Protein AF-A0A7C0U1Z9-F1 (afdb_monomer)

Solvent-accessible surface area (backbone atoms only — not comparable to full-atom values): 29693 Å² total; per-residue (Å²): 134,51,75,46,49,46,72,38,36,59,70,60,60,88,88,37,59,52,40,64,66,61,39,69,40,53,45,90,53,56,31,68,66,54,50,50,53,48,51,52,51,58,49,33,62,79,44,93,74,52,62,66,54,55,46,52,53,47,55,55,51,46,64,79,38,36,83,73,46,30,52,96,91,39,67,30,57,48,76,46,66,44,79,36,82,89,73,75,33,39,27,44,33,81,45,71,40,60,70,57,43,53,53,47,41,50,54,50,22,55,55,50,47,59,46,22,74,75,38,13,70,44,51,55,53,59,52,47,53,53,48,50,39,50,59,70,40,46,89,73,41,53,74,58,79,93,59,81,65,63,53,71,48,44,51,52,40,31,52,67,63,18,54,44,59,54,43,53,52,47,50,52,54,42,45,52,48,45,51,49,50,36,66,69,40,33,84,88,25,58,39,53,42,64,56,41,51,52,47,46,54,53,49,54,50,41,52,52,30,58,74,65,68,38,60,69,60,38,32,50,51,52,40,51,50,50,48,51,52,51,48,51,54,52,41,44,60,57,9,73,83,74,43,35,43,60,40,38,47,47,50,60,54,42,66,71,74,51,86,55,67,63,36,54,41,60,70,62,37,52,55,53,41,52,60,50,49,55,53,52,55,73,68,54,69,95,60,97,74,53,71,66,62,51,41,52,51,38,56,78,66,50,52,72,37,88,31,82,47,49,70,23,37,49,51,50,19,65,78,68,73,38,65,90,33,43,55,28,30,56,46,39,27,26,49,44,45,66,76,72,50,78,85,69,85,46,65,50,69,49,58,53,46,27,47,45,55,51,49,43,51,50,40,40,21,50,41,50,52,46,32,50,58,39,42,76,71,75,41,86,57,84,73,83,71,70,71,88,66,82,50,55,60,43,62,62,58,53,50,47,31,54,48,49,36,47,50,51,47,71,78,38,44,71,63,50,49,50,50,51,52,53,42,37,55,47,47,49,66,78,43,73,84,48,85,39,42,43,66,57,54,36,50,47,33,32,73,65,58,55,46,70,69,39,45,75,69,64,73,49,59,77,67,56,48,51,52,52,33,58,71,44,24,90,81,35,90,70,49,41,67,67,43,52,51,50,42,50,49,55,49,39,63,62,44,49,72,75,44,46,82,38,66,85,54,50,77,44,54,74,70,50,43,46,51,23,47,50,52,45,44,35,58,38,29,53,75,44,47,68,57,49,54,55,54,49,57,62,75,76,105

Sequence (541 aa):
MLFPAYPLLLVTPRKSKFKIGARRVYVDLPWQAYSFIGMILYKAQKEALTAEDVKKEWNAYLKSHKKALSYGGKPMVKVVVRYDKNLKKCILLLRINWSLFLEYLEEKAKNLMIEVDKDGKSIMKVYGDIWNNYFSGIGMISAPQPTYPNFQRFIKLLKRTGDYYQLIKLIDELKESVETLDKILKENYPFIRLHTLNLIMDIEYLKNLVNVANIPASYLLLRNILENFVKIFVYFDLGKYIDPNFILAVMFVYEYESMSNRVFSLKSFKSKFIKKCSKIISSISSNEVNILDIINKFLEKEMPKLGVNKGLLENLSKDYGLEDANLANIYNACSQVIHNQPPLPFYSLLEVKFFKYFLKRYVNSIKILVEKMCRLLGVDVELKRARLTPITVDVKSIKKCIKIAREIARSYESSIMETIKMSILKLEVERPDILIRPLTLACLFYLVSTNFKRIKNLEFIEEDIYDVARILQPFSFRFVESEIGNTLSALQEIIIPRLEKYSNFASLSLEEKRRVISYLLSLYSPYIITDLFKTWSVIHR

Radius of gyration: 29.74 Å; Cα contacts (8 Å, |Δi|>4): 663; chains: 1; bounding box: 61×70×86 Å

Mean predicted aligned error: 10.69 Å

Organism: Desulfofervidus auxilii (NCBI:txid1621989)

Structure (mmCIF, N/CA/C/O backbone):
data_AF-A0A7C0U1Z9-F1
#
_entry.id   AF-A0A7C0U1Z9-F1
#
loop_
_atom_site.group_PDB
_atom_site.id
_atom_site.type_symbol
_atom_site.label_atom_id
_atom_site.label_alt_id
_atom_site.label_comp_id
_atom_site.label_asym_id
_atom_site.label_entity_id
_atom_site.label_seq_id
_atom_site.pdbx_PDB_ins_code
_atom_site.Cartn_x
_atom_site.Cartn_y
_atom_site.Cartn_z
_atom_site.occupancy
_atom_site.B_iso_or_equiv
_atom_site.auth_seq_id
_atom_site.auth_comp_id
_atom_site.auth_asym_id
_atom_site.auth_atom_id
_atom_site.pdbx_PDB_model_num
ATOM 1 N N . MET A 1 1 ? 17.857 2.540 -14.265 1.00 59.00 1 MET A N 1
ATOM 2 C CA . MET A 1 1 ? 16.608 1.754 -14.357 1.00 59.00 1 MET A CA 1
ATOM 3 C C . MET A 1 1 ? 16.075 1.525 -12.956 1.00 59.00 1 MET A C 1
ATOM 5 O O . MET A 1 1 ? 16.830 1.007 -12.141 1.00 59.00 1 MET A O 1
ATOM 9 N N . LEU A 1 2 ? 14.856 1.994 -12.676 1.00 74.69 2 LEU A N 1
ATOM 10 C CA . LEU A 1 2 ? 14.265 2.024 -11.328 1.00 74.69 2 LEU A CA 1
ATOM 11 C C . LEU A 1 2 ? 13.471 0.768 -10.965 1.00 74.69 2 LEU A C 1
ATOM 13 O O . LEU A 1 2 ? 13.271 0.508 -9.786 1.00 74.69 2 LEU A O 1
ATOM 17 N N . PHE A 1 3 ? 13.028 0.004 -11.967 1.00 85.19 3 PHE A N 1
ATOM 18 C CA . PHE A 1 3 ? 12.205 -1.177 -11.738 1.00 85.19 3 PHE A CA 1
ATOM 19 C C . PHE A 1 3 ? 12.973 -2.235 -10.923 1.00 85.19 3 PHE A C 1
ATOM 21 O O . PHE A 1 3 ? 14.137 -2.502 -11.263 1.00 85.19 3 PHE A O 1
ATOM 28 N N . PRO A 1 4 ? 12.368 -2.814 -9.866 1.00 88.31 4 PRO A N 1
ATOM 29 C CA . PRO A 1 4 ? 13.032 -3.798 -9.022 1.00 88.31 4 PRO A CA 1
ATOM 30 C C . PRO A 1 4 ? 13.443 -5.033 -9.823 1.00 88.31 4 PRO A C 1
ATOM 32 O O . PRO A 1 4 ? 12.778 -5.450 -10.773 1.00 88.31 4 PRO A O 1
ATOM 35 N N . ALA A 1 5 ? 14.570 -5.617 -9.437 1.00 87.94 5 ALA A N 1
ATOM 36 C CA . ALA A 1 5 ? 15.061 -6.865 -9.992 1.00 87.94 5 ALA A CA 1
ATOM 37 C C . ALA A 1 5 ? 15.203 -7.886 -8.870 1.00 87.94 5 ALA A C 1
ATOM 39 O O . ALA A 1 5 ? 15.580 -7.522 -7.756 1.00 87.94 5 ALA A O 1
ATOM 40 N N . TYR A 1 6 ? 14.913 -9.147 -9.176 1.00 86.44 6 TYR A N 1
ATOM 41 C CA . TYR A 1 6 ? 15.252 -10.249 -8.295 1.00 86.44 6 TYR A CA 1
ATOM 42 C C . TYR A 1 6 ? 16.767 -10.261 -8.049 1.00 86.44 6 TYR A C 1
ATOM 44 O O . TYR A 1 6 ? 17.533 -9.841 -8.931 1.00 86.44 6 TYR A O 1
ATOM 52 N N . PRO A 1 7 ? 17.222 -10.778 -6.896 1.00 81.69 7 PRO A N 1
ATOM 53 C CA . PRO A 1 7 ? 18.631 -11.047 -6.640 1.00 81.69 7 PRO A CA 1
ATOM 54 C C . PRO A 1 7 ? 19.058 -12.281 -7.447 1.00 81.69 7 PRO A C 1
ATOM 56 O O . PRO A 1 7 ? 19.427 -13.299 -6.889 1.00 81.69 7 PRO A O 1
ATOM 59 N N . LEU A 1 8 ? 18.918 -12.218 -8.772 1.00 80.25 8 LEU A N 1
ATOM 60 C CA . LEU A 1 8 ? 19.109 -13.291 -9.740 1.00 80.25 8 LEU A CA 1
ATOM 61 C C . LEU A 1 8 ? 19.668 -12.681 -11.030 1.00 80.25 8 LEU A C 1
ATOM 63 O O . LEU A 1 8 ? 19.223 -11.614 -11.470 1.00 80.25 8 LEU A O 1
ATOM 67 N N . LEU A 1 9 ? 20.637 -13.353 -11.658 1.00 79.44 9 LEU A N 1
ATOM 68 C CA . LEU A 1 9 ? 21.244 -12.885 -12.905 1.00 79.44 9 LEU A CA 1
ATOM 69 C C . LEU A 1 9 ? 21.211 -13.953 -13.987 1.00 79.44 9 LEU A C 1
ATOM 71 O O . LEU A 1 9 ? 21.773 -15.033 -13.831 1.00 79.44 9 LEU A O 1
ATOM 75 N N . LEU A 1 10 ? 20.651 -13.602 -15.141 1.00 78.69 10 LEU A N 1
ATOM 76 C CA . LEU A 1 10 ? 20.753 -14.421 -16.338 1.00 78.69 10 LEU A CA 1
ATOM 77 C C . LEU A 1 10 ? 22.216 -14.511 -16.781 1.00 78.69 10 LEU A C 1
ATOM 79 O O . LEU A 1 10 ? 22.846 -13.507 -17.145 1.00 78.69 10 LEU A O 1
ATOM 83 N N . VAL A 1 11 ? 22.743 -15.732 -16.787 1.00 80.50 11 VAL A N 1
ATOM 84 C CA . VAL A 1 11 ? 24.107 -16.030 -17.217 1.00 80.50 11 VAL A CA 1
ATOM 85 C C . VAL A 1 11 ? 24.076 -16.530 -18.652 1.00 80.50 11 VAL A C 1
ATOM 87 O O . VAL A 1 11 ? 23.315 -17.420 -19.010 1.00 80.50 11 VAL A O 1
ATOM 90 N N . THR A 1 12 ? 24.919 -15.942 -19.502 1.00 81.75 12 THR A N 1
ATOM 91 C CA . THR A 1 12 ? 25.133 -16.481 -20.847 1.00 81.75 12 THR A CA 1
ATOM 92 C C . THR A 1 12 ? 25.967 -17.756 -20.732 1.00 81.75 12 THR A C 1
ATOM 94 O O . THR A 1 12 ? 27.084 -17.670 -20.213 1.00 81.75 12 THR A O 1
ATOM 97 N N . PRO A 1 13 ? 25.486 -18.907 -21.228 1.00 79.62 13 PRO A N 1
ATOM 98 C CA . PRO A 1 13 ? 26.256 -20.138 -21.167 1.00 79.62 13 PRO A CA 1
ATOM 99 C C . PRO A 1 13 ? 27.600 -20.022 -21.897 1.00 79.62 13 PRO A C 1
ATOM 101 O O . PRO A 1 13 ? 27.728 -19.312 -22.905 1.00 79.62 13 PRO A O 1
ATOM 104 N N . ARG A 1 14 ? 28.617 -20.744 -21.408 1.00 75.81 14 ARG A N 1
ATOM 105 C CA . ARG A 1 14 ? 29.918 -20.828 -22.089 1.00 75.81 14 ARG A CA 1
ATOM 106 C C . ARG A 1 14 ? 29.714 -21.358 -23.515 1.00 75.81 14 ARG A C 1
ATOM 108 O O . ARG A 1 14 ? 28.853 -22.201 -23.752 1.00 75.81 14 ARG A O 1
ATOM 115 N N . LYS A 1 15 ? 30.504 -20.834 -24.459 1.00 76.62 15 LYS A N 1
ATOM 116 C CA . LYS A 1 15 ? 30.464 -21.163 -25.900 1.00 76.62 15 LYS A CA 1
ATOM 117 C C . LYS A 1 15 ? 29.164 -20.791 -26.643 1.00 76.62 15 LYS A C 1
ATOM 119 O O . LYS A 1 15 ? 29.081 -21.030 -27.841 1.00 76.62 15 LYS A O 1
ATOM 124 N N . SER A 1 16 ? 28.195 -20.134 -25.996 1.00 79.00 16 SER A N 1
ATOM 125 C CA . SER A 1 16 ? 26.992 -19.645 -26.685 1.00 79.00 16 SER A CA 1
ATOM 126 C C . SER A 1 16 ? 27.336 -18.616 -27.774 1.00 79.00 16 SER A C 1
ATOM 128 O O . SER A 1 16 ? 28.094 -17.657 -27.542 1.00 79.00 16 SER A O 1
ATOM 130 N N . LYS A 1 17 ? 26.725 -18.794 -28.955 1.00 79.06 17 LYS A N 1
ATOM 131 C CA . LYS A 1 17 ? 26.754 -17.834 -30.075 1.00 79.06 17 LYS A CA 1
ATOM 132 C C . LYS A 1 17 ? 25.949 -16.565 -29.770 1.00 79.06 17 LYS A C 1
ATOM 134 O O . LYS A 1 17 ? 26.227 -15.502 -30.326 1.00 79.06 17 LYS A O 1
ATOM 139 N N . PHE A 1 18 ? 24.998 -16.661 -28.840 1.00 83.81 18 PHE A N 1
ATOM 140 C CA . PHE A 1 18 ? 24.203 -15.540 -28.353 1.00 83.81 18 PHE A CA 1
ATOM 141 C C . PHE A 1 18 ? 24.712 -15.038 -27.005 1.00 83.81 18 PHE A C 1
ATOM 143 O O . PHE A 1 18 ? 25.052 -15.823 -26.121 1.00 83.81 18 PHE A O 1
ATOM 150 N N . LYS A 1 19 ? 24.710 -13.719 -26.822 1.00 85.12 19 LYS A N 1
ATOM 151 C CA . LYS A 1 19 ? 24.929 -13.045 -25.540 1.00 85.12 19 LYS A CA 1
ATOM 152 C C . LYS A 1 19 ? 23.610 -12.486 -25.024 1.00 85.12 19 LYS A C 1
ATOM 154 O O . LYS A 1 19 ? 22.826 -11.935 -25.788 1.00 85.12 19 LYS A O 1
ATOM 159 N N . ILE A 1 20 ? 23.370 -12.573 -23.723 1.00 85.19 20 ILE A N 1
ATOM 160 C CA . ILE A 1 20 ? 22.191 -11.952 -23.110 1.00 85.19 20 ILE A CA 1
ATOM 161 C C . ILE A 1 20 ? 22.444 -10.453 -22.961 1.00 85.19 20 ILE A C 1
ATOM 163 O O . ILE A 1 20 ? 23.436 -10.047 -22.353 1.00 85.19 20 ILE A O 1
ATOM 167 N N . GLY A 1 21 ? 21.552 -9.627 -23.509 1.00 79.69 21 GLY A N 1
ATOM 168 C CA . GLY A 1 21 ? 21.692 -8.172 -23.449 1.00 79.69 21 GLY A CA 1
ATOM 169 C C . GLY A 1 21 ? 21.225 -7.549 -22.133 1.00 79.69 21 GLY A C 1
ATOM 170 O O . GLY A 1 21 ? 21.789 -6.547 -21.706 1.00 79.69 21 GLY A O 1
ATOM 171 N N . ALA A 1 22 ? 20.247 -8.152 -21.453 1.00 75.06 22 ALA A N 1
ATOM 172 C CA . ALA A 1 22 ? 19.797 -7.733 -20.126 1.00 75.06 22 ALA A CA 1
ATOM 173 C C . ALA A 1 22 ? 19.957 -8.894 -19.141 1.00 75.06 22 ALA A C 1
ATOM 175 O O . ALA A 1 22 ? 19.204 -9.858 -19.193 1.00 75.06 22 ALA A O 1
ATOM 176 N N . ARG A 1 23 ? 20.955 -8.810 -18.254 1.00 78.88 23 ARG A N 1
ATOM 177 C CA . ARG A 1 23 ? 21.226 -9.865 -17.261 1.00 78.88 23 ARG A CA 1
ATOM 178 C C . ARG A 1 23 ? 20.263 -9.847 -16.073 1.00 78.88 23 ARG A C 1
ATOM 180 O O . ARG A 1 23 ? 20.185 -10.827 -15.349 1.00 78.88 23 ARG A O 1
ATOM 187 N N . ARG A 1 24 ? 19.568 -8.732 -15.849 1.00 84.12 24 ARG A N 1
ATOM 188 C CA . ARG A 1 24 ? 18.656 -8.568 -14.713 1.00 84.12 24 ARG A CA 1
ATOM 189 C C . ARG A 1 24 ? 17.321 -9.250 -14.981 1.00 84.12 24 ARG A C 1
ATOM 191 O O . ARG A 1 24 ? 16.773 -9.123 -16.076 1.00 84.12 24 ARG A O 1
ATOM 198 N N . VAL A 1 25 ? 16.797 -9.887 -13.945 1.00 86.94 25 VAL A N 1
ATOM 199 C CA . VAL A 1 25 ? 15.457 -10.470 -13.910 1.00 86.94 25 VAL A CA 1
ATOM 200 C C . VAL A 1 25 ? 14.577 -9.501 -13.128 1.00 86.94 25 VAL A C 1
ATOM 202 O O . VAL A 1 25 ? 14.835 -9.262 -11.956 1.00 86.94 25 VAL A O 1
ATOM 205 N N . TYR A 1 26 ? 13.609 -8.865 -13.774 1.00 91.19 26 TYR A N 1
ATOM 206 C CA . TYR A 1 26 ? 12.723 -7.888 -13.147 1.00 91.19 26 TYR A CA 1
ATOM 207 C C . TYR A 1 26 ? 11.660 -8.600 -12.317 1.00 91.19 26 TYR A C 1
ATOM 209 O O . TYR A 1 26 ? 11.103 -9.605 -12.759 1.00 91.19 26 TYR A O 1
ATOM 217 N N . VAL A 1 27 ? 11.390 -8.059 -11.129 1.00 92.00 27 VAL A N 1
ATOM 218 C CA . VAL A 1 27 ? 10.334 -8.559 -10.238 1.00 92.00 27 VAL A CA 1
ATOM 219 C C . VAL A 1 27 ? 8.972 -8.408 -10.923 1.00 92.00 27 VAL A C 1
ATOM 221 O O . VAL A 1 27 ? 8.815 -7.556 -11.792 1.00 92.00 27 VAL A O 1
ATOM 224 N N . ASP A 1 28 ? 8.000 -9.254 -10.589 1.00 94.88 28 ASP A N 1
ATOM 225 C CA . ASP A 1 28 ? 6.622 -9.257 -11.120 1.00 94.88 28 ASP A CA 1
ATOM 226 C C . ASP A 1 28 ? 6.472 -9.488 -12.638 1.00 94.88 28 ASP A C 1
ATOM 228 O O . ASP A 1 28 ? 5.365 -9.759 -13.111 1.00 94.88 28 ASP A O 1
ATOM 232 N N . LEU A 1 29 ? 7.549 -9.386 -13.429 1.00 94.12 29 LEU A N 1
ATOM 233 C CA . LEU A 1 29 ? 7.502 -9.709 -14.847 1.00 94.12 29 LEU A CA 1
ATOM 234 C C . LEU A 1 29 ? 7.329 -11.227 -14.981 1.00 94.12 29 LEU A C 1
ATOM 236 O O . LEU A 1 29 ? 8.120 -11.961 -14.380 1.00 94.12 29 LEU A O 1
ATOM 240 N N . PRO A 1 30 ? 6.353 -11.704 -15.776 1.00 94.38 30 PRO A N 1
ATOM 241 C CA . PRO A 1 30 ? 6.059 -13.126 -15.892 1.00 94.38 30 PRO A CA 1
ATOM 242 C C . PRO A 1 30 ? 7.303 -13.960 -16.211 1.00 94.38 30 PRO A C 1
ATOM 244 O O . PRO A 1 30 ? 7.981 -13.731 -17.221 1.00 94.38 30 PRO A O 1
ATOM 247 N N . TRP A 1 31 ? 7.587 -14.948 -15.363 1.00 92.25 31 TRP A N 1
ATOM 248 C CA . TRP A 1 31 ? 8.774 -15.800 -15.451 1.00 92.25 31 TRP A CA 1
ATOM 249 C C . TRP A 1 31 ? 8.904 -16.518 -16.801 1.00 92.25 31 TRP A C 1
ATOM 251 O O . TRP A 1 31 ? 10.017 -16.781 -17.261 1.00 92.25 31 TRP A O 1
ATOM 261 N N . GLN A 1 32 ? 7.786 -16.756 -17.494 1.00 93.75 32 GLN A N 1
ATOM 262 C CA . GLN A 1 32 ? 7.739 -17.358 -18.827 1.00 93.75 32 GLN A CA 1
ATOM 263 C C . GLN A 1 32 ? 8.568 -16.567 -19.849 1.00 93.75 32 GLN A C 1
ATOM 265 O O . GLN A 1 32 ? 9.102 -17.160 -20.786 1.00 93.75 32 GLN A O 1
ATOM 270 N N . ALA A 1 33 ? 8.710 -15.247 -19.673 1.00 92.62 33 ALA A N 1
ATOM 271 C CA . ALA A 1 33 ? 9.564 -14.418 -20.519 1.00 92.62 33 ALA A CA 1
ATOM 272 C C . ALA A 1 33 ? 11.047 -14.791 -20.363 1.00 92.62 33 ALA A C 1
ATOM 274 O O . ALA A 1 33 ? 11.786 -14.831 -21.346 1.00 92.62 33 ALA A O 1
ATOM 275 N N . TYR A 1 34 ? 11.477 -15.092 -19.137 1.00 90.25 34 TYR A N 1
ATOM 276 C CA . TYR A 1 34 ? 12.843 -15.512 -18.827 1.00 90.25 34 TYR A CA 1
ATOM 277 C C . TYR A 1 34 ? 13.094 -16.973 -19.192 1.00 90.25 34 TYR A C 1
ATOM 279 O O . TYR A 1 34 ? 14.158 -17.287 -19.724 1.00 90.25 34 TYR A O 1
ATOM 287 N N . SER A 1 35 ? 12.095 -17.838 -19.005 1.00 89.75 35 SER A N 1
ATOM 288 C CA . SER A 1 35 ? 12.152 -19.234 -19.447 1.00 89.75 35 SER A CA 1
ATOM 289 C C . SER A 1 35 ? 12.407 -19.343 -20.953 1.00 89.75 35 SER A C 1
ATOM 291 O O . SER A 1 35 ? 13.298 -20.079 -21.377 1.00 89.75 35 SER A O 1
ATOM 293 N N . PHE A 1 36 ? 11.737 -18.519 -21.769 1.00 92.06 36 PHE A N 1
ATOM 294 C CA . PHE A 1 36 ? 12.002 -18.470 -23.208 1.00 92.06 36 PHE A CA 1
ATOM 295 C C . PHE A 1 36 ? 13.454 -18.081 -23.531 1.00 92.06 36 PHE A C 1
ATOM 297 O O . PHE A 1 36 ? 14.082 -18.683 -24.401 1.00 92.06 36 PHE A O 1
ATOM 304 N N . ILE A 1 37 ? 14.011 -17.089 -22.824 1.00 89.88 37 ILE A N 1
ATOM 305 C CA . ILE A 1 37 ? 15.416 -16.688 -22.991 1.00 89.88 37 ILE A CA 1
ATOM 306 C C . ILE A 1 37 ? 16.349 -17.869 -22.689 1.00 89.88 37 ILE A C 1
ATOM 308 O O . ILE A 1 37 ? 17.251 -18.139 -23.482 1.00 89.88 37 ILE A O 1
ATOM 312 N N . GLY A 1 38 ? 16.114 -18.592 -21.590 1.00 86.69 38 GLY A N 1
ATOM 313 C CA . GLY A 1 38 ? 16.877 -19.792 -21.233 1.00 86.69 38 GLY A CA 1
ATOM 314 C C . GLY A 1 38 ? 16.781 -20.893 -22.293 1.00 86.69 38 GLY A C 1
ATOM 315 O O . GLY A 1 38 ? 17.807 -21.416 -22.727 1.00 86.69 38 GLY A O 1
ATOM 316 N N . MET A 1 39 ? 15.571 -21.171 -22.786 1.00 89.25 39 MET A N 1
ATOM 317 C CA . MET A 1 39 ? 15.321 -22.149 -23.851 1.00 89.25 39 MET A CA 1
ATOM 318 C C . MET A 1 39 ? 16.105 -21.821 -25.130 1.00 89.25 39 MET A C 1
ATOM 320 O O . MET A 1 39 ? 16.770 -22.696 -25.686 1.00 89.25 39 MET A O 1
ATOM 324 N N . ILE A 1 40 ? 16.070 -20.565 -25.590 1.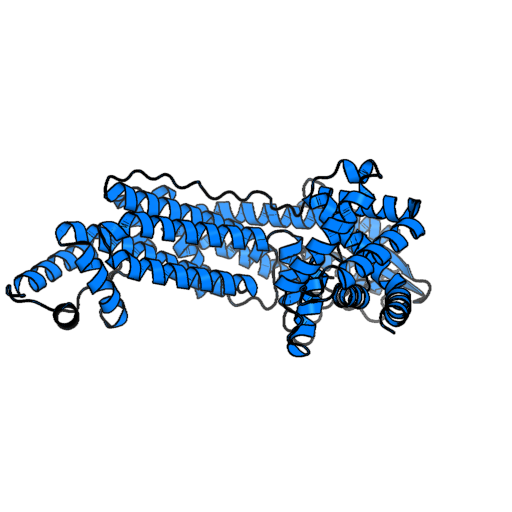00 90.69 40 ILE A N 1
ATOM 325 C CA . ILE A 1 40 ? 16.799 -20.144 -26.796 1.00 90.69 40 ILE A CA 1
ATOM 326 C C . ILE A 1 40 ? 18.310 -20.261 -26.609 1.00 90.69 40 ILE A C 1
ATOM 328 O O . ILE A 1 40 ? 19.005 -20.686 -27.528 1.00 90.69 40 ILE A O 1
ATOM 332 N N . LEU A 1 41 ? 18.838 -19.918 -25.432 1.00 86.62 41 LEU A N 1
ATOM 333 C CA . LEU A 1 41 ? 20.270 -20.051 -25.159 1.00 86.62 41 LEU A CA 1
ATOM 334 C C . LEU A 1 41 ? 20.717 -21.510 -25.149 1.00 86.62 41 LEU A C 1
ATOM 336 O O . LEU A 1 41 ? 21.770 -21.811 -25.703 1.00 86.62 41 LEU A O 1
ATOM 340 N N . TYR A 1 42 ? 19.919 -22.403 -24.562 1.00 85.94 42 TYR A N 1
ATOM 341 C CA . TYR A 1 42 ? 20.197 -23.836 -24.569 1.00 85.94 42 TYR A CA 1
ATOM 342 C C . TYR A 1 42 ? 20.181 -24.405 -25.995 1.00 85.94 42 TYR A C 1
ATOM 344 O O . TYR A 1 42 ? 21.124 -25.087 -26.394 1.00 85.94 42 TYR A O 1
ATOM 352 N N . LYS A 1 43 ? 19.170 -24.053 -26.806 1.00 88.44 43 LYS A N 1
ATOM 353 C CA . LYS A 1 43 ? 19.127 -24.416 -28.234 1.00 88.44 43 LYS A CA 1
ATOM 354 C C . LYS A 1 43 ? 20.348 -23.871 -28.990 1.00 88.44 43 LYS A C 1
ATOM 356 O O . LYS A 1 43 ? 21.010 -24.613 -29.707 1.00 88.44 43 LYS A O 1
ATOM 361 N N . ALA A 1 44 ? 20.731 -22.615 -28.751 1.00 85.81 44 ALA A N 1
ATOM 362 C CA . ALA A 1 44 ? 21.889 -21.977 -29.385 1.00 85.81 44 ALA A CA 1
ATOM 363 C C . ALA A 1 44 ? 23.257 -22.586 -29.017 1.00 85.81 44 ALA A C 1
ATOM 365 O O . ALA A 1 44 ? 24.259 -22.257 -29.658 1.00 85.81 44 ALA A O 1
ATOM 366 N N . GLN A 1 45 ? 23.337 -23.415 -27.968 1.00 83.81 45 GLN A N 1
ATOM 367 C CA . GLN A 1 45 ? 24.545 -24.188 -27.663 1.00 83.81 45 GLN A CA 1
ATOM 368 C C . GLN A 1 45 ? 24.672 -25.440 -28.533 1.00 83.81 45 GLN A C 1
ATOM 370 O O . GLN A 1 45 ? 25.792 -25.883 -28.773 1.00 83.81 45 GLN A O 1
ATOM 375 N N . LYS A 1 46 ? 23.545 -26.004 -28.979 1.00 84.88 46 LYS A N 1
ATOM 376 C CA . LYS A 1 46 ? 23.494 -27.238 -29.772 1.00 84.88 46 LYS A CA 1
ATOM 377 C C . LYS A 1 46 ? 23.423 -26.963 -31.271 1.00 84.88 46 LYS A C 1
ATOM 379 O O . LYS A 1 46 ? 23.995 -27.706 -32.056 1.00 84.88 46 LYS A O 1
ATOM 384 N N . GLU A 1 47 ? 22.757 -25.879 -31.659 1.00 84.75 47 GLU A N 1
ATOM 385 C CA . GLU A 1 47 ? 22.393 -25.596 -33.047 1.00 84.75 47 GLU A CA 1
ATOM 386 C C . GLU A 1 47 ? 22.729 -24.150 -33.447 1.00 84.75 47 GLU A C 1
ATOM 388 O O . GLU A 1 47 ? 22.857 -23.242 -32.617 1.00 84.75 47 GLU A O 1
ATOM 393 N N . ALA A 1 48 ? 22.884 -23.912 -34.752 1.00 82.00 48 ALA A N 1
ATOM 394 C CA . ALA A 1 48 ? 23.066 -22.571 -35.296 1.00 82.00 48 ALA A CA 1
ATOM 395 C C . ALA A 1 48 ? 21.704 -21.881 -35.482 1.00 82.00 48 ALA A C 1
ATOM 397 O O . ALA A 1 48 ? 21.043 -22.083 -36.490 1.00 82.00 48 ALA A O 1
ATOM 398 N N . LEU A 1 49 ? 21.305 -21.043 -34.521 1.00 86.00 49 LEU A N 1
ATOM 399 C CA . LEU A 1 49 ? 20.079 -20.244 -34.627 1.00 86.00 49 LEU A CA 1
ATOM 400 C C . LEU A 1 49 ? 20.334 -18.891 -35.304 1.00 86.00 49 LEU A C 1
ATOM 402 O O . LEU A 1 49 ? 21.245 -18.152 -34.913 1.00 86.00 49 LEU A O 1
ATOM 406 N N . THR A 1 50 ? 19.485 -18.527 -36.264 1.00 87.62 50 THR A N 1
ATOM 407 C CA . THR A 1 50 ? 19.427 -17.180 -36.847 1.00 87.62 50 THR A CA 1
ATOM 408 C C . THR A 1 50 ? 18.473 -16.266 -36.066 1.00 87.62 50 THR A C 1
ATOM 410 O O . THR A 1 50 ? 17.712 -16.697 -35.197 1.00 87.62 50 THR A O 1
ATOM 413 N N . ALA A 1 51 ? 18.493 -14.963 -36.365 1.00 87.56 51 ALA A N 1
ATOM 414 C CA . ALA A 1 51 ? 17.544 -14.014 -35.778 1.00 87.56 51 ALA A CA 1
ATOM 415 C C . ALA A 1 51 ? 16.082 -14.320 -36.164 1.00 87.56 51 ALA A C 1
ATOM 417 O O . ALA A 1 51 ? 15.178 -14.118 -35.348 1.00 87.56 51 ALA A O 1
ATOM 418 N N . GLU A 1 52 ? 15.858 -14.823 -37.380 1.00 90.19 52 GLU A N 1
ATOM 419 C CA . GLU A 1 52 ? 14.523 -15.148 -37.883 1.00 90.19 52 GLU A CA 1
ATOM 420 C C . GLU A 1 52 ? 13.975 -16.418 -37.215 1.00 90.19 52 GLU A C 1
ATOM 422 O O . GLU A 1 52 ? 12.786 -16.471 -36.897 1.00 90.19 52 GLU A O 1
ATOM 427 N N . ASP A 1 53 ? 14.844 -17.384 -36.892 1.00 92.19 53 ASP A N 1
ATOM 428 C CA . ASP A 1 53 ? 14.469 -18.586 -36.133 1.00 92.19 53 ASP A CA 1
ATOM 429 C C . ASP A 1 53 ? 13.984 -18.217 -34.731 1.00 92.19 53 ASP A C 1
ATOM 431 O O . ASP A 1 53 ? 12.888 -18.598 -34.323 1.00 92.19 53 ASP A O 1
ATOM 435 N N . VAL A 1 54 ? 14.740 -17.369 -34.021 1.00 92.38 54 VAL A N 1
ATOM 436 C CA . VAL A 1 54 ? 14.347 -16.878 -32.689 1.00 92.38 54 VAL A CA 1
ATOM 437 C C . VAL A 1 54 ? 13.010 -16.131 -32.740 1.00 92.38 54 VAL A C 1
ATOM 439 O O . VAL A 1 54 ? 12.189 -16.262 -31.832 1.00 92.38 54 VAL A O 1
ATOM 442 N N . LYS A 1 55 ? 12.759 -15.355 -33.800 1.00 93.50 55 LYS A N 1
ATOM 443 C CA . LYS A 1 55 ? 11.494 -14.630 -33.990 1.00 93.50 55 LYS A CA 1
ATOM 444 C C . LYS A 1 55 ? 10.318 -15.578 -34.243 1.00 93.50 55 LYS A C 1
ATOM 446 O O . LYS A 1 55 ? 9.242 -15.353 -33.685 1.00 93.50 55 LYS A O 1
ATOM 451 N N . LYS A 1 56 ? 10.502 -16.629 -35.051 1.00 94.50 56 LYS A N 1
ATOM 452 C CA . LYS A 1 56 ? 9.482 -17.668 -35.286 1.00 94.50 56 LYS A CA 1
ATOM 453 C C . LYS A 1 56 ? 9.148 -18.414 -33.993 1.00 94.50 56 LYS A C 1
ATOM 455 O O . LYS A 1 56 ? 7.976 -18.489 -33.627 1.00 94.50 56 LYS A O 1
ATOM 460 N N . GLU A 1 57 ? 10.171 -18.862 -33.268 1.00 94.88 57 GLU A N 1
ATOM 461 C CA . GLU A 1 57 ? 10.049 -19.526 -31.963 1.00 94.88 57 GLU A CA 1
ATOM 462 C C . GLU A 1 57 ? 9.329 -18.636 -30.942 1.00 94.88 57 GLU A C 1
ATOM 464 O O . GLU A 1 57 ? 8.404 -19.080 -30.265 1.00 94.88 57 GLU A O 1
ATOM 469 N N . TRP A 1 58 ? 9.681 -17.347 -30.875 1.00 95.12 58 TRP A N 1
ATOM 470 C CA . TRP A 1 58 ? 9.019 -16.394 -29.982 1.00 95.12 58 TRP A CA 1
ATOM 471 C C . TRP A 1 58 ? 7.534 -16.237 -30.305 1.00 95.12 58 TRP A C 1
ATOM 473 O O . TRP A 1 58 ? 6.703 -16.235 -29.401 1.00 95.12 58 TRP A O 1
ATOM 483 N N . ASN A 1 59 ? 7.178 -16.127 -31.585 1.00 94.38 59 ASN A N 1
ATOM 484 C CA . ASN A 1 59 ? 5.782 -15.991 -31.992 1.00 94.38 59 ASN A CA 1
ATOM 485 C C . ASN A 1 59 ? 4.964 -17.251 -31.673 1.00 94.38 59 ASN A C 1
ATOM 487 O O . ASN A 1 59 ? 3.811 -17.131 -31.257 1.00 94.38 59 ASN A O 1
ATOM 491 N N . ALA A 1 60 ? 5.545 -18.443 -31.836 1.00 95.00 60 ALA A N 1
ATOM 492 C CA . ALA A 1 60 ? 4.909 -19.698 -31.438 1.00 95.00 60 ALA A CA 1
ATOM 493 C C . ALA A 1 60 ? 4.730 -19.774 -29.911 1.00 95.00 60 ALA A C 1
ATOM 495 O O . ALA A 1 60 ? 3.628 -20.032 -29.428 1.00 95.00 60 ALA A O 1
ATOM 496 N N . TYR A 1 61 ? 5.778 -19.444 -29.152 1.00 95.25 61 TYR A N 1
ATOM 497 C CA . TYR A 1 61 ? 5.753 -19.430 -27.689 1.00 95.25 61 TYR A CA 1
ATOM 498 C C . TYR A 1 61 ? 4.754 -18.411 -27.120 1.00 95.25 61 TYR A C 1
ATOM 500 O O . TYR A 1 61 ? 4.041 -18.690 -26.157 1.00 95.25 61 TYR A O 1
ATOM 508 N N . LEU A 1 62 ? 4.651 -17.232 -27.740 1.00 93.50 62 LEU A N 1
ATOM 509 C CA . LEU A 1 62 ? 3.694 -16.196 -27.356 1.00 93.50 62 LEU A CA 1
ATOM 510 C C . LEU A 1 62 ? 2.243 -16.650 -27.575 1.00 93.50 62 LEU A C 1
ATOM 512 O O . LEU A 1 62 ? 1.372 -16.270 -26.795 1.00 93.50 62 LEU A O 1
ATOM 516 N N . LYS A 1 63 ? 1.968 -17.465 -28.606 1.00 93.00 63 LYS A N 1
ATOM 517 C CA . LYS A 1 63 ? 0.631 -18.038 -28.829 1.00 93.00 63 LYS A CA 1
ATOM 518 C C . LYS A 1 63 ? 0.254 -19.020 -27.718 1.00 93.00 63 LYS A C 1
ATOM 520 O O . LYS A 1 63 ? -0.851 -18.910 -27.193 1.00 93.00 63 LYS A O 1
ATOM 525 N N . SER A 1 64 ? 1.162 -19.914 -27.320 1.00 92.94 64 SER A N 1
ATOM 526 C CA . SER A 1 64 ? 0.899 -20.885 -26.246 1.00 92.94 64 SER A CA 1
ATOM 527 C C . SER A 1 64 ? 0.843 -20.244 -24.852 1.00 92.94 64 SER A C 1
ATOM 529 O O . SER A 1 64 ? 0.080 -20.694 -24.004 1.00 92.94 64 SER A O 1
ATOM 531 N N . HIS A 1 65 ? 1.552 -19.131 -24.633 1.00 93.81 65 HIS A N 1
ATOM 532 C CA . HIS A 1 65 ? 1.595 -18.414 -23.349 1.00 93.81 65 HIS A CA 1
ATOM 533 C C . HIS A 1 65 ? 0.876 -17.057 -23.378 1.00 93.81 65 HIS A C 1
ATOM 535 O O . HIS A 1 65 ? 1.193 -16.156 -22.592 1.00 93.81 65 HIS A O 1
ATOM 541 N N . LYS A 1 66 ? -0.113 -16.887 -24.268 1.00 91.75 66 LYS A N 1
ATOM 542 C CA . LYS A 1 66 ? -0.790 -15.598 -24.500 1.00 91.75 66 LYS A CA 1
ATOM 543 C C . LYS A 1 66 ? -1.347 -14.984 -23.214 1.00 91.75 66 LYS A C 1
ATOM 545 O O . LYS A 1 66 ? -1.176 -13.788 -23.008 1.00 91.75 66 LYS A O 1
ATOM 550 N N . LYS A 1 67 ? -1.956 -15.797 -22.340 1.00 90.81 67 LYS A N 1
ATOM 551 C CA . LYS A 1 67 ? -2.539 -15.350 -21.059 1.00 90.81 67 LYS A CA 1
ATOM 552 C C . LYS A 1 67 ? -1.503 -14.760 -20.094 1.00 90.81 67 LYS A C 1
ATOM 554 O O . LYS A 1 67 ? -1.828 -13.834 -19.367 1.00 90.81 67 LYS A O 1
ATOM 559 N N . ALA A 1 68 ? -0.278 -15.285 -20.092 1.00 91.06 68 ALA A N 1
ATOM 560 C CA . ALA A 1 68 ? 0.776 -14.837 -19.184 1.00 91.06 68 ALA A CA 1
ATOM 561 C C . ALA A 1 68 ? 1.556 -13.638 -19.742 1.00 91.06 68 ALA A C 1
ATOM 563 O O . ALA A 1 68 ? 1.980 -12.767 -18.993 1.00 91.06 68 ALA A O 1
ATOM 564 N N . LEU A 1 69 ? 1.766 -13.589 -21.062 1.00 94.62 69 LEU A N 1
ATOM 565 C CA . LEU A 1 69 ? 2.682 -12.635 -21.700 1.00 94.62 69 LEU A CA 1
ATOM 566 C C . LEU A 1 69 ? 1.991 -11.472 -22.417 1.00 94.62 69 LEU A C 1
ATOM 568 O O . LEU A 1 69 ? 2.670 -10.579 -22.935 1.00 94.62 69 LEU A O 1
ATOM 572 N N . SER A 1 70 ? 0.660 -11.476 -22.481 1.00 93.94 70 SER A N 1
ATOM 573 C CA . SER A 1 70 ? -0.126 -10.442 -23.153 1.00 93.94 70 SER A CA 1
ATOM 574 C C . SER A 1 70 ? -1.211 -9.878 -22.245 1.00 93.94 70 SER A C 1
ATOM 576 O O . SER A 1 70 ? -1.811 -10.601 -21.459 1.00 93.94 70 SER A O 1
ATOM 578 N N . TYR A 1 71 ? -1.506 -8.594 -22.421 1.00 93.62 71 TYR A N 1
ATOM 579 C CA . TYR A 1 71 ? -2.593 -7.890 -21.750 1.00 93.62 71 TYR A CA 1
ATOM 580 C C . TYR A 1 71 ? -3.375 -7.071 -22.784 1.00 93.62 71 TYR A C 1
ATOM 582 O O . TYR A 1 71 ? -2.780 -6.475 -23.685 1.00 93.62 71 TYR A O 1
ATOM 590 N N . GLY A 1 72 ? -4.711 -7.128 -22.741 1.00 90.12 72 GLY A N 1
ATOM 591 C CA . GLY A 1 72 ? -5.567 -6.495 -23.758 1.00 90.12 72 GLY A CA 1
ATOM 592 C C . GLY A 1 72 ? -5.270 -6.960 -25.193 1.00 90.12 72 GLY A C 1
ATOM 593 O O . GLY A 1 72 ? -5.283 -6.162 -26.128 1.00 90.12 72 GLY A O 1
ATOM 594 N N . GLY A 1 73 ? -4.882 -8.230 -25.368 1.00 90.56 73 GLY A N 1
ATOM 595 C CA . GLY A 1 73 ? -4.487 -8.798 -26.664 1.00 90.56 73 GLY A CA 1
ATOM 596 C C . GLY A 1 73 ? -3.122 -8.339 -27.197 1.00 90.56 73 GLY A C 1
ATOM 597 O O . GLY A 1 73 ? -2.704 -8.808 -28.254 1.00 90.56 73 GLY A O 1
ATOM 598 N N . LYS A 1 74 ? -2.403 -7.468 -26.476 1.00 92.94 74 LYS A N 1
ATOM 599 C CA . LYS A 1 74 ? -1.085 -6.949 -26.864 1.00 92.94 74 LYS A CA 1
ATOM 600 C C . LYS A 1 74 ? 0.023 -7.608 -26.033 1.00 92.94 74 LYS A C 1
ATOM 602 O O . LYS A 1 74 ? -0.141 -7.764 -24.825 1.00 92.94 74 LYS A O 1
ATOM 607 N N . PRO A 1 75 ? 1.173 -7.965 -26.630 1.00 93.75 75 PRO A N 1
ATOM 608 C CA . PRO A 1 75 ? 2.281 -8.547 -25.882 1.00 93.75 75 PRO A CA 1
ATOM 609 C C . PRO A 1 75 ? 2.953 -7.507 -24.979 1.00 93.75 75 PRO A C 1
ATOM 611 O O . PRO A 1 75 ? 3.344 -6.428 -25.437 1.00 93.75 75 PRO A O 1
ATOM 614 N N . MET A 1 76 ? 3.137 -7.856 -23.705 1.00 94.12 76 MET A N 1
ATOM 615 C CA . MET A 1 76 ? 3.871 -7.041 -22.728 1.00 94.12 76 MET A CA 1
ATOM 616 C C . MET A 1 76 ? 5.381 -7.112 -22.946 1.00 94.12 76 MET A C 1
ATOM 618 O O . MET A 1 76 ? 6.112 -6.192 -22.590 1.00 94.12 76 MET A O 1
ATOM 622 N N . VAL A 1 77 ? 5.853 -8.195 -23.555 1.00 93.75 77 VAL A N 1
ATOM 623 C CA . VAL A 1 77 ? 7.268 -8.462 -23.798 1.00 93.75 77 VAL A CA 1
ATOM 624 C C . VAL A 1 77 ? 7.509 -8.833 -25.253 1.00 93.75 77 VAL A C 1
ATOM 626 O O . VAL A 1 77 ? 6.643 -9.383 -25.929 1.00 93.75 77 VAL A O 1
ATOM 629 N N . LYS A 1 78 ? 8.699 -8.518 -25.756 1.00 92.75 78 LYS A N 1
ATOM 630 C CA . LYS A 1 78 ? 9.186 -8.944 -27.069 1.00 92.75 78 LYS A CA 1
ATOM 631 C C . LYS A 1 78 ? 10.635 -9.371 -26.946 1.00 92.75 78 LYS A C 1
ATOM 633 O O . LYS A 1 78 ? 11.433 -8.654 -26.344 1.00 92.75 78 LYS A O 1
ATOM 638 N N . VAL A 1 79 ? 10.986 -10.485 -27.569 1.00 91.94 79 VAL A N 1
ATOM 639 C CA . VAL A 1 79 ? 12.377 -10.926 -27.667 1.00 91.94 79 VAL A CA 1
ATOM 640 C C . VAL A 1 79 ? 12.919 -10.541 -29.037 1.00 91.94 79 VAL A C 1
ATOM 642 O O . VAL A 1 79 ? 12.281 -10.779 -30.059 1.00 91.94 79 VAL A O 1
ATOM 645 N N . VAL A 1 80 ? 14.070 -9.872 -29.052 1.00 90.75 80 VAL A N 1
ATOM 646 C CA . VAL A 1 80 ? 14.708 -9.360 -30.270 1.00 90.75 80 VAL A CA 1
ATOM 647 C C . VAL A 1 80 ? 16.169 -9.775 -30.282 1.00 90.75 80 VAL A C 1
ATOM 649 O O . VAL A 1 80 ? 16.856 -9.657 -29.271 1.00 90.75 80 VAL A O 1
ATOM 652 N N . VAL A 1 81 ? 16.661 -10.201 -31.439 1.00 91.31 81 VAL A N 1
ATOM 653 C CA . VAL A 1 81 ? 18.084 -10.454 -31.664 1.00 91.31 81 VAL A CA 1
ATOM 654 C C . VAL A 1 81 ? 18.708 -9.233 -32.330 1.00 91.31 81 VAL A C 1
ATOM 656 O O . VAL A 1 81 ? 18.173 -8.708 -33.303 1.00 91.31 81 VAL A O 1
ATOM 659 N N . ARG A 1 82 ? 19.845 -8.769 -31.813 1.00 89.31 82 ARG A N 1
ATOM 660 C CA . ARG A 1 82 ? 20.635 -7.686 -32.410 1.00 89.31 82 ARG A CA 1
ATOM 661 C C . ARG A 1 82 ? 22.082 -8.123 -32.562 1.00 89.31 82 ARG A C 1
ATOM 663 O O . ARG A 1 82 ? 22.697 -8.498 -31.575 1.00 89.31 82 ARG A O 1
ATOM 670 N N . TYR A 1 83 ? 22.651 -8.005 -33.756 1.00 86.88 83 TYR A N 1
ATOM 671 C CA . TYR A 1 83 ? 24.088 -8.199 -33.930 1.00 86.88 83 TYR A CA 1
ATOM 672 C C . TYR A 1 83 ? 24.871 -7.017 -33.347 1.00 86.88 83 TYR A C 1
ATOM 674 O O . TYR A 1 83 ? 24.574 -5.855 -33.640 1.00 86.88 83 TYR A O 1
ATOM 682 N N . ASP A 1 84 ? 25.861 -7.318 -32.513 1.00 83.38 84 ASP A N 1
ATOM 683 C CA . ASP A 1 84 ? 26.802 -6.341 -31.982 1.00 83.38 84 ASP A CA 1
ATOM 684 C C . ASP A 1 84 ? 28.139 -6.488 -32.708 1.00 83.38 84 ASP A C 1
ATOM 686 O O . ASP A 1 84 ? 28.818 -7.512 -32.591 1.00 83.38 84 ASP A O 1
ATOM 690 N N . LYS A 1 85 ? 28.497 -5.450 -33.473 1.00 82.19 85 LYS A N 1
ATOM 691 C CA . LYS A 1 85 ? 29.720 -5.417 -34.281 1.00 82.19 85 LYS A CA 1
ATOM 692 C C . LYS A 1 85 ? 30.983 -5.483 -33.418 1.00 82.19 85 LYS A C 1
ATOM 694 O O . LYS A 1 85 ? 31.939 -6.135 -33.821 1.00 82.19 85 LYS A O 1
ATOM 699 N N . ASN A 1 86 ? 30.966 -4.872 -32.232 1.00 80.50 86 ASN A N 1
ATOM 700 C CA . ASN A 1 86 ? 32.129 -4.802 -31.345 1.00 80.50 86 ASN A CA 1
ATOM 701 C C . ASN A 1 86 ? 32.381 -6.153 -30.674 1.00 80.50 86 ASN A C 1
ATOM 703 O O . ASN A 1 86 ? 33.518 -6.588 -30.534 1.00 80.50 86 ASN A O 1
ATOM 707 N N . LEU A 1 87 ? 31.308 -6.842 -30.284 1.00 78.94 87 LEU A N 1
ATOM 708 C CA . LEU A 1 87 ? 31.397 -8.155 -29.644 1.00 78.94 87 LEU A CA 1
ATOM 709 C C . LEU A 1 87 ? 31.446 -9.319 -30.641 1.00 78.94 87 LEU A C 1
ATOM 711 O O . LEU A 1 87 ? 31.609 -10.457 -30.203 1.00 78.94 87 LEU A O 1
ATOM 715 N N . LYS A 1 88 ? 31.254 -9.050 -31.941 1.00 83.62 88 LYS A N 1
ATOM 716 C CA . LYS A 1 88 ? 31.089 -10.048 -33.013 1.00 83.62 88 LYS A CA 1
ATOM 717 C C . LYS A 1 88 ? 30.109 -11.168 -32.625 1.00 83.62 88 LYS A C 1
ATOM 719 O O . LYS A 1 88 ? 30.345 -12.345 -32.889 1.00 83.62 88 LYS A O 1
ATOM 724 N N . LYS A 1 89 ? 29.022 -10.809 -31.931 1.00 83.12 89 LYS A N 1
ATOM 725 C CA . LYS A 1 89 ? 28.030 -11.750 -31.381 1.00 83.12 89 LYS A CA 1
ATOM 726 C C . LYS A 1 89 ? 26.607 -11.232 -31.533 1.00 83.12 89 LYS A C 1
ATOM 728 O O . LYS A 1 89 ? 26.349 -10.030 -31.465 1.00 83.12 89 LYS A O 1
ATOM 733 N N . CYS A 1 90 ? 25.667 -12.164 -31.654 1.00 87.62 90 CYS A N 1
ATOM 734 C CA . CYS A 1 90 ? 24.243 -11.870 -31.563 1.00 87.62 90 CYS A CA 1
ATOM 735 C C . CYS A 1 90 ? 23.855 -11.623 -30.101 1.00 87.62 90 CYS A C 1
ATOM 737 O O . CYS A 1 90 ? 24.177 -12.414 -29.220 1.00 87.62 90 CYS A O 1
ATOM 739 N N . ILE A 1 91 ? 23.151 -10.531 -29.829 1.00 89.00 91 ILE A N 1
ATOM 740 C CA . ILE A 1 91 ? 22.630 -10.181 -28.512 1.00 89.00 91 ILE A CA 1
ATOM 741 C C . ILE A 1 91 ? 21.133 -10.461 -28.476 1.00 89.00 91 ILE A C 1
ATOM 743 O O . ILE A 1 91 ? 20.371 -9.885 -29.252 1.00 89.00 91 ILE A O 1
ATOM 747 N N . LEU A 1 92 ? 20.712 -11.303 -27.539 1.00 90.06 92 LEU A N 1
ATOM 748 C CA . LEU A 1 92 ? 19.313 -11.572 -27.243 1.00 90.06 92 LEU A CA 1
ATOM 749 C C . LEU A 1 92 ? 18.794 -10.530 -26.242 1.00 90.06 92 LEU A C 1
ATOM 751 O O . LEU A 1 92 ? 19.301 -10.408 -25.123 1.00 90.06 92 LEU A O 1
ATOM 755 N N . LEU A 1 93 ? 17.806 -9.743 -26.660 1.00 89.00 93 LEU A N 1
ATOM 756 C CA . LEU A 1 93 ? 17.246 -8.620 -25.913 1.00 89.00 93 LEU A CA 1
ATOM 757 C C . LEU A 1 93 ? 15.787 -8.889 -25.559 1.00 89.00 93 LEU A C 1
ATOM 759 O O . LEU A 1 93 ? 14.946 -9.023 -26.447 1.00 89.00 93 LEU A O 1
ATOM 763 N N . LEU A 1 94 ? 15.477 -8.861 -24.265 1.00 90.00 94 LEU A N 1
ATOM 764 C CA . LEU A 1 94 ? 14.105 -8.787 -23.775 1.00 90.00 94 LEU A CA 1
ATOM 765 C C . LEU A 1 94 ? 13.672 -7.316 -23.727 1.00 90.00 94 LEU A C 1
ATOM 767 O O . LEU A 1 94 ? 14.193 -6.527 -22.938 1.00 90.00 94 LEU A O 1
ATOM 771 N N . ARG A 1 95 ? 12.734 -6.931 -24.591 1.00 90.56 95 ARG A N 1
ATOM 772 C CA . ARG A 1 95 ? 12.107 -5.605 -24.597 1.00 90.56 95 ARG A CA 1
ATOM 773 C C . ARG A 1 95 ? 10.766 -5.676 -23.885 1.00 90.56 95 ARG A C 1
ATOM 775 O O . ARG A 1 95 ? 9.910 -6.464 -24.272 1.00 90.56 95 ARG A O 1
ATOM 782 N N . ILE A 1 96 ? 10.578 -4.822 -22.888 1.00 90.12 96 ILE A N 1
ATOM 783 C CA . ILE A 1 96 ? 9.364 -4.769 -22.071 1.00 90.12 96 ILE A CA 1
ATOM 784 C C . ILE A 1 96 ? 8.579 -3.516 -22.454 1.00 90.12 96 ILE A C 1
ATOM 786 O O . ILE A 1 96 ? 9.137 -2.418 -22.526 1.00 90.12 96 ILE A O 1
ATOM 790 N N . ASN A 1 97 ? 7.286 -3.676 -22.712 1.00 88.19 97 ASN A N 1
ATOM 791 C CA . ASN A 1 97 ? 6.347 -2.574 -22.835 1.00 88.19 97 ASN A CA 1
ATOM 792 C C . ASN A 1 97 ? 5.897 -2.151 -21.432 1.00 88.19 97 ASN A C 1
ATOM 794 O O . ASN A 1 97 ? 4.886 -2.632 -20.927 1.00 88.19 97 ASN A O 1
ATOM 798 N N . TRP A 1 98 ? 6.670 -1.260 -20.807 1.00 85.56 98 TRP A N 1
ATOM 799 C CA . TRP A 1 98 ? 6.451 -0.834 -19.422 1.00 85.56 98 TRP A CA 1
ATOM 800 C C . TRP A 1 98 ? 5.053 -0.274 -19.163 1.00 85.56 98 TRP A C 1
ATOM 802 O O . TRP A 1 98 ? 4.474 -0.606 -18.142 1.00 85.56 98 TRP A O 1
ATOM 812 N N . SER A 1 99 ? 4.484 0.511 -20.085 1.00 82.62 99 SER A N 1
ATOM 813 C CA . SER A 1 99 ? 3.124 1.056 -19.922 1.00 82.62 99 SER A CA 1
ATOM 814 C C . SER A 1 99 ? 2.098 -0.065 -19.782 1.00 82.62 99 SER A C 1
ATOM 816 O O . SER A 1 99 ? 1.360 -0.115 -18.807 1.00 82.62 99 SER A O 1
ATOM 818 N N . LEU A 1 100 ? 2.118 -1.009 -20.728 1.00 86.25 100 LEU A N 1
ATOM 819 C CA . LEU A 1 100 ? 1.169 -2.118 -20.753 1.00 86.25 100 LEU A CA 1
ATOM 820 C C . LEU A 1 100 ? 1.373 -3.073 -19.570 1.00 86.25 100 LEU A C 1
ATOM 822 O O . LEU A 1 100 ? 0.412 -3.607 -19.030 1.00 86.25 100 LEU A O 1
ATOM 826 N N . PHE A 1 101 ? 2.625 -3.285 -19.162 1.00 91.38 101 PHE A N 1
ATOM 827 C CA . PHE A 1 101 ? 2.942 -4.111 -18.003 1.00 91.38 101 PHE A CA 1
ATOM 828 C C . PHE A 1 101 ? 2.466 -3.474 -16.688 1.00 91.38 101 PHE A C 1
ATOM 830 O O . PHE A 1 101 ? 1.912 -4.167 -15.842 1.00 91.38 101 PHE A O 1
ATOM 837 N N . LEU A 1 102 ? 2.619 -2.156 -16.526 1.00 90.44 102 LEU A N 1
ATOM 838 C CA . LEU A 1 102 ? 2.099 -1.436 -15.361 1.00 90.44 102 LEU A CA 1
ATOM 839 C C . LEU A 1 102 ? 0.566 -1.486 -15.296 1.00 90.44 102 LEU A C 1
ATOM 841 O O . LEU A 1 102 ? 0.025 -1.701 -14.215 1.00 90.44 102 LEU A O 1
ATOM 845 N N . GLU A 1 103 ? -0.120 -1.345 -16.436 1.00 87.69 103 GLU A N 1
ATOM 846 C CA . GLU A 1 103 ? -1.580 -1.513 -16.533 1.00 87.69 103 GLU A CA 1
ATOM 847 C C . GLU A 1 103 ? -2.016 -2.933 -16.143 1.00 87.69 103 GLU A C 1
ATOM 849 O O . GLU A 1 103 ? -2.973 -3.100 -15.390 1.00 87.69 103 GLU A O 1
ATOM 854 N N . TYR A 1 104 ? -1.283 -3.953 -16.599 1.00 93.88 104 TYR A N 1
ATOM 855 C CA . TYR A 1 104 ? -1.520 -5.341 -16.205 1.00 93.88 104 TYR A CA 1
ATOM 856 C C . TYR A 1 104 ? -1.390 -5.544 -14.689 1.00 93.88 104 TYR A C 1
ATOM 858 O O . TYR A 1 104 ? -2.258 -6.172 -14.087 1.00 93.88 104 TYR A O 1
ATOM 866 N N . LEU A 1 105 ? -0.337 -5.007 -14.057 1.00 95.62 105 LEU A N 1
ATOM 867 C CA . LEU A 1 105 ? -0.155 -5.124 -12.605 1.00 95.62 105 LEU A CA 1
ATOM 868 C C . LEU A 1 105 ? -1.257 -4.400 -11.821 1.00 95.62 105 LEU A C 1
ATOM 870 O O . LEU A 1 105 ? -1.684 -4.894 -10.781 1.00 95.62 105 LEU A O 1
ATOM 874 N N . GLU A 1 106 ? -1.720 -3.252 -12.317 1.00 94.00 106 GLU A N 1
ATOM 875 C CA . GLU A 1 106 ? -2.821 -2.496 -11.714 1.00 94.00 106 GLU A CA 1
ATOM 876 C C . GLU A 1 106 ? -4.132 -3.295 -11.733 1.00 94.00 106 GLU A C 1
ATOM 878 O O . GLU A 1 106 ? -4.776 -3.453 -10.696 1.00 94.00 106 GLU A O 1
ATOM 883 N N . GLU A 1 107 ? -4.495 -3.860 -12.887 1.00 94.44 107 GLU A N 1
ATOM 884 C CA . GLU A 1 107 ? -5.710 -4.670 -13.022 1.00 94.44 107 GLU A CA 1
ATOM 885 C C . GLU A 1 107 ? -5.603 -5.983 -12.236 1.00 94.44 107 GLU A C 1
ATOM 887 O O . GLU A 1 107 ? -6.560 -6.418 -11.594 1.00 94.44 107 GLU A O 1
ATOM 892 N N . LYS A 1 108 ? -4.413 -6.594 -12.209 1.00 96.06 108 LYS A N 1
ATOM 893 C CA . LYS A 1 108 ? -4.149 -7.784 -11.397 1.00 96.06 108 LYS A CA 1
ATOM 894 C C . LYS A 1 108 ? -4.357 -7.506 -9.905 1.00 96.06 108 LYS A C 1
ATOM 896 O O . LYS A 1 108 ? -5.044 -8.276 -9.239 1.00 96.06 108 LYS A O 1
ATOM 901 N N . ALA A 1 109 ? -3.813 -6.402 -9.393 1.00 97.25 109 ALA A N 1
ATOM 902 C CA . ALA A 1 109 ? -3.994 -5.988 -8.002 1.00 97.25 109 ALA A CA 1
ATOM 903 C C . ALA A 1 109 ? -5.475 -5.764 -7.653 1.00 97.25 109 ALA A C 1
ATOM 905 O O . ALA A 1 109 ? -5.946 -6.224 -6.612 1.00 97.25 109 ALA A O 1
ATOM 906 N N . LYS A 1 110 ? -6.224 -5.109 -8.546 1.00 95.94 110 LYS A N 1
ATOM 907 C CA . LYS A 1 110 ? -7.662 -4.875 -8.385 1.00 95.94 110 LYS A CA 1
ATOM 908 C C . LYS A 1 110 ? -8.460 -6.181 -8.329 1.00 95.94 110 LYS A C 1
ATOM 910 O O . LYS A 1 110 ? -9.308 -6.330 -7.453 1.00 95.94 110 LYS A O 1
ATOM 915 N N . ASN A 1 111 ? -8.171 -7.132 -9.216 1.00 96.25 111 ASN A N 1
ATOM 916 C CA . ASN A 1 111 ? -8.856 -8.427 -9.239 1.00 96.25 111 ASN A CA 1
ATOM 917 C C . ASN A 1 111 ? -8.581 -9.250 -7.976 1.00 96.25 111 ASN A C 1
ATOM 919 O O . ASN A 1 111 ? -9.513 -9.800 -7.396 1.00 96.25 111 ASN A O 1
ATOM 923 N N . LEU A 1 112 ? -7.336 -9.254 -7.492 1.00 97.19 112 LEU A N 1
ATOM 924 C CA . LEU A 1 112 ? -6.977 -9.920 -6.235 1.00 97.19 112 LEU A CA 1
ATOM 925 C C . LEU A 1 112 ? -7.719 -9.317 -5.029 1.00 97.19 112 LEU A C 1
ATOM 927 O O . LEU A 1 112 ? -8.105 -10.045 -4.117 1.00 97.19 112 LEU A O 1
ATOM 931 N N . MET A 1 113 ? -7.979 -8.005 -5.031 1.00 96.94 113 MET A N 1
ATOM 932 C CA . MET A 1 113 ? -8.748 -7.355 -3.963 1.00 96.94 113 MET A CA 1
ATOM 933 C C . MET A 1 113 ? -10.206 -7.842 -3.904 1.00 96.94 113 MET A C 1
ATOM 935 O O . MET A 1 113 ? -10.734 -8.030 -2.811 1.00 96.94 113 MET A O 1
ATOM 939 N N . ILE A 1 114 ? -10.838 -8.119 -5.052 1.00 96.19 114 ILE A N 1
ATOM 940 C CA . ILE A 1 114 ? -12.210 -8.664 -5.104 1.00 96.19 114 ILE A CA 1
ATOM 941 C C . ILE A 1 114 ? -12.289 -10.013 -4.374 1.00 96.19 114 ILE A C 1
ATOM 943 O O . ILE A 1 114 ? -13.294 -10.329 -3.739 1.00 96.19 114 ILE A O 1
ATOM 947 N N . GLU A 1 115 ? -11.232 -10.820 -4.453 1.00 96.50 115 GLU A N 1
ATOM 948 C CA . GLU A 1 115 ? -11.166 -12.105 -3.756 1.00 96.50 115 GLU A CA 1
ATOM 949 C C . GLU A 1 115 ? -10.991 -11.928 -2.243 1.00 96.50 115 GLU A C 1
ATOM 951 O O . GLU A 1 115 ? -11.619 -12.644 -1.466 1.00 96.50 115 GLU A O 1
ATOM 956 N N . VAL A 1 116 ? -10.192 -10.944 -1.822 1.00 96.06 116 VAL A N 1
ATOM 957 C CA . VAL A 1 116 ? -9.968 -10.604 -0.404 1.00 96.06 116 VAL A CA 1
ATOM 958 C C . VAL A 1 116 ? -11.227 -10.045 0.250 1.00 96.06 116 VAL A C 1
ATOM 960 O O . VAL A 1 116 ? -11.498 -10.343 1.412 1.00 96.06 116 VAL A O 1
ATOM 963 N N . ASP A 1 117 ? -12.026 -9.280 -0.495 1.00 92.88 117 ASP A N 1
ATOM 964 C CA . ASP A 1 117 ? -13.321 -8.797 -0.016 1.00 92.88 117 ASP A CA 1
ATOM 965 C C . ASP A 1 117 ? -14.286 -9.949 0.304 1.00 92.88 117 ASP A C 1
ATOM 967 O O . ASP A 1 117 ? -15.081 -9.831 1.236 1.00 92.88 117 ASP A O 1
ATOM 971 N N . LYS A 1 118 ? -14.198 -11.070 -0.423 1.00 94.94 118 LYS A N 1
ATOM 972 C CA . LYS A 1 118 ? -15.002 -12.275 -0.162 1.00 94.94 118 LYS A CA 1
ATOM 973 C C . LYS A 1 118 ? -14.432 -13.105 0.985 1.00 94.94 118 LYS A C 1
ATOM 975 O O . LYS A 1 118 ? -15.173 -13.525 1.870 1.00 94.94 118 LYS A O 1
ATOM 980 N N . ASP A 1 119 ? -13.124 -13.340 0.967 1.00 96.25 119 ASP A N 1
ATOM 981 C CA . ASP A 1 119 ? -12.410 -14.063 2.014 1.00 96.25 119 ASP A CA 1
ATOM 982 C C . ASP A 1 119 ? -11.050 -13.419 2.260 1.00 96.25 119 ASP A C 1
ATOM 984 O O . ASP A 1 119 ? -10.146 -13.514 1.425 1.00 96.25 119 ASP A O 1
ATOM 988 N N . GLY A 1 120 ? -10.874 -12.849 3.456 1.00 94.75 120 GLY A N 1
ATOM 989 C CA . GLY A 1 120 ? -9.624 -12.215 3.865 1.00 94.75 120 GLY A CA 1
ATOM 990 C C . GLY A 1 120 ? -8.387 -13.114 3.728 1.00 94.75 120 GLY A C 1
ATOM 991 O O . GLY A 1 120 ? -7.290 -12.598 3.530 1.00 94.75 120 GLY A O 1
ATOM 992 N N . LYS A 1 121 ? -8.531 -14.453 3.760 1.00 96.50 121 LYS A N 1
ATOM 993 C CA . LYS A 1 121 ? -7.400 -15.378 3.537 1.00 96.50 121 LYS A CA 1
ATOM 994 C C . LYS A 1 121 ? -6.849 -15.340 2.115 1.00 96.50 121 LYS A C 1
ATOM 996 O O . LYS A 1 121 ? -5.678 -15.659 1.906 1.00 96.50 121 LYS A O 1
ATOM 1001 N N . SER A 1 122 ? -7.648 -14.890 1.151 1.00 97.31 122 SER A N 1
ATOM 1002 C CA . SER A 1 122 ? -7.254 -14.793 -0.256 1.00 97.31 122 SER A CA 1
ATOM 1003 C C . SER A 1 122 ? -6.119 -13.800 -0.502 1.00 97.31 122 SER A C 1
ATOM 1005 O O . SER A 1 122 ? -5.504 -13.856 -1.563 1.00 97.31 122 SER A O 1
ATOM 1007 N N . ILE A 1 123 ? -5.758 -12.957 0.476 1.00 97.44 123 ILE A N 1
ATOM 1008 C CA . ILE A 1 123 ? -4.548 -12.124 0.400 1.00 97.44 123 ILE A CA 1
ATOM 1009 C C . ILE A 1 123 ? -3.289 -12.959 0.139 1.00 97.44 123 ILE A C 1
ATOM 1011 O O . ILE A 1 123 ? -2.392 -12.520 -0.577 1.00 97.44 123 ILE A O 1
ATOM 1015 N N . MET A 1 124 ? -3.251 -14.205 0.625 1.00 96.94 124 MET A N 1
ATOM 1016 C CA . MET A 1 124 ? -2.118 -15.100 0.396 1.00 96.94 124 MET A CA 1
ATOM 1017 C C . MET A 1 124 ? -1.950 -15.486 -1.075 1.00 96.94 124 MET A C 1
ATOM 1019 O O . MET A 1 124 ? -0.857 -15.886 -1.463 1.00 96.94 124 MET A O 1
ATOM 1023 N N . LYS A 1 125 ? -2.968 -15.307 -1.928 1.00 97.06 125 LYS A N 1
ATOM 1024 C CA . LYS A 1 125 ? -2.824 -15.484 -3.381 1.00 97.06 125 LYS A CA 1
ATOM 1025 C C . LYS A 1 125 ? -1.924 -14.419 -4.004 1.00 97.06 125 LYS A C 1
ATOM 1027 O O . LYS A 1 125 ? -1.186 -14.735 -4.928 1.00 97.06 125 LYS A O 1
ATOM 1032 N N . VAL A 1 126 ? -1.919 -13.192 -3.469 1.00 96.56 126 VAL A N 1
ATOM 1033 C CA . VAL A 1 126 ? -1.003 -12.120 -3.905 1.00 96.56 126 VAL A CA 1
ATOM 1034 C C . VAL A 1 126 ? 0.441 -12.576 -3.718 1.00 96.56 126 VAL A C 1
ATOM 1036 O O . VAL A 1 126 ? 1.244 -12.548 -4.649 1.00 96.56 126 VAL A O 1
ATOM 1039 N N . TYR A 1 127 ? 0.753 -13.053 -2.516 1.00 95.69 127 TYR A N 1
ATOM 1040 C CA . TYR A 1 127 ? 2.087 -13.522 -2.174 1.00 95.69 127 TYR A CA 1
ATOM 1041 C C . TYR A 1 127 ? 2.433 -14.842 -2.856 1.00 95.69 127 TYR A C 1
ATOM 1043 O O . TYR A 1 127 ? 3.558 -15.000 -3.321 1.00 95.69 127 TYR A O 1
ATOM 1051 N N . GLY A 1 128 ? 1.464 -15.746 -3.004 1.00 94.88 128 GLY A N 1
ATOM 1052 C CA . GLY A 1 128 ? 1.598 -16.952 -3.812 1.00 94.88 128 GLY A CA 1
ATOM 1053 C C . GLY A 1 128 ? 2.000 -16.623 -5.246 1.00 94.88 128 GLY A C 1
ATOM 1054 O O . GLY A 1 128 ? 2.950 -17.201 -5.757 1.00 94.88 128 GLY A O 1
ATOM 1055 N N . ASP A 1 129 ? 1.369 -15.633 -5.876 1.00 94.62 129 ASP A N 1
ATOM 1056 C CA . ASP A 1 129 ? 1.722 -15.183 -7.222 1.00 94.62 129 ASP A CA 1
ATOM 1057 C C . ASP A 1 129 ? 3.132 -14.584 -7.305 1.00 94.62 129 ASP A C 1
ATOM 1059 O O . ASP A 1 129 ? 3.869 -14.874 -8.252 1.00 94.62 129 ASP A O 1
ATOM 1063 N N . ILE A 1 130 ? 3.524 -13.767 -6.322 1.00 94.88 130 ILE A N 1
ATOM 1064 C CA . ILE A 1 130 ? 4.866 -13.167 -6.250 1.00 94.88 130 ILE A CA 1
ATOM 1065 C C . ILE A 1 130 ? 5.933 -14.260 -6.094 1.00 94.88 130 ILE A C 1
ATOM 1067 O O . ILE A 1 130 ? 6.918 -14.280 -6.841 1.00 94.88 130 ILE A O 1
ATOM 1071 N N . TRP A 1 131 ? 5.724 -15.189 -5.158 1.00 93.00 131 TRP A N 1
ATOM 1072 C CA . TRP A 1 131 ? 6.635 -16.297 -4.891 1.00 93.00 131 TRP A CA 1
ATOM 1073 C C . TRP A 1 131 ? 6.697 -17.282 -6.050 1.00 93.00 131 TRP A C 1
ATOM 1075 O O . TRP A 1 131 ? 7.792 -17.647 -6.471 1.00 93.00 131 TRP A O 1
ATOM 1085 N N . ASN A 1 132 ? 5.557 -17.657 -6.630 1.00 92.00 132 ASN A N 1
ATOM 1086 C CA . ASN A 1 132 ? 5.507 -18.530 -7.799 1.00 92.00 132 ASN A CA 1
ATOM 1087 C C . ASN A 1 132 ? 6.281 -17.922 -8.968 1.00 92.00 132 ASN A C 1
ATOM 1089 O O . ASN A 1 132 ? 7.025 -18.636 -9.641 1.00 92.00 132 ASN A O 1
ATOM 1093 N N . ASN A 1 133 ? 6.162 -16.609 -9.193 1.00 91.88 133 ASN A N 1
ATOM 1094 C CA . ASN A 1 133 ? 6.934 -15.931 -10.230 1.00 91.88 133 ASN A CA 1
ATOM 1095 C C . ASN A 1 133 ? 8.444 -15.954 -9.945 1.00 91.88 133 ASN A C 1
ATOM 1097 O O . ASN A 1 133 ? 9.235 -16.156 -10.864 1.00 91.88 133 ASN A O 1
ATOM 1101 N N . TYR A 1 134 ? 8.841 -15.790 -8.682 1.00 89.38 134 TYR A N 1
ATOM 1102 C CA . TYR A 1 134 ? 10.239 -15.882 -8.267 1.00 89.38 134 TYR A CA 1
ATOM 1103 C C . TYR A 1 134 ? 10.796 -17.303 -8.434 1.00 89.38 134 TYR A C 1
ATOM 1105 O O . TYR A 1 134 ? 11.737 -17.501 -9.202 1.00 89.38 134 TYR A O 1
ATOM 1113 N N . PHE A 1 135 ? 10.192 -18.303 -7.782 1.00 87.19 135 PHE A N 1
ATOM 1114 C CA . PHE A 1 135 ? 10.687 -19.683 -7.754 1.00 87.19 135 PHE A CA 1
ATOM 1115 C C . PHE A 1 135 ? 10.657 -20.357 -9.127 1.00 87.19 135 PHE A C 1
ATOM 1117 O O . PHE A 1 135 ? 11.611 -21.048 -9.481 1.00 87.19 135 PHE A O 1
ATOM 1124 N N . SER A 1 136 ? 9.636 -20.091 -9.949 1.00 85.50 136 SER A N 1
ATOM 1125 C CA . SER A 1 136 ? 9.579 -20.628 -11.319 1.00 85.50 136 SER A CA 1
ATOM 1126 C C . SER A 1 136 ? 10.696 -20.074 -12.213 1.00 85.50 136 SER A C 1
ATOM 1128 O O . SER A 1 136 ? 11.057 -20.689 -13.214 1.00 85.50 136 SER A O 1
ATOM 1130 N N . GLY A 1 137 ? 11.272 -18.921 -11.855 1.00 72.69 137 GLY A N 1
ATOM 1131 C CA . GLY A 1 137 ? 12.430 -18.349 -12.535 1.00 72.69 137 GLY A CA 1
ATOM 1132 C C . GLY A 1 137 ? 13.774 -18.959 -12.117 1.00 72.69 137 GLY A C 1
ATOM 1133 O O . GLY A 1 137 ? 14.720 -18.890 -12.897 1.00 72.69 137 GLY A O 1
ATOM 1134 N N . ILE A 1 138 ? 13.891 -19.564 -10.928 1.00 69.19 138 ILE A N 1
ATOM 1135 C CA . ILE A 1 138 ? 15.186 -19.969 -10.338 1.00 69.19 138 ILE A CA 1
ATOM 1136 C C . ILE A 1 138 ? 15.847 -21.130 -11.090 1.00 69.19 138 ILE A C 1
ATOM 1138 O O . ILE A 1 138 ? 17.068 -21.142 -11.228 1.00 69.19 138 ILE A O 1
ATOM 1142 N N . GLY A 1 139 ? 15.070 -22.061 -11.655 1.00 59.31 139 GLY A N 1
ATOM 1143 C CA . GLY A 1 139 ? 15.594 -23.263 -12.326 1.00 59.31 139 GLY A CA 1
ATOM 1144 C C . GLY A 1 139 ? 16.517 -23.014 -13.532 1.00 59.31 139 GLY A C 1
ATOM 1145 O O . GLY A 1 139 ? 17.111 -23.954 -14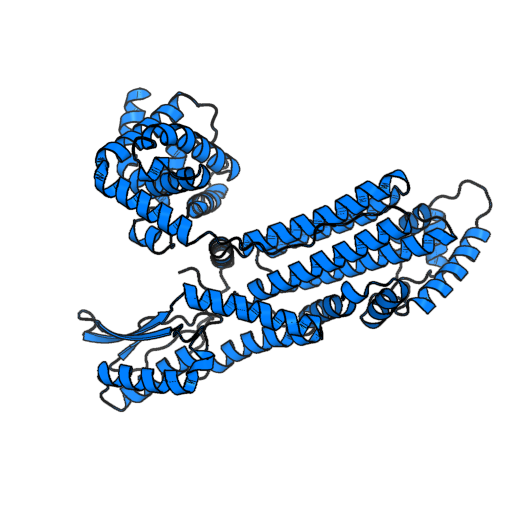.050 1.00 59.31 139 GLY A O 1
ATOM 1146 N N . MET A 1 140 ? 16.663 -21.765 -13.989 1.00 55.62 140 MET A N 1
ATOM 1147 C CA . MET A 1 140 ? 17.511 -21.378 -15.126 1.00 55.62 140 MET A CA 1
ATOM 1148 C C . MET A 1 140 ? 18.572 -20.318 -14.781 1.00 55.62 140 MET A C 1
ATOM 1150 O O . MET A 1 140 ? 19.195 -19.760 -15.690 1.00 55.62 140 MET A O 1
ATOM 1154 N N . ILE A 1 141 ? 18.748 -19.967 -13.499 1.00 62.44 141 ILE A N 1
ATOM 1155 C CA . ILE A 1 141 ? 19.400 -18.711 -13.107 1.00 62.44 141 ILE A CA 1
ATOM 1156 C C . ILE A 1 141 ? 20.345 -18.908 -11.917 1.00 62.44 141 ILE A C 1
ATOM 1158 O O . ILE A 1 141 ? 19.988 -19.510 -10.914 1.00 62.44 141 ILE A O 1
ATOM 1162 N N . SER A 1 142 ? 21.568 -18.378 -12.014 1.00 56.94 142 SER A N 1
ATOM 1163 C CA . SER A 1 142 ? 22.529 -18.415 -10.907 1.00 56.94 142 SER A CA 1
ATOM 1164 C C . SER A 1 142 ? 22.183 -17.354 -9.861 1.00 56.94 142 SER A C 1
ATOM 1166 O O . SER A 1 142 ? 21.962 -16.190 -10.213 1.00 56.94 142 SER A O 1
ATOM 1168 N N . ALA A 1 143 ? 22.183 -17.742 -8.585 1.00 57.66 143 ALA A N 1
ATOM 1169 C CA . ALA A 1 143 ? 22.070 -16.812 -7.469 1.00 57.66 143 ALA A CA 1
ATOM 1170 C C . ALA A 1 143 ? 23.382 -16.002 -7.326 1.00 57.66 143 ALA A C 1
ATOM 1172 O O . ALA A 1 143 ? 24.439 -16.597 -7.105 1.00 57.66 143 ALA A O 1
ATOM 1173 N N . PRO A 1 144 ? 23.379 -14.669 -7.502 1.00 58.25 144 PRO A N 1
ATOM 1174 C CA . PRO A 1 144 ? 24.473 -13.811 -7.069 1.00 58.25 144 PRO A CA 1
ATOM 1175 C C . PRO A 1 144 ? 24.527 -13.705 -5.536 1.00 58.25 144 PRO A C 1
ATOM 1177 O O . PRO A 1 144 ? 23.610 -14.115 -4.828 1.00 58.25 144 PRO A O 1
ATOM 1180 N N . GLN A 1 145 ? 25.595 -13.076 -5.041 1.00 55.62 145 GLN A N 1
ATOM 1181 C CA . GLN A 1 145 ? 25.700 -12.618 -3.654 1.00 55.62 145 GLN A CA 1
ATOM 1182 C C . GLN A 1 145 ? 24.469 -11.769 -3.268 1.00 55.62 145 GLN A C 1
ATOM 1184 O O . GLN A 1 145 ? 24.017 -10.955 -4.091 1.00 55.62 145 GLN A O 1
ATOM 1189 N N . PRO A 1 146 ? 23.926 -11.930 -2.045 1.00 54.59 146 PRO A N 1
ATOM 1190 C CA . PRO A 1 146 ? 22.769 -11.174 -1.588 1.00 54.59 146 PRO A CA 1
ATOM 1191 C C . PRO A 1 146 ? 23.071 -9.680 -1.689 1.00 54.59 146 PRO A C 1
ATOM 1193 O O . PRO A 1 146 ? 23.998 -9.158 -1.078 1.00 54.59 146 PRO A O 1
ATOM 1196 N N . THR A 1 147 ? 22.296 -8.988 -2.517 1.00 58.44 147 THR A N 1
ATOM 1197 C CA . THR A 1 147 ? 22.344 -7.531 -2.622 1.00 58.44 147 THR A CA 1
ATOM 1198 C C . THR A 1 147 ? 21.069 -6.998 -2.008 1.00 58.44 147 THR A C 1
ATOM 1200 O O . THR A 1 147 ? 19.977 -7.323 -2.471 1.00 58.44 147 THR A O 1
ATOM 1203 N N . TYR A 1 148 ? 21.208 -6.196 -0.953 1.00 58.03 148 TYR A N 1
ATOM 1204 C CA . TYR A 1 148 ? 20.055 -5.616 -0.279 1.00 58.03 148 TYR A CA 1
ATOM 1205 C C . TYR A 1 148 ? 19.237 -4.749 -1.250 1.00 58.03 148 TYR A C 1
ATOM 1207 O O . TYR A 1 148 ? 19.814 -3.960 -2.015 1.00 58.03 148 TYR A O 1
ATOM 1215 N N . PRO A 1 149 ? 17.899 -4.875 -1.242 1.00 67.56 149 PRO A N 1
ATOM 1216 C CA . PRO A 1 149 ? 17.028 -4.041 -2.056 1.00 67.56 149 PRO A CA 1
ATOM 1217 C C . PRO A 1 149 ? 17.260 -2.554 -1.758 1.00 67.56 149 PRO A C 1
ATOM 1219 O O . PRO A 1 149 ? 17.210 -2.113 -0.615 1.00 67.56 149 PRO A O 1
ATOM 1222 N N . ASN A 1 150 ? 17.511 -1.750 -2.794 1.00 78.06 150 ASN A N 1
ATOM 1223 C CA . ASN A 1 150 ? 17.680 -0.306 -2.627 1.00 78.06 150 ASN A CA 1
ATOM 1224 C C . ASN A 1 150 ? 16.302 0.371 -2.547 1.00 78.06 150 ASN A C 1
ATOM 1226 O O . ASN A 1 150 ? 15.671 0.620 -3.580 1.00 78.06 150 ASN A O 1
ATOM 1230 N N . PHE A 1 151 ? 15.851 0.667 -1.326 1.00 82.19 151 PHE A N 1
ATOM 1231 C CA . PHE A 1 151 ? 14.529 1.247 -1.073 1.00 82.19 151 PHE A CA 1
ATOM 1232 C C . PHE A 1 151 ? 14.333 2.607 -1.755 1.00 82.19 151 PHE A C 1
ATOM 1234 O O . PHE A 1 151 ? 13.272 2.855 -2.318 1.00 82.19 151 PHE A O 1
ATOM 1241 N N . GLN A 1 152 ? 15.362 3.461 -1.808 1.00 81.12 152 GLN A N 1
ATOM 1242 C CA . GLN A 1 152 ? 15.265 4.796 -2.417 1.00 81.12 152 GLN A CA 1
ATOM 1243 C C . GLN A 1 152 ? 14.879 4.717 -3.900 1.00 81.12 152 GLN A C 1
ATOM 1245 O O . GLN A 1 152 ? 14.011 5.451 -4.375 1.00 81.12 152 GLN A O 1
ATOM 1250 N N . ARG A 1 153 ? 15.479 3.778 -4.644 1.00 83.50 153 ARG A N 1
ATOM 1251 C CA . ARG A 1 153 ? 15.122 3.539 -6.053 1.00 83.50 153 ARG A CA 1
ATOM 1252 C C . ARG A 1 153 ? 13.692 3.037 -6.209 1.00 83.50 153 ARG A C 1
ATOM 1254 O O . ARG A 1 153 ? 13.049 3.383 -7.199 1.00 83.50 153 ARG A O 1
ATOM 1261 N N . PHE A 1 154 ? 13.216 2.232 -5.264 1.00 88.56 154 PHE A N 1
ATOM 1262 C CA . PHE A 1 154 ? 11.857 1.712 -5.294 1.00 88.56 154 PHE A CA 1
ATOM 1263 C C . PHE A 1 154 ? 10.828 2.795 -4.955 1.00 88.56 154 PHE A C 1
ATOM 1265 O O . PHE A 1 154 ? 9.902 2.992 -5.731 1.00 88.56 154 PHE A O 1
ATOM 1272 N N . ILE A 1 155 ? 11.046 3.595 -3.907 1.00 86.88 155 ILE A N 1
ATOM 1273 C CA . ILE A 1 155 ? 10.212 4.769 -3.592 1.00 86.88 155 ILE A CA 1
ATOM 1274 C C . ILE A 1 155 ? 10.109 5.707 -4.797 1.00 86.88 155 ILE A C 1
ATOM 1276 O O . ILE A 1 155 ? 9.023 6.147 -5.164 1.00 86.88 155 ILE A O 1
ATOM 1280 N N . LYS A 1 156 ? 11.224 5.947 -5.488 1.00 82.12 156 LYS A N 1
ATOM 1281 C CA . LYS A 1 156 ? 11.247 6.752 -6.712 1.00 82.12 156 LYS A CA 1
ATOM 1282 C C . LYS A 1 156 ? 10.407 6.162 -7.847 1.00 82.12 156 LYS A C 1
ATOM 1284 O O . LYS A 1 156 ? 9.788 6.904 -8.607 1.00 82.12 156 LYS A O 1
ATOM 1289 N N . LEU A 1 157 ? 10.368 4.834 -7.976 1.00 85.56 157 LEU A N 1
ATOM 1290 C CA . LEU A 1 157 ? 9.443 4.169 -8.893 1.00 85.56 157 LEU A CA 1
ATOM 1291 C C . LEU A 1 157 ? 7.990 4.420 -8.474 1.00 85.56 157 LEU A C 1
ATOM 1293 O O . LEU A 1 157 ? 7.202 4.801 -9.333 1.00 85.56 157 LEU A O 1
ATOM 1297 N N . LEU A 1 158 ? 7.663 4.261 -7.187 1.00 88.81 158 LEU A N 1
ATOM 1298 C CA . LEU A 1 158 ? 6.305 4.463 -6.664 1.00 88.81 158 LEU A CA 1
ATOM 1299 C C . LEU A 1 158 ? 5.802 5.895 -6.867 1.00 88.81 158 LEU A C 1
ATOM 1301 O O . LEU A 1 158 ? 4.630 6.095 -7.186 1.00 88.81 158 LEU A O 1
ATOM 1305 N N . LYS A 1 159 ? 6.677 6.896 -6.720 1.00 82.94 159 LYS A N 1
ATOM 1306 C CA . LYS A 1 159 ? 6.357 8.292 -7.052 1.00 82.94 159 LYS A CA 1
ATOM 1307 C C . LYS A 1 159 ? 6.077 8.453 -8.545 1.00 82.94 159 LYS A C 1
ATOM 1309 O O . LYS A 1 159 ? 5.037 8.986 -8.920 1.00 82.94 159 LYS A O 1
ATOM 1314 N N . ARG A 1 160 ? 6.928 7.884 -9.411 1.00 76.94 160 ARG A N 1
ATOM 1315 C CA . ARG A 1 160 ? 6.755 7.928 -10.880 1.00 76.94 160 ARG A CA 1
ATOM 1316 C C . ARG A 1 160 ? 5.499 7.226 -11.384 1.00 76.94 160 ARG A C 1
ATOM 1318 O O . ARG A 1 160 ? 4.966 7.627 -12.414 1.00 76.94 160 ARG A O 1
ATOM 1325 N N . THR A 1 161 ? 5.046 6.176 -10.708 1.00 80.06 161 THR A N 1
ATOM 1326 C CA . THR A 1 161 ? 3.807 5.468 -11.056 1.00 80.06 161 THR A CA 1
ATOM 1327 C C . THR A 1 161 ? 2.572 6.066 -10.381 1.00 80.06 161 THR A C 1
ATOM 1329 O O . THR A 1 161 ? 1.465 5.626 -10.678 1.00 80.06 161 THR A O 1
ATOM 1332 N N . GLY A 1 162 ? 2.740 7.063 -9.503 1.00 80.00 162 GLY A N 1
ATOM 1333 C CA . GLY A 1 162 ? 1.661 7.693 -8.739 1.00 80.00 162 GLY A CA 1
ATOM 1334 C C . GLY A 1 162 ? 1.172 6.878 -7.536 1.00 80.00 162 GLY A C 1
ATOM 1335 O O . GLY A 1 162 ? 0.381 7.385 -6.742 1.00 80.00 162 GLY A O 1
ATOM 1336 N N . ASP A 1 163 ? 1.662 5.646 -7.361 1.00 88.12 163 ASP A N 1
ATOM 1337 C CA . ASP A 1 163 ? 1.247 4.743 -6.283 1.00 88.12 163 ASP A CA 1
ATOM 1338 C C . ASP A 1 163 ? 1.575 5.328 -4.900 1.00 88.12 163 ASP A C 1
ATOM 1340 O O . ASP A 1 163 ? 0.756 5.236 -3.988 1.00 88.12 163 ASP A O 1
ATOM 1344 N N . TYR A 1 164 ? 2.730 5.993 -4.759 1.00 89.69 164 TYR A N 1
ATOM 1345 C CA . TYR A 1 164 ? 3.135 6.641 -3.506 1.00 89.69 164 TYR A CA 1
ATOM 1346 C C . TYR A 1 164 ? 2.121 7.704 -3.064 1.00 89.69 164 TYR A C 1
ATOM 1348 O O . TYR A 1 164 ? 1.605 7.652 -1.952 1.00 89.69 164 TYR A O 1
ATOM 1356 N N . TYR A 1 165 ? 1.775 8.635 -3.954 1.00 85.56 165 TYR A N 1
ATOM 1357 C CA . TYR A 1 165 ? 0.845 9.720 -3.640 1.00 85.56 165 TYR A CA 1
ATOM 1358 C C . TYR A 1 165 ? -0.566 9.212 -3.344 1.00 85.56 165 TYR A C 1
ATOM 1360 O O . TYR A 1 165 ? -1.259 9.770 -2.497 1.00 85.56 165 TYR A O 1
ATOM 1368 N N . GLN A 1 166 ? -0.989 8.132 -4.007 1.00 91.00 166 GLN A N 1
ATOM 1369 C CA . GLN A 1 166 ? -2.274 7.498 -3.719 1.00 91.00 166 GLN A CA 1
ATOM 1370 C C . GLN A 1 166 ? -2.294 6.884 -2.318 1.00 91.00 166 GLN A C 1
ATOM 1372 O O . GLN A 1 166 ? -3.293 7.028 -1.620 1.00 91.00 166 GLN A O 1
ATOM 1377 N N . LEU A 1 167 ? -1.202 6.241 -1.893 1.00 95.94 167 LEU A N 1
ATOM 1378 C CA . LEU A 1 167 ? -1.077 5.719 -0.533 1.00 95.94 167 LEU A CA 1
ATOM 1379 C C . LEU A 1 167 ? -1.103 6.840 0.505 1.00 95.94 167 LEU A C 1
ATOM 1381 O O . LEU A 1 167 ? -1.899 6.764 1.433 1.00 95.94 167 LEU A O 1
ATOM 1385 N N . ILE A 1 168 ? -0.300 7.894 0.324 1.00 94.69 168 ILE A N 1
ATOM 1386 C CA . ILE A 1 168 ? -0.268 9.034 1.254 1.00 94.69 168 ILE A CA 1
ATOM 1387 C C . ILE A 1 168 ? -1.649 9.677 1.382 1.00 94.69 168 ILE A C 1
ATOM 1389 O O . ILE A 1 168 ? -2.134 9.842 2.494 1.00 94.69 168 ILE A O 1
ATOM 1393 N N . LYS A 1 169 ? -2.336 9.924 0.261 1.00 93.06 169 LYS A N 1
ATOM 1394 C CA . LYS A 1 169 ? -3.701 10.459 0.273 1.00 93.06 169 LYS A CA 1
ATOM 1395 C C . LYS A 1 169 ? -4.665 9.577 1.072 1.00 93.06 169 LYS A C 1
ATOM 1397 O O . LYS A 1 169 ? -5.470 10.094 1.833 1.00 93.06 169 LYS A O 1
ATOM 1402 N N . LEU A 1 170 ? -4.605 8.254 0.904 1.00 97.62 170 LEU A N 1
ATOM 1403 C CA . LEU A 1 170 ? -5.460 7.335 1.660 1.00 97.62 170 LEU A CA 1
ATOM 1404 C C . LEU A 1 170 ? -5.151 7.353 3.164 1.00 97.62 170 LEU A C 1
ATOM 1406 O O . LEU A 1 170 ? -6.072 7.250 3.967 1.00 97.62 170 LEU A O 1
ATOM 1410 N N . ILE A 1 171 ? -3.878 7.485 3.543 1.00 98.25 171 ILE A N 1
ATOM 1411 C CA . ILE A 1 171 ? -3.464 7.620 4.948 1.00 98.25 171 ILE A CA 1
ATOM 1412 C C . ILE A 1 171 ? -3.972 8.944 5.527 1.00 98.25 171 ILE A C 1
ATOM 1414 O O . ILE A 1 171 ? -4.522 8.953 6.625 1.00 98.25 171 ILE A O 1
ATOM 1418 N N . ASP A 1 172 ? -3.858 10.040 4.781 1.00 95.81 172 ASP A N 1
ATOM 1419 C CA . ASP A 1 172 ? -4.371 11.342 5.211 1.00 95.81 172 ASP A CA 1
ATOM 1420 C C . ASP A 1 172 ? -5.912 11.308 5.344 1.00 95.81 172 ASP A C 1
ATOM 1422 O O . ASP A 1 172 ? -6.453 11.789 6.334 1.00 95.81 172 ASP A O 1
ATOM 1426 N N . GLU A 1 173 ? -6.630 10.635 4.432 1.00 97.00 173 GLU A N 1
ATOM 1427 C CA . GLU A 1 173 ? -8.083 10.403 4.558 1.00 97.00 173 GLU A CA 1
ATOM 1428 C C . GLU A 1 173 ? -8.452 9.525 5.775 1.00 97.00 173 GLU A C 1
ATOM 1430 O O . GLU A 1 173 ? -9.532 9.684 6.356 1.00 97.00 173 GLU A O 1
ATOM 1435 N N . LEU A 1 174 ? -7.591 8.574 6.167 1.00 98.12 174 LEU A N 1
ATOM 1436 C CA . LEU A 1 174 ? -7.774 7.792 7.395 1.00 98.12 174 LEU A CA 1
ATOM 1437 C C . LEU A 1 174 ? -7.665 8.697 8.623 1.00 98.12 174 LEU A C 1
ATOM 1439 O O . LEU A 1 174 ? -8.528 8.641 9.497 1.00 98.12 174 LEU A O 1
ATOM 1443 N N . LYS A 1 175 ? -6.628 9.540 8.657 1.00 98.19 175 LYS A N 1
ATOM 1444 C CA . LYS A 1 175 ? -6.392 10.516 9.723 1.00 98.19 175 LYS A CA 1
ATOM 1445 C C . LYS A 1 175 ? -7.565 11.483 9.861 1.00 98.19 175 LYS A C 1
ATOM 1447 O O . LYS A 1 175 ? -8.102 11.611 10.955 1.00 98.19 175 LYS A O 1
ATOM 1452 N N . GLU A 1 176 ? -8.028 12.059 8.753 1.00 97.06 176 GLU A N 1
ATOM 1453 C CA . GLU A 1 176 ? -9.188 12.962 8.713 1.00 97.06 176 GLU A CA 1
ATOM 1454 C C . GLU A 1 176 ? -10.448 12.303 9.302 1.00 97.06 176 GLU A C 1
ATOM 1456 O O . GLU A 1 176 ? -11.230 12.941 10.009 1.00 97.06 176 GLU A O 1
ATOM 1461 N N . SER A 1 177 ? -10.635 10.999 9.068 1.00 96.62 177 SER A N 1
ATOM 1462 C CA . SER A 1 177 ? -11.765 10.251 9.635 1.00 96.62 177 SER A CA 1
ATOM 1463 C C . SER A 1 177 ? -11.680 10.165 11.167 1.00 96.62 177 SER A C 1
ATOM 1465 O O . SER A 1 177 ? -12.698 10.283 11.848 1.00 96.62 177 SER A O 1
ATOM 1467 N N . VAL A 1 178 ? -10.472 10.002 11.720 1.00 96.88 178 VAL A N 1
ATOM 1468 C CA . VAL A 1 178 ? -10.229 9.975 13.175 1.00 96.88 178 VAL A CA 1
ATOM 1469 C C . VAL A 1 178 ? -10.380 11.368 13.783 1.00 96.88 178 VAL A C 1
ATOM 1471 O O . VAL A 1 178 ? -11.001 11.520 14.830 1.00 96.88 178 VAL A O 1
ATOM 1474 N N . GLU A 1 179 ? -9.855 12.394 13.117 1.00 96.31 179 GLU A N 1
ATOM 1475 C CA . GLU A 1 179 ? -9.986 13.792 13.544 1.00 96.31 179 GLU A CA 1
ATOM 1476 C C . GLU A 1 179 ? -11.445 14.257 13.524 1.00 96.31 179 GLU A C 1
ATOM 1478 O O . GLU A 1 179 ? -11.873 15.005 14.401 1.00 96.31 179 GLU A O 1
ATOM 1483 N N . THR A 1 180 ? -12.237 13.776 12.563 1.00 93.88 180 THR A N 1
ATOM 1484 C CA . THR A 1 180 ? -13.678 14.042 12.517 1.00 93.88 180 THR A CA 1
ATOM 1485 C C . THR A 1 180 ? -14.385 13.421 13.719 1.00 93.88 180 THR A C 1
ATOM 1487 O O . THR A 1 180 ? -15.166 14.104 14.382 1.00 93.88 180 THR A O 1
ATOM 1490 N N . LEU A 1 181 ? -14.069 12.161 14.046 1.00 94.19 181 LEU A N 1
ATOM 1491 C CA . LEU A 1 181 ? -14.575 11.504 15.253 1.00 94.19 181 LEU A CA 1
ATOM 1492 C C . LEU A 1 181 ? -14.205 12.297 16.518 1.00 94.19 181 LEU A C 1
ATOM 1494 O O . LEU A 1 181 ? -15.079 12.570 17.337 1.00 94.19 181 LEU A O 1
ATOM 1498 N N . ASP A 1 182 ? -12.942 12.710 16.657 1.00 94.69 182 ASP A N 1
ATOM 1499 C CA . ASP A 1 182 ? -12.476 13.527 17.785 1.00 94.69 182 ASP A CA 1
ATOM 1500 C C . ASP A 1 182 ? -13.257 14.837 17.895 1.00 94.69 182 ASP A C 1
ATOM 1502 O O . ASP A 1 182 ? -13.786 15.165 18.955 1.00 94.69 182 ASP A O 1
ATOM 1506 N N . LYS A 1 183 ? -13.381 15.568 16.783 1.00 93.94 183 LYS A N 1
ATOM 1507 C CA . LYS A 1 183 ? -14.049 16.869 16.744 1.00 93.94 183 LYS A CA 1
ATOM 1508 C C . LYS A 1 183 ? -15.506 16.776 17.187 1.00 93.94 183 LYS A C 1
ATOM 1510 O O . LYS A 1 183 ? -15.945 17.645 17.929 1.00 93.94 183 LYS A O 1
ATOM 1515 N N . ILE A 1 184 ? -16.225 15.751 16.735 1.00 92.00 184 ILE A N 1
ATOM 1516 C CA . ILE A 1 184 ? -17.643 15.558 17.062 1.00 92.00 184 ILE A CA 1
ATOM 1517 C C . ILE A 1 184 ? -17.811 15.108 18.513 1.00 92.00 184 ILE A C 1
ATOM 1519 O O . ILE A 1 184 ? -18.731 15.550 19.195 1.00 92.00 184 ILE A O 1
ATOM 1523 N N . LEU A 1 185 ? -16.947 14.208 18.989 1.00 89.81 185 LEU A N 1
ATOM 1524 C CA . LEU A 1 185 ? -17.149 13.565 20.283 1.00 89.81 185 LEU A CA 1
ATOM 1525 C C . LEU A 1 185 ? -16.570 14.345 21.455 1.00 89.81 185 LEU A C 1
ATOM 1527 O O . LEU A 1 185 ? -17.137 14.264 22.536 1.00 89.81 185 LEU A O 1
ATOM 1531 N N . LYS A 1 186 ? -15.483 15.101 21.282 1.00 90.56 186 LYS A N 1
ATOM 1532 C CA . LYS A 1 186 ? -14.734 15.680 22.410 1.00 90.56 186 LYS A CA 1
ATOM 1533 C C . LYS A 1 186 ? -15.506 16.697 23.250 1.00 90.56 186 LYS A C 1
ATOM 1535 O O . LYS A 1 186 ? -15.153 16.878 24.408 1.00 90.56 186 LYS A O 1
ATOM 1540 N N . GLU A 1 187 ? -16.507 17.374 22.684 1.00 87.75 187 GLU A N 1
ATOM 1541 C CA . GLU A 1 187 ? -17.288 18.384 23.416 1.00 87.75 187 GLU A CA 1
ATOM 1542 C C . GLU A 1 187 ? -18.127 17.737 24.519 1.00 87.75 187 GLU A C 1
ATOM 1544 O O . GLU A 1 187 ? -18.131 18.204 25.653 1.00 87.75 187 GLU A O 1
ATOM 1549 N N . ASN A 1 188 ? -18.765 16.610 24.200 1.00 88.38 188 ASN A N 1
ATOM 1550 C CA . ASN A 1 188 ? -19.560 15.839 25.155 1.00 88.38 188 ASN A CA 1
ATOM 1551 C C . ASN A 1 188 ? -18.721 14.776 25.871 1.00 88.38 188 ASN A C 1
ATOM 1553 O O . ASN A 1 188 ? -19.014 14.396 27.005 1.00 88.38 188 ASN A O 1
ATOM 1557 N N . TYR A 1 189 ? -17.666 14.295 25.209 1.00 91.75 189 TYR A N 1
ATOM 1558 C CA . TYR A 1 189 ? -16.849 13.184 25.663 1.00 91.75 189 TYR A CA 1
ATOM 1559 C C . TYR A 1 189 ? -15.337 13.459 25.605 1.00 91.75 189 TYR A C 1
ATOM 1561 O O . TYR A 1 189 ? -14.648 12.849 24.786 1.00 91.75 189 TYR A O 1
ATOM 1569 N N . PRO A 1 190 ? -14.772 14.343 26.453 1.00 92.25 190 PRO A N 1
ATOM 1570 C CA . PRO A 1 190 ? -13.378 14.785 26.340 1.00 92.25 190 PRO A CA 1
ATOM 1571 C C . PRO A 1 190 ? -12.336 13.657 26.327 1.00 92.25 190 PRO A C 1
ATOM 1573 O O . PRO A 1 190 ? -11.312 13.771 25.651 1.00 92.25 190 PRO A O 1
ATOM 1576 N N . PHE A 1 191 ? -12.591 12.544 27.024 1.00 93.62 191 PHE A N 1
ATOM 1577 C CA . PHE A 1 191 ? -11.645 11.425 27.108 1.00 93.62 191 PHE A CA 1
ATOM 1578 C C . PHE A 1 191 ? -11.540 10.594 25.829 1.00 93.62 191 PHE A C 1
ATOM 1580 O O . PHE A 1 191 ? -10.590 9.821 25.686 1.00 93.62 191 PHE A O 1
ATOM 1587 N N . ILE A 1 192 ? -12.433 10.798 24.853 1.00 93.56 192 ILE A N 1
ATOM 1588 C CA . ILE A 1 192 ? -12.246 10.247 23.506 1.00 93.56 192 ILE A CA 1
ATOM 1589 C C . ILE A 1 192 ? -10.913 10.697 22.901 1.00 93.56 192 ILE A C 1
ATOM 1591 O O . ILE A 1 192 ? -10.285 9.936 22.165 1.00 93.56 192 ILE A O 1
ATOM 1595 N N . ARG A 1 193 ? -10.444 11.892 23.291 1.00 94.75 193 ARG A N 1
ATOM 1596 C CA . ARG A 1 193 ? -9.221 12.505 22.786 1.00 94.75 193 ARG A CA 1
ATOM 1597 C C . ARG A 1 193 ? -7.971 11.686 23.087 1.00 94.75 193 ARG A C 1
ATOM 1599 O O . ARG A 1 193 ? -7.052 11.664 22.278 1.00 94.75 193 ARG A O 1
ATOM 1606 N N . LEU A 1 194 ? -7.927 10.985 24.222 1.00 93.94 194 LEU A N 1
ATOM 1607 C CA . LEU A 1 194 ? -6.797 10.107 24.553 1.00 93.94 194 LEU A CA 1
ATOM 1608 C C . LEU A 1 194 ? -6.651 8.990 23.513 1.00 93.94 194 LEU A C 1
ATOM 1610 O O . LEU A 1 194 ? -5.556 8.692 23.037 1.00 93.94 194 LEU A O 1
ATOM 1614 N N . HIS A 1 195 ? -7.783 8.415 23.113 1.00 95.25 195 HIS A N 1
ATOM 1615 C CA . HIS A 1 195 ? -7.834 7.321 22.155 1.00 95.25 195 HIS A CA 1
ATOM 1616 C C . HIS A 1 195 ? -7.594 7.792 20.720 1.00 95.25 195 HIS A C 1
ATOM 1618 O O . HIS A 1 195 ? -6.817 7.173 19.992 1.00 95.25 195 HIS A O 1
ATOM 1624 N N . THR A 1 196 ? -8.227 8.891 20.302 1.00 96.56 196 THR A N 1
ATOM 1625 C CA . THR A 1 196 ? -8.060 9.445 18.949 1.00 96.56 196 THR A CA 1
ATOM 1626 C C . THR A 1 196 ? -6.645 9.966 18.724 1.00 96.56 196 THR A C 1
ATOM 1628 O O . THR A 1 196 ? -6.092 9.725 17.654 1.00 96.56 196 THR A O 1
ATOM 1631 N N . LEU A 1 197 ? -6.007 10.589 19.724 1.00 96.44 197 LEU A N 1
ATOM 1632 C CA . LEU A 1 197 ? -4.597 10.982 19.633 1.00 96.44 197 LEU A CA 1
ATOM 1633 C C . LEU A 1 197 ? -3.686 9.767 19.446 1.00 96.44 197 LEU A C 1
ATOM 1635 O O . LEU A 1 197 ? -2.805 9.803 18.589 1.00 96.44 197 LEU A O 1
ATOM 1639 N N . ASN A 1 198 ? -3.921 8.679 20.186 1.00 95.81 198 ASN A N 1
ATOM 1640 C CA . ASN A 1 198 ? -3.146 7.451 20.019 1.00 95.81 198 ASN A CA 1
ATOM 1641 C C . ASN A 1 198 ? -3.304 6.858 18.609 1.00 95.81 198 ASN A C 1
ATOM 1643 O O . ASN A 1 198 ? -2.317 6.518 17.961 1.00 95.81 198 ASN A O 1
ATOM 1647 N N . LEU A 1 199 ? -4.533 6.830 18.085 1.00 97.50 199 LEU A N 1
ATOM 1648 C CA . LEU A 1 199 ? -4.794 6.418 16.704 1.00 97.50 199 LEU A CA 1
ATOM 1649 C C . LEU A 1 199 ? -4.101 7.325 15.677 1.00 97.50 199 LEU A C 1
ATOM 1651 O O . LEU A 1 199 ? -3.560 6.826 14.695 1.00 97.50 199 LEU A O 1
ATOM 1655 N N . ILE A 1 200 ? -4.096 8.645 15.885 1.00 97.94 200 ILE A N 1
ATOM 1656 C CA . ILE A 1 200 ? -3.410 9.590 14.993 1.00 97.94 200 ILE A CA 1
ATOM 1657 C C . ILE A 1 200 ? -1.900 9.321 14.985 1.00 97.94 200 ILE A C 1
ATOM 1659 O O . ILE A 1 200 ? -1.302 9.305 13.910 1.00 97.94 200 ILE A O 1
ATOM 1663 N N . MET A 1 201 ? -1.289 9.052 16.144 1.00 97.06 201 MET A N 1
ATOM 1664 C CA . MET A 1 201 ? 0.128 8.672 16.217 1.00 97.06 201 MET A CA 1
ATOM 1665 C C . MET A 1 201 ? 0.414 7.381 15.440 1.00 97.06 201 MET A C 1
ATOM 1667 O O . MET A 1 201 ? 1.362 7.341 14.653 1.00 97.06 201 MET A O 1
ATOM 1671 N N . ASP A 1 202 ? -0.429 6.355 15.592 1.00 97.62 202 ASP A N 1
ATOM 1672 C CA . ASP A 1 202 ? -0.316 5.110 14.823 1.00 97.62 202 ASP A CA 1
ATOM 1673 C C . ASP A 1 202 ? -0.442 5.369 13.307 1.00 97.62 202 ASP A C 1
ATOM 1675 O O . ASP A 1 202 ? 0.282 4.785 12.501 1.00 97.62 202 ASP A O 1
ATOM 1679 N N . ILE A 1 203 ? -1.324 6.279 12.884 1.00 98.31 203 ILE A N 1
ATOM 1680 C CA . ILE A 1 203 ? -1.505 6.633 11.467 1.00 98.31 203 ILE A CA 1
ATOM 1681 C C . ILE A 1 203 ? -0.295 7.407 10.913 1.00 98.31 203 ILE A C 1
ATOM 1683 O O . ILE A 1 203 ? 0.131 7.158 9.782 1.00 98.31 203 ILE A O 1
ATOM 1687 N N . GLU A 1 204 ? 0.321 8.295 11.693 1.00 96.75 204 GLU A N 1
ATOM 1688 C CA . GLU A 1 204 ? 1.578 8.948 11.297 1.00 96.75 204 GLU A CA 1
ATOM 1689 C C . GLU A 1 204 ? 2.729 7.937 11.199 1.00 96.75 204 GLU A C 1
ATOM 1691 O O . GLU A 1 204 ? 3.546 7.982 10.273 1.00 96.75 204 GLU A O 1
ATOM 1696 N N . TYR A 1 205 ? 2.767 6.949 12.094 1.00 97.31 205 TYR 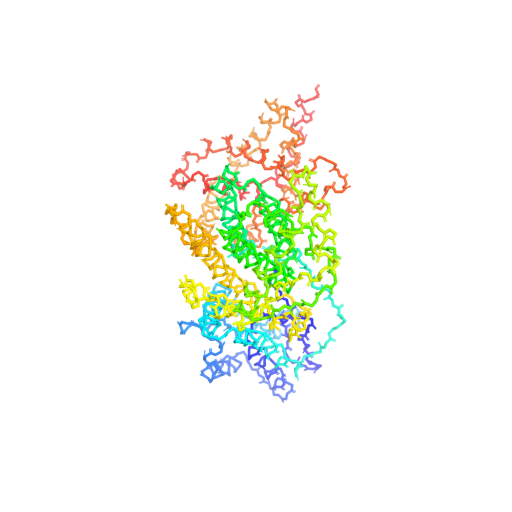A N 1
ATOM 1697 C CA . TYR A 1 205 ? 3.738 5.868 11.986 1.00 97.31 205 TYR A CA 1
ATOM 1698 C C . TYR A 1 205 ? 3.499 5.005 10.733 1.00 97.31 205 TYR A C 1
ATOM 1700 O O . TYR A 1 205 ? 4.455 4.641 10.042 1.00 97.31 205 TYR A O 1
ATOM 1708 N N . LEU A 1 206 ? 2.240 4.774 10.342 1.00 98.06 206 LEU A N 1
ATOM 1709 C CA . LEU A 1 206 ? 1.891 4.113 9.078 1.00 98.06 206 LEU A CA 1
ATOM 1710 C C . LEU A 1 206 ? 2.432 4.881 7.868 1.00 98.06 206 LEU A C 1
ATOM 1712 O O . LEU A 1 206 ? 2.983 4.269 6.947 1.00 98.06 206 LEU A O 1
ATOM 1716 N N . LYS A 1 207 ? 2.335 6.214 7.889 1.00 96.38 207 LYS A N 1
ATOM 1717 C CA . LYS A 1 207 ? 2.911 7.093 6.861 1.00 96.38 207 LYS A CA 1
ATOM 1718 C C . LYS A 1 207 ? 4.420 6.891 6.735 1.00 96.38 207 LYS A C 1
ATOM 1720 O O . LYS A 1 207 ? 4.934 6.732 5.626 1.00 96.38 207 LYS A O 1
ATOM 1725 N N . ASN A 1 208 ? 5.123 6.802 7.863 1.00 94.19 208 ASN A N 1
ATOM 1726 C CA . ASN A 1 208 ? 6.562 6.538 7.893 1.00 94.19 208 ASN A CA 1
ATOM 1727 C C . ASN A 1 208 ? 6.925 5.158 7.333 1.00 94.19 208 ASN A C 1
ATOM 1729 O O . ASN A 1 208 ? 7.878 5.048 6.562 1.00 94.19 208 ASN A O 1
ATOM 1733 N N . LEU A 1 209 ? 6.146 4.117 7.641 1.00 95.38 209 LEU A N 1
ATOM 1734 C CA . LEU A 1 209 ? 6.357 2.779 7.078 1.00 95.38 209 LEU A CA 1
ATOM 1735 C C . LEU A 1 209 ? 6.184 2.761 5.552 1.00 95.38 209 LEU A C 1
ATOM 1737 O O . LEU A 1 209 ? 6.985 2.138 4.851 1.00 95.38 209 LEU A O 1
ATOM 1741 N N . VAL A 1 210 ? 5.205 3.497 5.017 1.00 94.25 210 VAL A N 1
ATOM 1742 C CA . VAL A 1 210 ? 5.037 3.665 3.563 1.00 94.25 210 VAL A CA 1
ATOM 1743 C C . VAL A 1 210 ? 6.204 4.440 2.941 1.00 94.25 210 VAL A C 1
ATOM 1745 O O . VAL A 1 210 ? 6.666 4.067 1.861 1.00 94.25 210 VAL A O 1
ATOM 1748 N N . ASN A 1 211 ? 6.750 5.451 3.627 1.00 88.88 211 ASN A N 1
ATOM 1749 C CA . ASN A 1 211 ? 7.918 6.216 3.161 1.00 88.88 211 ASN A CA 1
ATOM 1750 C C . ASN A 1 211 ? 9.183 5.362 2.987 1.00 88.88 211 ASN A C 1
ATOM 1752 O O . ASN A 1 211 ? 10.046 5.706 2.178 1.00 88.88 211 ASN A O 1
ATOM 1756 N N . VAL A 1 212 ? 9.282 4.239 3.701 1.00 90.06 212 VAL A N 1
ATOM 1757 C CA . VAL A 1 212 ? 10.375 3.261 3.566 1.00 90.06 212 VAL A CA 1
ATOM 1758 C C . VAL A 1 212 ? 9.946 1.969 2.856 1.00 90.06 212 VAL A C 1
ATOM 1760 O O . VAL A 1 212 ? 10.709 1.006 2.814 1.00 90.06 212 VAL A O 1
ATOM 1763 N N . ALA A 1 213 ? 8.743 1.950 2.268 1.00 92.00 213 ALA A N 1
ATOM 1764 C CA . ALA A 1 213 ? 8.143 0.807 1.577 1.00 92.00 213 ALA A CA 1
ATOM 1765 C C . ALA A 1 213 ? 8.097 -0.488 2.417 1.00 92.00 213 ALA A C 1
ATOM 1767 O O . ALA A 1 213 ? 8.278 -1.585 1.885 1.00 92.00 213 ALA A O 1
ATOM 1768 N N . ASN A 1 214 ? 7.847 -0.378 3.725 1.00 93.12 214 ASN A N 1
ATOM 1769 C CA . ASN A 1 214 ? 7.725 -1.524 4.627 1.00 93.12 214 ASN A CA 1
ATOM 1770 C C . ASN A 1 214 ? 6.265 -1.994 4.746 1.00 93.12 214 ASN A C 1
ATOM 1772 O O . ASN A 1 214 ? 5.595 -1.777 5.756 1.00 93.12 214 ASN A O 1
ATOM 1776 N N . ILE A 1 215 ? 5.782 -2.641 3.683 1.00 94.56 215 ILE A N 1
ATOM 1777 C CA . ILE A 1 215 ? 4.390 -3.093 3.555 1.00 94.56 215 ILE A CA 1
ATOM 1778 C C . ILE A 1 215 ? 3.988 -4.137 4.618 1.00 94.56 215 ILE A C 1
ATOM 1780 O O . ILE A 1 215 ? 2.909 -3.984 5.196 1.00 94.56 215 ILE A O 1
ATOM 1784 N N . PRO A 1 216 ? 4.813 -5.147 4.970 1.00 92.50 216 PRO A N 1
ATOM 1785 C CA . PRO A 1 216 ? 4.451 -6.099 6.023 1.00 92.50 216 PRO A CA 1
ATOM 1786 C C . PRO A 1 216 ? 4.207 -5.432 7.384 1.00 92.50 216 PRO A C 1
ATOM 1788 O O . PRO A 1 216 ? 3.206 -5.715 8.044 1.00 92.50 216 PRO A O 1
ATOM 1791 N N . ALA A 1 217 ? 5.068 -4.490 7.784 1.00 95.31 217 ALA A N 1
ATOM 1792 C CA . ALA A 1 217 ? 4.869 -3.737 9.022 1.00 95.31 217 ALA A CA 1
ATOM 1793 C C . ALA A 1 217 ? 3.625 -2.835 8.951 1.00 95.31 217 ALA A C 1
ATOM 1795 O O . ALA A 1 217 ? 2.932 -2.663 9.953 1.00 95.31 217 ALA A O 1
ATOM 1796 N N . SER A 1 218 ? 3.294 -2.299 7.770 1.00 97.69 218 SER A N 1
ATOM 1797 C CA . SER A 1 218 ? 2.054 -1.543 7.578 1.00 97.69 218 SER A CA 1
ATOM 1798 C C . SER A 1 218 ? 0.807 -2.388 7.866 1.00 97.69 218 SER A C 1
ATOM 1800 O O . SER A 1 218 ? -0.120 -1.882 8.492 1.00 97.69 218 SER A O 1
ATOM 1802 N N . TYR A 1 219 ? 0.776 -3.674 7.492 1.00 98.06 219 TYR A N 1
ATOM 1803 C CA . TYR A 1 219 ? -0.339 -4.571 7.841 1.00 98.06 219 TYR A CA 1
ATOM 1804 C C . TYR A 1 219 ? -0.468 -4.810 9.349 1.00 98.06 219 TYR A C 1
ATOM 1806 O O . TYR A 1 219 ? -1.588 -4.839 9.865 1.00 98.06 219 TYR A O 1
ATOM 1814 N N . LEU A 1 220 ? 0.657 -4.955 10.060 1.00 96.94 220 LEU A N 1
ATOM 1815 C CA . LEU A 1 220 ? 0.666 -5.058 11.523 1.00 96.94 220 LEU A CA 1
ATOM 1816 C C . LEU A 1 220 ? 0.037 -3.823 12.166 1.00 96.94 220 LEU A C 1
ATOM 1818 O O . LEU A 1 220 ? -0.855 -3.940 13.004 1.00 96.94 220 LEU A O 1
ATOM 1822 N N . LEU A 1 221 ? 0.461 -2.643 11.727 1.00 97.88 221 LEU A N 1
ATOM 1823 C CA . LEU A 1 221 ? -0.028 -1.389 12.273 1.00 97.88 221 LEU A CA 1
ATOM 1824 C C . LEU A 1 221 ? -1.502 -1.143 11.936 1.00 97.88 221 LEU A C 1
ATOM 1826 O O . LEU A 1 221 ? -2.271 -0.773 12.814 1.00 97.88 221 LEU A O 1
ATOM 1830 N N . LEU A 1 222 ? -1.933 -1.442 10.706 1.00 98.56 222 LEU A N 1
ATOM 1831 C CA . LEU A 1 222 ? -3.349 -1.397 10.326 1.00 98.56 222 LEU A CA 1
ATOM 1832 C C . LEU A 1 222 ? -4.201 -2.350 11.170 1.00 98.56 222 LEU A C 1
ATOM 1834 O O . LEU A 1 222 ? -5.307 -2.000 11.565 1.00 98.56 222 LEU A O 1
ATOM 1838 N N . ARG A 1 223 ? -3.702 -3.549 11.492 1.00 97.88 223 ARG A N 1
ATOM 1839 C CA . ARG A 1 223 ? -4.410 -4.441 12.415 1.00 97.88 223 ARG A CA 1
ATOM 1840 C C . ARG A 1 223 ? -4.569 -3.791 13.789 1.00 97.88 223 ARG A C 1
ATOM 1842 O O . ARG A 1 223 ? -5.682 -3.782 14.300 1.00 97.88 223 ARG A O 1
ATOM 1849 N N . ASN A 1 224 ? -3.502 -3.226 14.353 1.00 97.06 224 ASN A N 1
ATOM 1850 C CA . ASN A 1 224 ? -3.546 -2.566 15.662 1.00 97.06 224 ASN A CA 1
ATOM 1851 C C . ASN A 1 224 ? -4.503 -1.365 15.673 1.00 97.06 224 ASN A C 1
ATOM 1853 O O . ASN A 1 224 ? -5.318 -1.248 16.585 1.00 97.06 224 ASN A O 1
ATOM 1857 N N . ILE A 1 225 ? -4.469 -0.528 14.630 1.00 98.25 225 ILE A N 1
ATOM 1858 C CA . ILE A 1 225 ? -5.401 0.595 14.451 1.00 98.25 225 ILE A CA 1
ATOM 1859 C C . ILE A 1 225 ? -6.848 0.085 14.474 1.00 98.25 225 ILE A C 1
ATOM 1861 O O . ILE A 1 225 ? -7.678 0.646 15.185 1.00 98.25 225 ILE A O 1
ATOM 1865 N N . LEU A 1 226 ? -7.160 -0.994 13.745 1.00 98.25 226 LEU A N 1
ATOM 1866 C CA . LEU A 1 226 ? -8.502 -1.583 13.732 1.00 98.25 226 LEU A CA 1
ATOM 1867 C C . LEU A 1 226 ? -8.901 -2.142 15.105 1.00 98.25 226 LEU A C 1
ATOM 1869 O O . LEU A 1 226 ? -10.031 -1.931 15.540 1.00 98.25 226 LEU A O 1
ATOM 1873 N N . GLU A 1 227 ? -7.994 -2.845 15.791 1.00 97.44 227 GLU A N 1
ATOM 1874 C CA . GLU A 1 227 ? -8.250 -3.364 17.141 1.00 97.44 227 GLU A CA 1
ATOM 1875 C C . GLU A 1 227 ? -8.581 -2.229 18.116 1.00 97.44 227 GLU A C 1
ATOM 1877 O O . GLU A 1 227 ? -9.568 -2.319 18.849 1.00 97.44 227 GLU A O 1
ATOM 1882 N N . ASN A 1 228 ? -7.810 -1.142 18.077 1.00 96.38 228 ASN A N 1
ATOM 1883 C CA . ASN A 1 228 ? -8.030 0.039 18.906 1.00 96.38 228 ASN A CA 1
ATOM 1884 C C . ASN A 1 228 ? -9.355 0.731 18.559 1.00 96.38 228 ASN A C 1
ATOM 1886 O O . ASN A 1 228 ? -10.142 1.016 19.458 1.00 96.38 228 ASN A O 1
ATOM 1890 N N . PHE A 1 229 ? -9.672 0.903 17.274 1.00 96.25 229 PHE A N 1
ATOM 1891 C CA . PHE A 1 229 ? -10.965 1.439 16.835 1.00 96.25 229 PHE A CA 1
ATOM 1892 C C . PHE A 1 229 ? -12.155 0.632 17.366 1.00 96.25 229 PHE A C 1
ATOM 1894 O O . PHE A 1 229 ? -13.123 1.198 17.872 1.00 96.25 229 PHE A O 1
ATOM 1901 N N . VAL A 1 230 ? -12.078 -0.697 17.283 1.00 97.00 230 VAL A N 1
ATOM 1902 C CA . VAL A 1 230 ? -13.137 -1.598 17.758 1.00 97.00 230 VAL A CA 1
ATOM 1903 C C . VAL A 1 230 ? -13.277 -1.533 19.278 1.00 97.00 230 VAL A C 1
ATOM 1905 O O . VAL A 1 230 ? -14.398 -1.529 19.785 1.00 97.00 230 VAL A O 1
ATOM 1908 N N . LYS A 1 231 ? -12.165 -1.439 20.014 1.00 96.06 231 LYS A N 1
ATOM 1909 C CA . LYS A 1 231 ? -12.191 -1.239 21.469 1.00 96.06 231 LYS A CA 1
ATOM 1910 C C . LYS A 1 231 ? -12.879 0.067 21.843 1.00 96.06 231 LYS A C 1
ATOM 1912 O O . LYS A 1 231 ? -13.801 0.032 22.650 1.00 96.06 231 LYS A O 1
ATOM 1917 N N . ILE A 1 232 ? -12.496 1.180 21.217 1.00 95.19 232 ILE A N 1
ATOM 1918 C CA . ILE A 1 232 ? -13.122 2.489 21.449 1.00 95.19 232 ILE A CA 1
ATOM 1919 C C . ILE A 1 232 ? -14.625 2.400 21.192 1.00 95.19 232 ILE A C 1
ATOM 1921 O O . ILE A 1 232 ? -15.410 2.797 22.045 1.00 95.19 232 ILE A O 1
ATOM 1925 N N . PHE A 1 233 ? -15.026 1.819 20.058 1.00 95.44 233 PHE A N 1
ATOM 1926 C CA . PHE A 1 233 ? -16.431 1.631 19.700 1.00 95.44 233 PHE A CA 1
ATOM 1927 C C . PHE A 1 233 ? -17.209 0.888 20.797 1.00 95.44 233 PHE A C 1
ATOM 1929 O O . PHE A 1 233 ? -18.257 1.346 21.250 1.00 95.44 233 PHE A O 1
ATOM 1936 N N . VAL A 1 234 ? -16.692 -0.260 21.243 1.00 95.44 234 VAL A N 1
ATOM 1937 C CA . VAL A 1 234 ? -17.368 -1.109 22.234 1.00 95.44 234 VAL A CA 1
ATOM 1938 C C . VAL A 1 234 ? -17.374 -0.465 23.620 1.00 95.44 234 VAL A C 1
ATOM 1940 O O . VAL A 1 234 ? -18.384 -0.545 24.315 1.00 95.44 234 VAL A O 1
ATOM 1943 N N . TYR A 1 235 ? -16.279 0.170 24.036 1.00 94.88 235 TYR A N 1
ATOM 1944 C CA . TYR A 1 235 ? -16.184 0.854 25.330 1.00 94.88 235 TYR A CA 1
ATOM 1945 C C . TYR A 1 235 ? -17.098 2.066 25.391 1.00 94.88 235 TYR A C 1
ATOM 1947 O O . TYR A 1 235 ? -17.778 2.265 26.395 1.00 94.88 235 TYR A O 1
ATOM 1955 N N . PHE A 1 236 ? -17.188 2.808 24.294 1.00 93.19 236 PHE A N 1
ATOM 1956 C CA . PHE A 1 236 ? -18.122 3.910 24.171 1.00 93.19 236 PHE A CA 1
ATOM 1957 C C . PHE A 1 236 ? -19.580 3.445 24.278 1.00 93.19 236 PHE A C 1
ATOM 1959 O O . PHE A 1 236 ? -20.352 4.010 25.050 1.00 93.19 236 PHE A O 1
ATOM 1966 N N . ASP A 1 237 ? -19.953 2.376 23.566 1.00 92.69 237 ASP A N 1
ATOM 1967 C CA . ASP A 1 237 ? -21.305 1.808 23.640 1.00 92.69 237 ASP A CA 1
ATOM 1968 C C . ASP A 1 237 ? -21.643 1.277 25.040 1.00 92.69 237 ASP A C 1
ATOM 1970 O O . ASP A 1 237 ? -22.724 1.540 25.562 1.00 92.69 237 ASP A O 1
ATOM 1974 N N . LEU A 1 238 ? -20.707 0.578 25.688 1.00 91.88 238 LEU A N 1
ATOM 1975 C CA . LEU A 1 238 ? -20.876 0.107 27.065 1.00 91.88 238 LEU A CA 1
ATOM 1976 C C . LEU A 1 238 ? -21.005 1.252 28.066 1.00 91.88 238 LEU A C 1
ATOM 1978 O O . LEU A 1 238 ? -21.774 1.154 29.022 1.00 91.88 238 LEU A O 1
ATOM 1982 N N . GLY A 1 239 ? -20.280 2.339 27.831 1.00 89.25 239 GLY A N 1
ATOM 1983 C CA . GLY A 1 239 ? -20.350 3.540 28.639 1.00 89.25 239 GLY A CA 1
ATOM 1984 C C . GLY A 1 239 ? -21.735 4.174 28.680 1.00 89.25 239 GLY A C 1
ATOM 1985 O O . GLY A 1 239 ? -22.080 4.780 29.683 1.00 89.25 239 GLY A O 1
ATOM 1986 N N . LYS A 1 240 ? -22.589 3.968 27.672 1.00 86.88 240 LYS A N 1
ATOM 1987 C CA . LYS A 1 240 ? -23.967 4.493 27.683 1.00 86.88 240 LYS A CA 1
ATOM 1988 C C . LYS A 1 240 ? -24.830 3.958 28.826 1.00 86.88 240 LYS A C 1
ATOM 1990 O O . LYS A 1 240 ? -25.806 4.598 29.193 1.00 86.88 240 LYS A O 1
ATOM 1995 N N . TYR A 1 241 ? -24.486 2.793 29.371 1.00 85.44 241 TYR A N 1
ATOM 1996 C CA . TYR A 1 241 ? -25.170 2.209 30.527 1.00 85.44 241 TYR A CA 1
ATOM 1997 C C . TYR A 1 241 ? -24.602 2.702 31.867 1.00 85.44 241 TYR A C 1
ATOM 1999 O O . TYR A 1 241 ? -25.104 2.312 32.919 1.00 85.44 241 TYR A O 1
ATOM 2007 N N . ILE A 1 242 ? -23.514 3.477 31.835 1.00 85.25 242 ILE A N 1
ATOM 2008 C CA . ILE A 1 242 ? -22.742 3.918 32.998 1.00 85.25 242 ILE A CA 1
ATOM 2009 C C . ILE A 1 242 ? -22.399 5.406 32.815 1.00 85.25 242 ILE A C 1
ATOM 2011 O O . ILE A 1 242 ? -23.220 6.259 33.123 1.00 85.25 242 ILE A O 1
ATOM 2015 N N . ASP A 1 243 ? -21.216 5.707 32.280 1.00 87.81 243 ASP A N 1
ATOM 2016 C CA . ASP A 1 243 ? -20.816 7.007 31.747 1.00 87.81 243 ASP A CA 1
ATOM 2017 C C . ASP A 1 243 ? -19.743 6.761 30.658 1.00 87.81 243 ASP A C 1
ATOM 2019 O O . ASP A 1 243 ? -18.691 6.179 30.958 1.00 87.81 243 ASP A O 1
ATOM 2023 N N . PRO A 1 244 ? -19.969 7.161 29.387 1.00 90.44 244 PRO A N 1
ATOM 2024 C CA . PRO A 1 244 ? -18.992 6.980 28.316 1.00 90.44 244 PRO A CA 1
ATOM 2025 C C . PRO A 1 244 ? -17.643 7.640 28.575 1.00 90.44 244 PRO A C 1
ATOM 2027 O O . PRO A 1 244 ? -16.618 7.044 28.246 1.00 90.44 244 PRO A O 1
ATOM 2030 N N . ASN A 1 245 ? -17.615 8.827 29.183 1.00 90.19 245 ASN A N 1
ATOM 2031 C CA . ASN A 1 245 ? -16.361 9.518 29.477 1.00 90.19 245 ASN A CA 1
ATOM 2032 C C . ASN A 1 245 ? -15.522 8.750 30.476 1.00 90.19 245 ASN A C 1
ATOM 2034 O O . ASN A 1 245 ? -14.343 8.481 30.239 1.00 90.19 245 ASN A O 1
ATOM 2038 N N . PHE A 1 246 ? -16.163 8.372 31.572 1.00 89.88 246 PHE A N 1
ATOM 2039 C CA . PHE A 1 246 ? -15.558 7.580 32.618 1.00 89.88 246 PHE A CA 1
ATOM 2040 C C . PHE A 1 246 ? -14.997 6.254 32.087 1.00 89.88 246 PHE A C 1
ATOM 2042 O O . PHE A 1 246 ? -13.825 5.946 32.306 1.00 89.88 246 PHE A O 1
ATOM 2049 N N . ILE A 1 247 ? -15.797 5.488 31.334 1.00 92.94 247 ILE A N 1
ATOM 2050 C CA . ILE A 1 247 ? -15.353 4.201 30.785 1.00 92.94 247 ILE A CA 1
ATOM 2051 C C . ILE A 1 247 ? -14.192 4.385 29.804 1.00 92.94 247 ILE A C 1
ATOM 2053 O O . ILE A 1 247 ? -13.231 3.619 29.866 1.00 92.94 247 ILE A O 1
ATOM 2057 N N . LEU A 1 248 ? -14.233 5.397 28.932 1.00 93.25 248 LEU A N 1
ATOM 2058 C CA . LEU A 1 248 ? -13.125 5.687 28.019 1.00 93.25 248 LEU A CA 1
ATOM 2059 C C . LEU A 1 248 ? -11.836 6.043 28.771 1.00 93.25 248 LEU A C 1
ATOM 2061 O O . LEU A 1 248 ? -10.776 5.545 28.388 1.00 93.25 248 LEU A O 1
ATOM 2065 N N . ALA A 1 249 ? -11.919 6.860 29.824 1.00 92.44 249 ALA A N 1
ATOM 2066 C CA . ALA A 1 249 ? -10.768 7.264 30.630 1.00 92.44 249 ALA A CA 1
ATOM 2067 C C . ALA A 1 249 ? -10.124 6.068 31.342 1.00 92.44 249 ALA A C 1
ATOM 2069 O O . ALA A 1 249 ? -8.931 5.808 31.186 1.00 92.44 249 ALA A O 1
ATOM 2070 N N . VAL A 1 250 ? -10.931 5.303 32.083 1.00 93.06 250 VAL A N 1
ATOM 2071 C CA . VAL A 1 250 ? -10.448 4.174 32.887 1.00 93.06 250 VAL A CA 1
ATOM 2072 C C . VAL A 1 250 ? -9.906 3.067 31.990 1.00 93.06 250 VAL A C 1
ATOM 2074 O O . VAL A 1 250 ? -8.822 2.546 32.245 1.00 93.06 250 VAL A O 1
ATOM 2077 N N . MET A 1 251 ? -10.615 2.724 30.908 1.00 94.38 251 MET A N 1
ATOM 2078 C CA . MET A 1 251 ? -10.184 1.641 30.022 1.00 94.38 251 MET A CA 1
ATOM 2079 C C . MET A 1 251 ? -8.939 1.984 29.207 1.00 94.38 251 MET A C 1
ATOM 2081 O O . MET A 1 251 ? -8.212 1.064 28.842 1.00 94.38 251 MET A O 1
ATOM 2085 N N . PHE A 1 252 ? -8.664 3.268 28.947 1.00 93.19 252 PHE A N 1
ATOM 2086 C CA . PHE A 1 252 ? -7.419 3.685 28.299 1.00 93.19 252 PHE A CA 1
ATOM 2087 C C . PHE A 1 252 ? -6.197 3.270 29.125 1.00 93.19 252 PHE A C 1
ATOM 2089 O O . PHE A 1 252 ? -5.293 2.621 28.604 1.00 93.19 252 PHE A O 1
ATOM 2096 N N . VAL A 1 253 ? -6.200 3.590 30.422 1.00 92.25 253 VAL A N 1
ATOM 2097 C CA . VAL A 1 253 ? -5.087 3.263 31.327 1.00 92.25 253 VAL A CA 1
ATOM 2098 C C . VAL A 1 253 ? -5.087 1.775 31.672 1.00 92.25 253 VAL A C 1
ATOM 2100 O O . VAL A 1 253 ? -4.058 1.107 31.584 1.00 92.25 253 VAL A O 1
ATOM 2103 N N . TYR A 1 254 ? -6.261 1.218 31.978 1.00 93.38 254 TYR A N 1
ATOM 2104 C CA . TYR A 1 254 ? -6.395 -0.180 32.376 1.00 93.38 254 TYR A CA 1
ATOM 2105 C C . TYR A 1 254 ? -5.883 -1.164 31.315 1.00 93.38 254 TYR A C 1
ATOM 2107 O O . TYR A 1 254 ? -5.264 -2.172 31.651 1.00 93.38 254 TYR A O 1
ATOM 2115 N N . GLU A 1 255 ? -6.115 -0.893 30.027 1.00 91.44 255 GLU A N 1
ATOM 2116 C CA . GLU A 1 255 ? -5.611 -1.735 28.933 1.00 91.44 255 GLU A CA 1
ATOM 2117 C C . GLU A 1 255 ? -4.081 -1.830 28.899 1.00 91.44 255 GLU A C 1
ATOM 2119 O O . GLU A 1 255 ? -3.557 -2.862 28.469 1.00 91.44 255 GLU A O 1
ATOM 2124 N N . TYR A 1 256 ? -3.388 -0.786 29.363 1.00 87.31 256 TYR A N 1
ATOM 2125 C CA . TYR A 1 256 ? -1.932 -0.721 29.416 1.00 87.31 256 TYR A CA 1
ATOM 2126 C C . TYR A 1 256 ? -1.360 -1.429 30.652 1.00 87.31 256 TYR A C 1
ATOM 2128 O O . TYR A 1 256 ? -0.375 -2.154 30.541 1.00 87.31 256 TYR A O 1
ATOM 2136 N N . GLU A 1 257 ? -1.988 -1.261 31.817 1.00 87.81 257 GLU A N 1
ATOM 2137 C CA . GLU A 1 257 ? -1.467 -1.787 33.091 1.00 87.81 257 GLU A CA 1
ATOM 21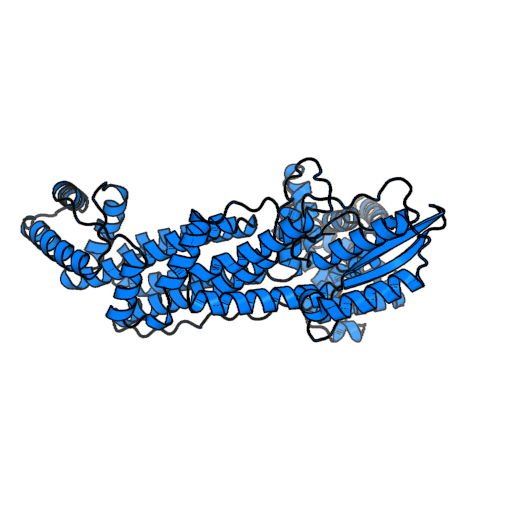38 C C . GLU A 1 257 ? -1.844 -3.249 33.359 1.00 87.81 257 GLU A C 1
ATOM 2140 O O . GLU A 1 257 ? -1.119 -3.994 34.017 1.00 87.81 257 GLU A O 1
ATOM 2145 N N . SER A 1 258 ? -2.999 -3.684 32.864 1.00 86.81 258 SER A N 1
ATOM 2146 C CA . SER A 1 258 ? -3.552 -4.990 33.199 1.00 86.81 258 SER A CA 1
ATOM 2147 C C . SER A 1 258 ? -2.876 -6.134 32.439 1.00 86.81 258 SER A C 1
ATOM 2149 O O . SER A 1 258 ? -2.746 -6.096 31.215 1.00 86.81 258 SER A O 1
ATOM 2151 N N . MET A 1 259 ? -2.606 -7.245 33.129 1.00 83.75 259 MET A N 1
ATOM 2152 C CA . MET A 1 259 ? -2.261 -8.545 32.524 1.00 83.75 259 MET A CA 1
ATOM 2153 C C . MET A 1 259 ? -3.472 -9.484 32.364 1.00 83.75 259 MET A C 1
ATOM 2155 O O . MET A 1 259 ? -3.318 -10.644 31.990 1.00 83.75 259 MET A O 1
ATOM 2159 N N . SER A 1 260 ? -4.692 -9.004 32.624 1.00 80.06 260 SER A N 1
ATOM 2160 C CA . SER A 1 260 ? -5.901 -9.834 32.655 1.00 80.06 260 SER A CA 1
ATOM 2161 C C . SER A 1 260 ? -6.218 -10.503 31.316 1.00 80.06 260 SER A C 1
ATOM 2163 O O . SER A 1 260 ? -5.915 -9.993 30.230 1.00 80.06 260 SER A O 1
ATOM 2165 N N . ASN A 1 261 ? -6.911 -11.639 31.401 1.00 83.94 261 ASN A N 1
ATOM 2166 C CA . ASN A 1 261 ? -7.319 -12.415 30.238 1.00 83.94 261 ASN A CA 1
ATOM 2167 C C . ASN A 1 261 ? -8.251 -11.625 29.307 1.00 83.94 261 ASN A C 1
ATOM 2169 O O . ASN A 1 261 ? -9.189 -10.943 29.734 1.00 83.94 261 ASN A O 1
ATOM 2173 N N . ARG A 1 262 ? -8.011 -11.767 28.001 1.00 92.75 262 ARG A N 1
ATOM 2174 C CA . ARG A 1 262 ? -8.847 -11.179 26.951 1.00 92.75 262 ARG A CA 1
ATOM 2175 C C . ARG A 1 262 ? -10.076 -12.049 26.693 1.00 92.75 262 ARG A C 1
ATOM 2177 O O . ARG A 1 262 ? -9.984 -13.273 26.629 1.00 92.75 262 ARG A O 1
ATOM 2184 N N . VAL A 1 263 ? -11.227 -11.414 26.490 1.00 94.50 263 VAL A N 1
ATOM 2185 C CA . VAL A 1 263 ? -12.484 -12.080 26.126 1.00 94.50 263 VAL A CA 1
ATOM 2186 C C . VAL A 1 263 ? -12.778 -11.828 24.651 1.00 94.50 263 VAL A C 1
ATOM 2188 O O . VAL A 1 263 ? -12.942 -10.686 24.236 1.00 94.50 263 VAL A O 1
ATOM 2191 N N . PHE A 1 264 ? -12.885 -12.903 23.869 1.00 94.56 264 PHE A N 1
ATOM 2192 C CA . PHE A 1 264 ? -13.064 -12.853 22.409 1.00 94.56 264 PHE A CA 1
ATOM 2193 C C . PHE A 1 264 ? -14.520 -13.023 21.940 1.00 94.56 264 PHE A C 1
ATOM 2195 O O . PHE A 1 264 ? -14.790 -13.160 20.751 1.00 94.56 264 PHE A O 1
ATOM 2202 N N . SER A 1 265 ? -15.477 -13.036 22.869 1.00 95.31 265 SER A N 1
ATOM 2203 C CA . SER A 1 265 ? -16.911 -13.063 22.568 1.00 95.31 265 SER A CA 1
ATOM 2204 C C . SER A 1 265 ? -17.531 -11.745 23.000 1.00 95.31 265 SER A C 1
ATOM 2206 O O . SER A 1 265 ? -17.510 -11.430 24.189 1.00 95.31 265 SER A O 1
ATOM 2208 N N . LEU A 1 266 ? -18.115 -11.000 22.056 1.00 94.44 266 LEU A N 1
ATOM 2209 C CA . LEU A 1 266 ? -18.727 -9.699 22.334 1.00 94.44 266 LEU A CA 1
ATOM 2210 C C . LEU A 1 266 ? -19.840 -9.812 23.387 1.00 94.44 266 LEU A C 1
ATOM 2212 O O . LEU A 1 266 ? 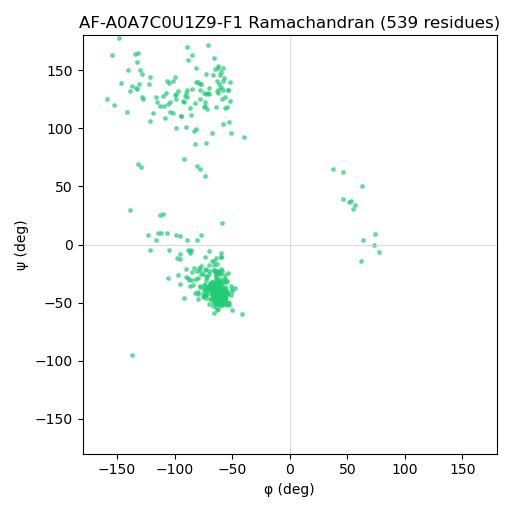-19.824 -9.092 24.382 1.00 94.44 266 LEU A O 1
ATOM 2216 N N . LYS A 1 267 ? -20.752 -10.781 23.233 1.00 94.56 267 LYS A N 1
ATOM 2217 C CA . LYS A 1 267 ? -21.836 -11.039 24.196 1.00 94.56 267 LYS A CA 1
ATOM 2218 C C . LYS A 1 267 ? -21.300 -11.379 25.589 1.00 94.56 267 LYS A C 1
ATOM 2220 O O . LYS A 1 267 ? -21.742 -10.798 26.581 1.00 94.56 267 LYS A O 1
ATOM 2225 N N . SER A 1 268 ? -20.331 -12.299 25.674 1.00 94.56 268 SER A N 1
ATOM 2226 C CA . SER A 1 268 ? -19.738 -12.662 26.967 1.00 94.56 268 SER A CA 1
ATOM 2227 C C . SER A 1 268 ? -18.977 -11.495 27.587 1.00 94.56 268 SER A C 1
ATOM 2229 O O . SER A 1 268 ? -18.994 -11.364 28.811 1.00 94.56 268 SER A O 1
ATOM 2231 N N . PHE A 1 269 ? -18.296 -10.688 26.773 1.00 95.75 269 PHE A N 1
ATOM 2232 C CA . PHE A 1 269 ? -17.560 -9.519 27.224 1.00 95.75 269 PHE A CA 1
ATOM 2233 C C . PHE A 1 269 ? -18.513 -8.489 27.829 1.00 95.75 269 PHE A C 1
ATOM 2235 O O . PHE A 1 269 ? -18.373 -8.185 29.009 1.00 95.75 269 PHE A O 1
ATOM 2242 N N . LYS A 1 270 ? -19.534 -8.045 27.078 1.00 94.38 270 LYS A N 1
ATOM 2243 C CA . LYS A 1 270 ? -20.514 -7.048 27.540 1.00 94.38 270 LYS A CA 1
ATOM 2244 C C . LYS A 1 270 ? -21.166 -7.453 28.865 1.00 94.38 270 LYS A C 1
ATOM 2246 O O . LYS A 1 270 ? -21.166 -6.678 29.815 1.00 94.38 270 LYS A O 1
ATOM 2251 N N . SER A 1 271 ? -21.655 -8.693 28.960 1.00 93.50 271 SER A N 1
ATOM 2252 C CA . SER A 1 271 ? -22.310 -9.196 30.175 1.00 93.50 271 SER A CA 1
ATOM 2253 C C . SER A 1 271 ? -21.373 -9.208 31.390 1.00 93.50 271 SER A C 1
ATOM 2255 O O . SER A 1 271 ? -21.745 -8.736 32.466 1.00 93.50 271 SER A O 1
ATOM 2257 N N . LYS A 1 272 ? -20.136 -9.705 31.226 1.00 94.31 272 LYS A N 1
ATOM 2258 C CA . LYS A 1 272 ? -19.140 -9.720 32.309 1.00 94.31 272 LYS A CA 1
ATOM 2259 C C . LYS A 1 272 ? -18.708 -8.308 32.697 1.00 94.31 272 LYS A C 1
ATOM 2261 O O . LYS A 1 272 ? -18.568 -8.038 33.887 1.00 94.31 272 LYS A O 1
ATOM 2266 N N . PHE A 1 273 ? -18.509 -7.439 31.708 1.00 94.62 273 PHE A N 1
ATOM 2267 C CA . PHE A 1 273 ? -18.076 -6.063 31.901 1.00 94.62 273 PHE A CA 1
ATOM 2268 C C . PHE A 1 273 ? -19.103 -5.280 32.715 1.00 94.62 273 PHE A C 1
ATOM 2270 O O . PHE A 1 273 ? -18.761 -4.801 33.788 1.00 94.62 273 PHE A O 1
ATOM 2277 N N . ILE A 1 274 ? -20.367 -5.242 32.276 1.00 92.12 274 ILE A N 1
ATOM 2278 C CA . ILE A 1 274 ? -21.446 -4.528 32.978 1.00 92.12 274 ILE A CA 1
ATOM 2279 C C . ILE A 1 274 ? -21.588 -5.062 34.406 1.00 92.12 274 ILE A C 1
ATOM 2281 O O . ILE A 1 274 ? -21.510 -4.298 35.362 1.00 92.12 274 ILE A O 1
ATOM 2285 N N . LYS A 1 275 ? -21.684 -6.389 34.578 1.00 92.12 275 LYS A N 1
ATOM 2286 C CA . LYS A 1 275 ? -21.848 -7.005 35.904 1.00 92.12 275 LYS A CA 1
ATOM 2287 C C . LYS A 1 275 ? -20.716 -6.649 36.870 1.00 92.12 275 LYS A C 1
ATOM 2289 O O . LYS A 1 275 ? -20.983 -6.414 38.047 1.00 92.12 275 LYS A O 1
ATOM 2294 N N . LYS A 1 276 ? -19.457 -6.672 36.420 1.00 92.81 276 LYS A N 1
ATOM 2295 C CA . LYS A 1 276 ? -18.320 -6.320 37.283 1.00 92.81 276 LYS A CA 1
ATOM 2296 C C . LYS A 1 276 ? -18.231 -4.810 37.506 1.00 92.81 276 LYS A C 1
ATOM 2298 O O . LYS A 1 276 ? -18.033 -4.397 38.642 1.00 92.81 276 LYS A O 1
ATOM 2303 N N . CYS A 1 277 ? -18.427 -4.005 36.465 1.00 90.56 277 CYS A N 1
ATOM 2304 C CA . CYS A 1 277 ? -18.335 -2.553 36.551 1.00 90.56 277 CYS A CA 1
ATOM 2305 C C . CYS A 1 277 ? -19.397 -1.983 37.502 1.00 90.56 277 CYS A C 1
ATOM 2307 O O . CYS A 1 277 ? -19.043 -1.255 38.423 1.00 90.56 277 CYS A O 1
ATOM 2309 N N . SER A 1 278 ? -20.660 -2.418 37.397 1.00 87.44 278 SER A N 1
ATOM 2310 C CA . SER A 1 278 ? -21.722 -2.002 38.326 1.00 87.44 278 SER A CA 1
ATOM 2311 C C . SER A 1 278 ? -21.393 -2.344 39.783 1.00 87.44 278 SER A C 1
ATOM 2313 O O . SER A 1 278 ? -21.644 -1.527 40.660 1.00 87.44 278 SER A O 1
ATOM 2315 N N . LYS A 1 279 ? -20.775 -3.507 40.051 1.00 89.06 279 LYS A N 1
ATOM 2316 C CA . LYS A 1 279 ? -20.326 -3.886 41.405 1.00 89.06 279 LYS A CA 1
ATOM 2317 C C . LYS A 1 279 ? -19.190 -3.008 41.925 1.00 89.06 279 LYS A C 1
ATOM 2319 O O . LYS A 1 279 ? -19.143 -2.712 43.116 1.00 89.06 279 LYS A O 1
ATOM 2324 N N . ILE A 1 280 ? -18.247 -2.645 41.056 1.00 88.50 280 ILE A N 1
ATOM 2325 C CA . ILE A 1 280 ? -17.131 -1.770 41.425 1.00 88.50 280 ILE A CA 1
ATOM 2326 C C . ILE A 1 280 ? -17.676 -0.383 41.748 1.00 88.50 280 ILE A C 1
ATOM 2328 O O . ILE A 1 280 ? -17.402 0.122 42.831 1.00 88.50 280 ILE A O 1
ATOM 2332 N N . ILE A 1 281 ? -18.513 0.176 40.876 1.00 83.38 281 ILE A N 1
ATOM 2333 C CA . ILE A 1 281 ? -19.123 1.495 41.067 1.00 83.38 281 ILE A CA 1
ATOM 2334 C C . ILE A 1 281 ? -19.984 1.522 42.333 1.00 83.38 281 ILE A C 1
ATOM 2336 O O . ILE A 1 281 ? -19.828 2.424 43.143 1.00 83.38 281 ILE A O 1
ATOM 2340 N N . SER A 1 282 ? -20.799 0.493 42.594 1.00 82.69 282 SER A N 1
ATOM 2341 C CA . SER A 1 282 ? -21.589 0.424 43.834 1.00 82.69 282 SER A CA 1
ATOM 2342 C C . SER A 1 282 ? -20.738 0.295 45.105 1.00 82.69 282 SER A C 1
ATOM 2344 O O . SER A 1 282 ? -21.214 0.594 46.192 1.00 82.69 282 SER A O 1
ATOM 2346 N N . SER A 1 283 ? -19.494 -0.190 44.993 1.00 80.44 283 SER A N 1
ATOM 2347 C CA . SER A 1 283 ? -18.549 -0.307 46.119 1.00 80.44 283 SER A CA 1
ATOM 2348 C C . SER A 1 283 ? -17.755 0.974 46.386 1.00 80.44 283 SER A C 1
ATOM 2350 O O . SER A 1 283 ? -16.916 1.013 47.286 1.00 80.44 283 SER A O 1
ATOM 2352 N N . ILE A 1 284 ? -17.926 1.985 45.539 1.00 76.38 284 ILE A N 1
ATOM 2353 C CA . ILE A 1 284 ? -17.249 3.268 45.632 1.00 76.38 284 ILE A CA 1
ATOM 2354 C C . ILE A 1 284 ? -18.235 4.228 46.312 1.00 76.38 284 ILE A C 1
ATOM 2356 O O . ILE A 1 284 ? -19.190 4.693 45.700 1.00 76.38 284 ILE A O 1
ATOM 2360 N N . SER A 1 285 ? -18.050 4.449 47.616 1.00 57.28 285 SER A N 1
ATOM 2361 C CA . SER A 1 285 ? -18.830 5.405 48.413 1.00 57.28 285 SER A CA 1
ATOM 2362 C C . SER A 1 285 ? -18.558 6.846 47.967 1.00 57.28 285 SER A C 1
ATOM 2364 O O . SER A 1 285 ? -17.431 7.171 47.612 1.00 57.28 285 SER A O 1
ATOM 2366 N N . SER A 1 286 ? -19.590 7.689 48.034 1.00 55.69 286 SER A N 1
ATOM 2367 C CA . SER A 1 286 ? -19.784 9.022 47.432 1.00 55.69 286 SER A CA 1
ATOM 2368 C C . SER A 1 286 ? -18.798 10.157 47.771 1.00 55.69 286 SER A C 1
ATOM 2370 O O . SER A 1 286 ? -19.138 11.317 47.555 1.00 55.69 286 SER A O 1
ATOM 2372 N N . ASN A 1 287 ? -17.602 9.872 48.283 1.00 56.69 287 ASN A N 1
ATOM 2373 C CA . ASN A 1 287 ? -16.545 10.882 48.385 1.00 56.69 287 ASN A CA 1
ATOM 2374 C C . ASN A 1 287 ? -15.721 10.909 47.091 1.00 56.69 287 ASN A C 1
ATOM 2376 O O . ASN A 1 287 ? -15.756 9.948 46.330 1.00 56.69 287 ASN A O 1
ATOM 2380 N N . GLU A 1 288 ? -15.025 12.016 46.825 1.00 57.44 288 GLU A N 1
ATOM 2381 C CA . GLU A 1 288 ? -14.228 12.254 45.612 1.00 57.44 288 GLU A CA 1
ATOM 2382 C C . GLU A 1 288 ? -13.264 11.096 45.322 1.00 57.44 288 GLU A C 1
ATOM 2384 O O . GLU A 1 288 ? -12.177 11.001 45.887 1.00 57.44 288 GLU A O 1
ATOM 2389 N N . VAL A 1 289 ? -13.682 10.181 44.450 1.00 65.38 289 VAL A N 1
ATOM 2390 C CA . VAL A 1 289 ? -12.887 9.010 44.092 1.00 65.38 289 VAL A CA 1
ATOM 2391 C C . VAL A 1 289 ? -12.057 9.344 42.872 1.00 65.38 289 VAL A C 1
ATOM 2393 O O . VAL A 1 289 ? -12.580 9.718 41.821 1.00 65.38 289 VAL A O 1
ATOM 2396 N N . ASN A 1 290 ? -10.744 9.197 43.019 1.00 80.19 290 ASN A N 1
ATOM 2397 C CA . ASN A 1 290 ? -9.798 9.441 41.948 1.00 80.19 290 ASN A CA 1
ATOM 2398 C C . ASN A 1 290 ? -9.884 8.306 40.907 1.00 80.19 290 ASN A C 1
ATOM 2400 O O . ASN A 1 290 ? -10.099 7.140 41.242 1.00 80.19 290 ASN A O 1
ATOM 2404 N N . ILE A 1 291 ? -9.661 8.628 39.629 1.00 81.56 291 ILE A N 1
ATOM 2405 C CA . ILE A 1 291 ? -9.534 7.653 38.534 1.00 81.56 291 ILE A CA 1
ATOM 2406 C C . ILE A 1 291 ? -8.515 6.553 38.882 1.00 81.56 291 ILE A C 1
ATOM 2408 O O . ILE A 1 291 ? -8.742 5.391 38.548 1.00 81.56 291 ILE A O 1
ATOM 2412 N N . LEU A 1 292 ? -7.435 6.887 39.600 1.00 84.69 292 LEU A N 1
ATOM 2413 C CA . LEU A 1 292 ? -6.431 5.914 40.053 1.00 84.69 292 LEU A CA 1
ATOM 2414 C C . LEU A 1 292 ? -7.006 4.847 40.996 1.00 84.69 292 LEU A C 1
ATOM 2416 O O . LEU A 1 292 ? -6.721 3.663 40.822 1.00 84.69 292 LEU A O 1
ATOM 2420 N N . ASP A 1 293 ? -7.866 5.226 41.942 1.00 86.75 293 ASP A N 1
ATOM 2421 C CA . ASP A 1 293 ? -8.494 4.274 42.872 1.00 86.75 293 ASP A CA 1
ATOM 2422 C C . ASP A 1 293 ? -9.393 3.287 42.123 1.00 86.75 293 ASP A C 1
ATOM 2424 O O . ASP A 1 293 ? -9.501 2.105 42.456 1.00 86.75 293 ASP A O 1
ATOM 2428 N N . ILE A 1 294 ? -10.024 3.772 41.058 1.00 88.19 294 ILE A N 1
ATOM 2429 C CA . ILE A 1 294 ? -10.899 2.986 40.197 1.00 88.19 294 ILE A CA 1
ATOM 2430 C C . ILE A 1 294 ? -10.084 2.026 39.340 1.00 88.19 294 ILE A C 1
ATOM 2432 O O . ILE A 1 294 ? -10.458 0.858 39.230 1.00 88.19 294 ILE A O 1
ATOM 2436 N N . ILE A 1 295 ? -8.967 2.480 38.771 1.00 90.06 295 ILE A N 1
ATOM 2437 C CA . ILE A 1 295 ? -8.040 1.619 38.029 1.00 90.06 295 ILE A CA 1
ATOM 2438 C C . ILE A 1 295 ? -7.503 0.514 38.945 1.00 90.06 295 ILE A C 1
ATOM 2440 O O . ILE A 1 295 ? -7.561 -0.657 38.568 1.00 90.06 295 ILE A O 1
ATOM 2444 N N . ASN A 1 296 ? -7.102 0.845 40.176 1.00 89.94 296 ASN A N 1
ATOM 2445 C CA . ASN A 1 296 ? -6.668 -0.141 41.168 1.00 89.94 296 ASN A CA 1
ATOM 2446 C C . ASN A 1 296 ? -7.770 -1.167 41.461 1.00 89.94 296 ASN A C 1
ATOM 2448 O O . ASN A 1 296 ? -7.527 -2.371 41.382 1.00 89.94 296 ASN A O 1
ATOM 2452 N N . LYS A 1 297 ? -9.020 -0.730 41.665 1.00 90.75 297 LYS A N 1
ATOM 2453 C CA . LYS A 1 297 ? -10.159 -1.655 41.802 1.00 90.75 297 LYS A CA 1
ATOM 2454 C C . LYS A 1 297 ? -10.394 -2.497 40.542 1.00 90.75 297 LYS A C 1
ATOM 2456 O O . LYS A 1 297 ? -10.777 -3.663 40.648 1.00 90.75 297 LYS A O 1
ATOM 2461 N N . PHE A 1 298 ? -10.188 -1.948 39.344 1.00 92.50 298 PHE A N 1
ATOM 2462 C CA . PHE A 1 298 ? -10.291 -2.698 38.087 1.00 92.50 298 PHE A CA 1
ATOM 2463 C C . PHE A 1 298 ? -9.197 -3.770 37.977 1.00 92.50 298 PHE A C 1
ATOM 2465 O O . PHE A 1 298 ? -9.477 -4.870 37.489 1.00 92.50 298 PHE A O 1
ATOM 2472 N N . LEU A 1 299 ? -7.978 -3.474 38.440 1.00 92.06 299 LEU A N 1
ATOM 2473 C CA . LEU A 1 299 ? -6.861 -4.418 38.521 1.00 92.06 299 LEU A CA 1
ATOM 2474 C C . LEU A 1 299 ? -7.160 -5.522 39.540 1.00 92.06 299 LEU A C 1
ATOM 2476 O O . LEU A 1 299 ? -7.167 -6.693 39.166 1.00 92.06 299 LEU A O 1
ATOM 2480 N N . GLU A 1 300 ? -7.530 -5.161 40.772 1.00 91.31 300 GLU A N 1
ATOM 2481 C CA . GLU A 1 300 ? -7.892 -6.101 41.844 1.00 91.31 300 GLU A CA 1
ATOM 2482 C C . GLU A 1 300 ? -9.033 -7.047 41.454 1.00 91.31 300 GLU A C 1
ATOM 2484 O O . GLU A 1 300 ? -9.038 -8.225 41.807 1.00 91.31 300 GLU A O 1
ATOM 2489 N N . LYS A 1 301 ? -10.046 -6.535 40.744 1.00 90.31 301 LYS A N 1
ATOM 2490 C CA . LYS A 1 301 ? -11.209 -7.328 40.317 1.00 90.31 301 LYS A CA 1
ATOM 2491 C C . LYS A 1 301 ? -11.020 -8.002 38.962 1.00 90.31 301 LYS A C 1
ATOM 2493 O O . LYS A 1 301 ? -11.976 -8.627 38.479 1.00 90.31 301 LYS A O 1
ATOM 2498 N N . GLU A 1 302 ? -9.841 -7.883 38.353 1.00 91.81 302 GLU A N 1
ATOM 2499 C CA . GLU A 1 302 ? -9.507 -8.414 37.030 1.00 91.81 302 GLU A CA 1
ATOM 2500 C C . GLU A 1 302 ? -10.605 -8.111 36.002 1.00 91.81 302 GLU A C 1
ATOM 2502 O O . GLU A 1 302 ? -11.312 -9.005 35.503 1.00 91.81 302 GLU A O 1
ATOM 2507 N N . MET A 1 303 ? -10.845 -6.826 35.753 1.00 93.19 303 MET A N 1
ATOM 2508 C CA . MET A 1 303 ? -11.808 -6.413 34.741 1.00 93.19 303 MET A CA 1
ATOM 2509 C C . MET A 1 303 ? -11.508 -7.078 33.384 1.00 93.19 303 MET A C 1
ATOM 2511 O O . MET A 1 303 ? -10.359 -7.156 32.950 1.00 93.19 303 MET A O 1
ATOM 2515 N N . PRO A 1 304 ? -12.524 -7.636 32.698 1.00 93.06 304 PRO A N 1
ATOM 2516 C CA . PRO A 1 304 ? -12.282 -8.290 31.423 1.00 93.06 304 PRO A CA 1
ATOM 2517 C C . PRO A 1 304 ? -11.759 -7.264 30.416 1.00 93.06 304 PRO A C 1
ATOM 2519 O O . PRO A 1 304 ? -12.270 -6.147 30.352 1.00 93.06 304 PRO A O 1
ATOM 2522 N N . LYS A 1 305 ? -10.793 -7.672 29.588 1.00 94.19 305 LYS A N 1
ATOM 2523 C CA . LYS A 1 305 ? -10.335 -6.891 28.431 1.00 94.19 305 LYS A CA 1
ATOM 2524 C C . LYS A 1 305 ? -10.960 -7.415 27.149 1.00 94.19 305 LYS A C 1
ATOM 2526 O O . LYS A 1 305 ? -11.139 -8.628 26.994 1.00 94.19 305 LYS A O 1
ATOM 2531 N N . LEU A 1 306 ? -11.272 -6.522 26.216 1.00 95.69 306 LEU A N 1
ATOM 2532 C CA . LEU A 1 306 ? -11.801 -6.927 24.920 1.00 95.69 306 LEU A CA 1
ATOM 2533 C C . LEU A 1 306 ? -10.677 -7.524 24.062 1.00 95.69 306 LEU A C 1
ATOM 2535 O O . LEU A 1 306 ? -9.698 -6.859 23.724 1.00 95.69 306 LEU A O 1
ATOM 2539 N N . GLY A 1 307 ? -10.822 -8.795 23.695 1.00 95.56 307 GLY A N 1
ATOM 2540 C CA . GLY A 1 307 ? -9.971 -9.443 22.705 1.00 95.56 307 GLY A CA 1
ATOM 2541 C C . GLY A 1 307 ? -10.592 -9.330 21.322 1.00 95.56 307 GLY A C 1
ATOM 2542 O O . GLY A 1 307 ? -11.704 -9.802 21.116 1.00 95.56 307 GLY A O 1
ATOM 2543 N N . VAL A 1 308 ? -9.876 -8.758 20.359 1.00 96.50 308 VAL A N 1
ATOM 2544 C CA . VAL A 1 308 ? -10.358 -8.665 18.977 1.00 96.50 308 VAL A CA 1
ATOM 2545 C C . VAL A 1 308 ? -9.885 -9.885 18.191 1.00 96.50 308 VAL A C 1
ATOM 2547 O O . VAL A 1 308 ? -8.707 -10.232 18.206 1.00 96.50 308 VAL A O 1
ATOM 2550 N N . ASN A 1 309 ? -10.814 -10.564 17.523 1.00 94.88 309 ASN A N 1
ATOM 2551 C CA . ASN A 1 309 ? -10.532 -11.618 16.554 1.00 94.88 309 ASN A CA 1
ATOM 2552 C C . ASN A 1 309 ? -11.612 -11.622 15.459 1.00 94.88 309 ASN A C 1
ATOM 2554 O O . ASN A 1 309 ? -12.583 -10.868 15.529 1.00 94.88 309 ASN A O 1
ATOM 2558 N N . LYS A 1 310 ? -11.469 -12.505 14.462 1.00 94.38 310 LYS A N 1
ATOM 2559 C CA . LYS A 1 310 ? -12.431 -12.626 13.355 1.00 94.38 310 LYS A CA 1
ATOM 2560 C C . LYS A 1 310 ? -13.877 -12.810 13.847 1.00 94.38 310 LYS A C 1
ATOM 2562 O O . LYS A 1 310 ? -14.749 -12.057 13.431 1.00 94.38 310 LYS A O 1
ATOM 2567 N N . GLY A 1 311 ? -14.115 -13.755 14.760 1.00 95.56 311 GLY A N 1
ATOM 2568 C CA . GLY A 1 311 ? -15.464 -14.049 15.263 1.00 95.56 311 GLY A CA 1
ATOM 2569 C C . GLY A 1 311 ? -16.087 -12.890 16.048 1.00 95.56 311 GLY A C 1
ATOM 2570 O O . GLY A 1 311 ? -17.280 -12.626 15.923 1.00 95.56 311 GLY A O 1
ATOM 2571 N N . LEU A 1 312 ? -15.290 -12.144 16.819 1.00 96.88 312 LEU A N 1
ATOM 2572 C CA . LEU A 1 312 ? -15.754 -10.938 17.500 1.00 96.88 312 LEU A CA 1
ATOM 2573 C C . LEU A 1 312 ? -16.193 -9.868 16.499 1.00 96.88 312 LEU A C 1
ATOM 2575 O O . LEU A 1 312 ? -17.238 -9.258 16.698 1.00 96.88 312 LEU A O 1
ATOM 2579 N N . LEU A 1 313 ? -15.426 -9.660 15.428 1.00 97.62 313 LEU A N 1
ATOM 2580 C CA . LEU A 1 313 ? -15.742 -8.669 14.396 1.00 97.62 313 LEU A CA 1
ATOM 2581 C C . LEU A 1 313 ? -16.969 -9.055 13.568 1.00 97.62 313 LEU A C 1
ATOM 2583 O O . LEU A 1 313 ? -17.728 -8.174 13.176 1.00 97.62 313 LEU A O 1
ATOM 2587 N N . GLU A 1 314 ? -17.197 -10.347 13.326 1.00 96.12 314 GLU A N 1
ATOM 2588 C CA . GLU A 1 314 ? -18.430 -10.838 12.694 1.00 96.12 314 GLU A CA 1
ATOM 2589 C C . GLU A 1 314 ? -19.653 -10.563 13.573 1.00 96.12 314 GLU A C 1
ATOM 2591 O O . GLU A 1 314 ? -20.658 -10.055 13.080 1.00 96.12 314 GLU A O 1
ATOM 2596 N N . ASN A 1 315 ? -19.554 -10.839 14.877 1.00 95.50 315 ASN A N 1
ATOM 2597 C CA . ASN A 1 315 ? -20.626 -10.540 15.827 1.00 95.50 315 ASN A CA 1
ATOM 2598 C C . ASN A 1 315 ? -20.868 -9.032 15.943 1.00 95.50 315 ASN A C 1
ATOM 2600 O O . ASN A 1 315 ? -22.008 -8.598 15.873 1.00 95.50 315 ASN A O 1
ATOM 2604 N N . LEU A 1 316 ? -19.806 -8.227 16.042 1.00 96.06 316 LEU A N 1
ATOM 2605 C CA . LEU A 1 316 ? -19.908 -6.767 16.040 1.00 96.06 316 LEU A CA 1
ATOM 2606 C C . LEU A 1 316 ? -20.571 -6.259 14.752 1.00 96.06 316 LEU A C 1
ATOM 2608 O O . LEU A 1 316 ? -21.412 -5.369 14.801 1.00 96.06 316 LEU A O 1
ATOM 2612 N N . SER A 1 317 ? -20.225 -6.838 13.601 1.00 96.00 317 SER A N 1
ATOM 2613 C CA . SER A 1 317 ? -20.814 -6.410 12.333 1.00 96.00 317 SER A CA 1
ATOM 2614 C C . SER A 1 317 ? -22.315 -6.670 12.293 1.00 96.00 317 SER A C 1
ATOM 2616 O O . SER A 1 317 ? -23.059 -5.779 11.909 1.00 96.00 317 SER A O 1
ATOM 2618 N N . LYS A 1 318 ? -22.762 -7.832 12.777 1.00 95.50 318 LYS A N 1
ATOM 2619 C CA . LYS A 1 318 ? -24.189 -8.170 12.871 1.00 95.50 318 LYS A CA 1
ATOM 2620 C C . LYS A 1 318 ? -24.925 -7.321 13.908 1.00 95.50 318 LYS A C 1
ATOM 2622 O O . LYS A 1 318 ? -25.978 -6.770 13.616 1.00 95.50 318 LYS A O 1
ATOM 2627 N N . ASP A 1 319 ? -24.361 -7.183 15.109 1.00 94.00 319 ASP A N 1
ATOM 2628 C CA . ASP A 1 319 ? -25.004 -6.486 16.232 1.00 94.00 319 ASP A CA 1
ATOM 2629 C C . ASP A 1 319 ? -25.223 -4.990 15.945 1.00 94.00 319 ASP A C 1
ATOM 2631 O O . ASP A 1 319 ? -26.157 -4.390 16.476 1.00 94.00 319 ASP A O 1
ATOM 2635 N N . TYR A 1 320 ? -24.370 -4.376 15.115 1.00 93.25 320 TYR A N 1
ATOM 2636 C CA . TYR A 1 320 ? -24.423 -2.941 14.819 1.00 93.25 320 TYR A CA 1
ATOM 2637 C C . TYR A 1 320 ? -24.742 -2.606 13.355 1.00 93.25 320 TYR A C 1
ATOM 2639 O O . TYR A 1 320 ? -24.767 -1.419 13.014 1.00 93.25 320 TYR A O 1
ATOM 2647 N N . GLY A 1 321 ? -25.023 -3.589 12.497 1.00 93.94 321 GLY A N 1
ATOM 2648 C CA . GLY A 1 321 ? -25.304 -3.364 11.074 1.00 93.94 321 GLY A CA 1
ATOM 2649 C C . GLY A 1 321 ? -24.108 -2.767 10.318 1.00 93.94 321 GLY A C 1
ATOM 2650 O O . GLY A 1 321 ? -24.223 -1.707 9.703 1.00 93.94 321 GLY A O 1
ATOM 2651 N N . LEU A 1 322 ? -22.926 -3.373 10.471 1.00 94.94 322 LEU A N 1
ATOM 2652 C CA . LEU A 1 322 ? -21.658 -2.975 9.839 1.00 94.94 322 LEU A CA 1
ATOM 2653 C C . LEU A 1 322 ? -21.181 -4.015 8.809 1.00 94.94 322 LEU A C 1
ATOM 2655 O O . LEU A 1 322 ? -19.981 -4.129 8.550 1.00 94.94 322 LEU A O 1
ATOM 2659 N N . GLU A 1 323 ? -22.085 -4.801 8.227 1.00 92.62 323 GLU A N 1
ATOM 2660 C CA . GLU A 1 323 ? -21.750 -5.850 7.258 1.00 92.62 323 GLU A CA 1
ATOM 2661 C C . GLU A 1 323 ? -20.959 -5.286 6.068 1.00 92.62 323 GLU A C 1
ATOM 2663 O O . GLU A 1 323 ? -19.940 -5.854 5.663 1.00 92.62 323 GLU A O 1
ATOM 2668 N N . ASP A 1 324 ? -21.339 -4.098 5.593 1.00 91.69 324 ASP A N 1
ATOM 2669 C CA . ASP A 1 324 ? -20.668 -3.403 4.491 1.00 91.69 324 ASP A CA 1
ATOM 2670 C C . ASP A 1 324 ? -19.227 -2.981 4.823 1.00 91.69 324 ASP A C 1
ATOM 2672 O O . ASP A 1 324 ? -18.385 -2.834 3.923 1.00 91.69 324 ASP A O 1
ATOM 2676 N N . ALA A 1 325 ? -18.901 -2.820 6.111 1.00 94.19 325 ALA A N 1
ATOM 2677 C CA . ALA A 1 325 ? -17.554 -2.491 6.562 1.00 94.19 325 ALA A CA 1
ATOM 2678 C C . ALA A 1 325 ? -16.595 -3.683 6.439 1.00 94.19 325 ALA A C 1
ATOM 2680 O O . ALA A 1 325 ? -15.387 -3.478 6.352 1.00 94.19 325 ALA A O 1
ATOM 2681 N N . ASN A 1 326 ? -17.088 -4.923 6.377 1.00 95.00 326 ASN A N 1
ATOM 2682 C CA . ASN A 1 326 ? -16.268 -6.118 6.139 1.00 95.00 326 ASN A CA 1
ATOM 2683 C C . ASN A 1 326 ? -15.041 -6.243 7.076 1.00 95.00 326 ASN A C 1
ATOM 2685 O O . ASN A 1 326 ? -13.956 -6.680 6.675 1.00 95.00 326 ASN A O 1
ATOM 2689 N N . LEU A 1 327 ? -15.203 -5.827 8.338 1.00 97.19 327 LEU A N 1
ATOM 2690 C CA . LEU A 1 327 ? -14.105 -5.694 9.306 1.00 97.19 327 LEU A CA 1
ATOM 2691 C C . LEU A 1 327 ? -13.383 -7.024 9.544 1.00 97.19 327 LEU A C 1
ATOM 2693 O O . LEU A 1 327 ? -12.158 -7.067 9.644 1.00 97.19 327 LEU A O 1
ATOM 2697 N N . ALA A 1 328 ? -14.140 -8.122 9.585 1.00 97.44 328 ALA A N 1
ATOM 2698 C CA . ALA A 1 328 ? -13.618 -9.463 9.811 1.00 97.44 328 ALA A CA 1
ATOM 2699 C C . ALA A 1 328 ? -12.637 -9.909 8.714 1.00 97.44 328 ALA A C 1
ATOM 2701 O O . ALA A 1 328 ? -11.586 -10.475 9.026 1.00 97.44 328 ALA A O 1
ATOM 2702 N N . ASN A 1 329 ? -12.939 -9.632 7.440 1.00 97.69 329 ASN A N 1
ATOM 2703 C CA . ASN A 1 329 ? -12.053 -9.996 6.334 1.00 97.69 329 ASN A CA 1
ATOM 2704 C C . ASN A 1 329 ? -10.810 -9.110 6.282 1.00 97.69 329 ASN A C 1
ATOM 2706 O O . ASN A 1 329 ? -9.720 -9.631 6.064 1.00 97.69 329 ASN A O 1
ATOM 2710 N N . ILE A 1 330 ? -10.942 -7.812 6.562 1.00 97.50 330 ILE A N 1
ATOM 2711 C CA . ILE A 1 330 ? -9.802 -6.887 6.647 1.00 97.50 330 ILE A CA 1
ATOM 2712 C C . I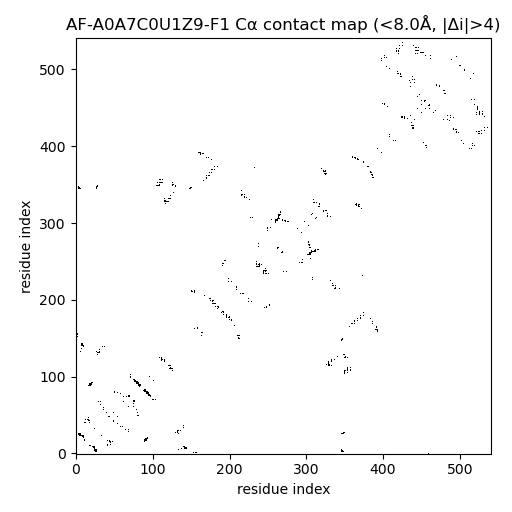LE A 1 330 ? -8.843 -7.311 7.763 1.00 97.50 330 ILE A C 1
ATOM 2714 O O . ILE A 1 330 ? -7.643 -7.458 7.534 1.00 97.50 330 ILE A O 1
ATOM 2718 N N . TYR A 1 331 ? -9.377 -7.581 8.955 1.00 98.00 331 TYR A N 1
ATOM 2719 C CA . TYR A 1 331 ? -8.602 -8.060 10.097 1.00 98.00 331 TYR A CA 1
ATOM 2720 C C . TYR A 1 331 ? -7.883 -9.376 9.802 1.00 98.00 331 TYR A C 1
ATOM 2722 O O . TYR A 1 331 ? -6.699 -9.551 10.109 1.00 98.00 331 TYR A O 1
ATOM 2730 N N . ASN A 1 332 ? -8.614 -10.320 9.207 1.00 97.31 332 ASN A N 1
ATOM 2731 C CA . ASN A 1 332 ? -8.075 -11.616 8.845 1.00 97.31 332 ASN A CA 1
ATOM 2732 C C . ASN A 1 332 ? -6.977 -11.467 7.786 1.00 97.31 332 ASN A C 1
ATOM 2734 O O . ASN A 1 332 ? -5.923 -12.066 7.948 1.00 97.31 332 ASN A O 1
ATOM 2738 N N . ALA A 1 333 ? -7.161 -10.620 6.771 1.00 97.81 333 ALA A N 1
ATOM 2739 C CA . ALA A 1 333 ? -6.139 -10.347 5.766 1.00 97.81 333 ALA A CA 1
ATOM 2740 C C . ALA A 1 333 ? -4.845 -9.806 6.397 1.00 97.81 333 ALA A C 1
ATOM 2742 O O . ALA A 1 333 ? -3.782 -10.373 6.154 1.00 97.81 333 ALA A O 1
ATOM 2743 N N . CYS A 1 334 ? -4.923 -8.801 7.282 1.00 97.94 334 CYS A N 1
ATOM 2744 C CA . CYS A 1 334 ? -3.742 -8.335 8.019 1.00 97.94 334 CYS A CA 1
ATOM 2745 C C . CYS A 1 334 ? -3.089 -9.476 8.813 1.00 97.94 334 CYS A C 1
ATOM 2747 O O . CYS A 1 334 ? -1.877 -9.660 8.761 1.00 97.94 334 CYS A O 1
ATOM 2749 N N . SER A 1 335 ? -3.895 -10.275 9.519 1.00 96.81 335 SER A N 1
ATOM 2750 C CA . SER A 1 335 ? -3.406 -11.399 10.327 1.00 96.81 335 SER A CA 1
ATOM 2751 C C . SER A 1 335 ? -2.686 -12.460 9.492 1.00 96.81 335 SER A C 1
ATOM 2753 O O . SER A 1 335 ? -1.685 -13.007 9.942 1.00 96.81 335 SER A O 1
ATOM 2755 N N . GLN A 1 336 ? -3.163 -12.737 8.277 1.00 97.12 336 GLN A N 1
ATOM 2756 C CA . GLN A 1 336 ? -2.520 -13.684 7.367 1.00 97.12 336 GLN A CA 1
ATOM 2757 C C . GLN A 1 336 ? -1.150 -13.189 6.914 1.00 97.12 336 GLN A C 1
ATOM 2759 O O . GLN A 1 336 ? -0.206 -13.970 6.917 1.00 97.12 336 GLN A O 1
ATOM 2764 N N . VAL A 1 337 ? -1.006 -11.901 6.595 1.00 96.31 337 VAL A N 1
ATOM 2765 C CA . VAL A 1 337 ? 0.305 -11.350 6.221 1.00 96.31 337 VAL A CA 1
ATOM 2766 C C . VAL A 1 337 ? 1.277 -11.411 7.397 1.00 96.31 337 VAL A C 1
ATOM 2768 O O . VAL A 1 337 ? 2.388 -11.901 7.243 1.00 96.31 337 VAL A O 1
ATOM 2771 N N . ILE A 1 338 ? 0.849 -10.984 8.588 1.00 94.00 338 ILE A N 1
ATOM 2772 C CA . ILE A 1 338 ? 1.708 -10.939 9.783 1.00 94.00 338 ILE A CA 1
ATOM 2773 C C . ILE A 1 338 ? 2.243 -12.328 10.153 1.00 94.00 338 ILE A C 1
ATOM 2775 O O . ILE A 1 338 ? 3.409 -12.457 10.513 1.00 94.00 338 ILE A O 1
ATOM 2779 N N . HIS A 1 339 ? 1.393 -13.356 10.083 1.00 92.50 339 HIS A N 1
ATOM 2780 C CA . HIS A 1 339 ? 1.732 -14.688 10.593 1.00 92.50 339 HIS A CA 1
ATOM 2781 C C . HIS A 1 339 ? 2.239 -15.656 9.526 1.00 92.50 339 HIS A C 1
ATOM 2783 O O . HIS A 1 339 ? 2.979 -16.576 9.859 1.00 92.50 339 HIS A O 1
ATOM 2789 N N . ASN A 1 340 ? 1.847 -15.472 8.261 1.00 92.25 340 ASN A N 1
ATOM 2790 C CA . ASN A 1 340 ? 2.081 -16.462 7.205 1.00 92.25 340 ASN A CA 1
ATOM 2791 C C . ASN A 1 340 ? 2.895 -15.935 6.020 1.00 92.25 340 ASN A C 1
ATOM 2793 O O . ASN A 1 340 ? 3.210 -16.724 5.128 1.00 92.25 340 ASN A O 1
ATOM 2797 N N . GLN A 1 341 ? 3.242 -14.644 5.977 1.00 88.56 341 GLN A N 1
ATOM 2798 C CA . GLN A 1 341 ? 4.075 -14.103 4.909 1.00 88.56 341 GLN A CA 1
ATOM 2799 C C . GLN A 1 341 ? 5.482 -13.760 5.417 1.00 88.56 341 GLN A C 1
ATOM 2801 O O . GLN A 1 341 ? 5.659 -12.759 6.115 1.00 88.56 341 GLN A O 1
ATOM 2806 N N . PRO A 1 342 ? 6.516 -14.530 5.026 1.00 83.25 342 PRO A N 1
ATOM 2807 C CA . PRO A 1 342 ? 7.888 -14.135 5.302 1.00 83.25 342 PRO A CA 1
ATOM 2808 C C . PRO A 1 342 ? 8.244 -12.840 4.549 1.00 83.25 342 PRO A C 1
ATOM 2810 O O . PRO A 1 342 ? 7.716 -12.595 3.456 1.00 83.25 342 PRO A O 1
ATOM 2813 N N . PRO A 1 343 ? 9.166 -12.015 5.080 1.00 82.06 343 PRO A N 1
ATOM 2814 C CA . PRO A 1 343 ? 9.644 -10.830 4.379 1.00 82.06 343 PRO A CA 1
ATOM 2815 C C . PRO A 1 343 ? 10.163 -11.172 2.977 1.00 82.06 343 PRO A C 1
ATOM 2817 O O . PRO A 1 343 ? 10.940 -12.114 2.800 1.00 82.06 343 PRO A O 1
ATOM 2820 N N . LEU A 1 344 ? 9.749 -10.398 1.971 1.00 88.75 344 LEU A N 1
ATOM 2821 C CA . LEU A 1 344 ? 10.253 -10.573 0.612 1.00 88.75 344 LEU A CA 1
ATOM 2822 C C . LEU A 1 344 ? 11.728 -10.128 0.538 1.00 88.75 344 LEU A C 1
ATOM 2824 O O . LEU A 1 344 ? 12.059 -9.036 1.001 1.00 88.75 344 LEU A O 1
ATOM 2828 N N . PRO A 1 345 ? 12.622 -10.897 -0.111 1.00 86.44 345 PRO A N 1
ATOM 2829 C CA . PRO A 1 345 ? 14.025 -10.513 -0.287 1.00 86.44 345 PRO A CA 1
ATOM 2830 C C . PRO A 1 345 ? 14.221 -9.453 -1.390 1.00 86.44 345 PRO A C 1
ATOM 2832 O O . PRO A 1 345 ? 15.344 -9.168 -1.802 1.00 86.44 345 PRO A O 1
ATOM 2835 N N . PHE A 1 346 ? 13.132 -8.894 -1.916 1.00 90.44 346 PHE A N 1
ATOM 2836 C CA . PHE A 1 346 ? 13.080 -7.909 -2.992 1.00 90.44 346 PHE A CA 1
ATOM 2837 C C . PHE A 1 346 ? 11.797 -7.079 -2.872 1.00 90.44 346 PHE A C 1
ATOM 2839 O O . PHE A 1 346 ? 10.833 -7.497 -2.240 1.00 90.44 346 PHE A O 1
ATOM 2846 N N . TYR A 1 347 ? 11.758 -5.927 -3.540 1.00 93.12 347 TYR A N 1
ATOM 2847 C CA . TYR A 1 347 ? 10.536 -5.131 -3.649 1.00 93.12 347 TYR A CA 1
ATOM 2848 C C . TYR A 1 347 ? 9.659 -5.604 -4.809 1.00 93.12 347 TYR A C 1
ATOM 2850 O O . TYR A 1 347 ? 10.157 -5.770 -5.924 1.00 93.12 347 TYR A O 1
ATOM 2858 N N . SER A 1 348 ? 8.358 -5.758 -4.559 1.00 95.31 348 SER A N 1
ATOM 2859 C CA . SER A 1 348 ? 7.340 -6.055 -5.571 1.00 95.31 348 SER A CA 1
ATOM 2860 C C . SER A 1 348 ? 6.435 -4.842 -5.776 1.00 95.31 348 SER A C 1
ATOM 2862 O O . SER A 1 348 ? 5.872 -4.291 -4.831 1.00 95.31 348 SER A O 1
ATOM 2864 N N . LEU A 1 349 ? 6.276 -4.415 -7.028 1.00 95.81 349 LEU A N 1
ATOM 2865 C CA . LEU A 1 349 ? 5.303 -3.382 -7.368 1.00 95.81 349 LEU A CA 1
ATOM 2866 C C . LEU A 1 349 ? 3.874 -3.936 -7.297 1.00 95.81 349 LEU A C 1
ATOM 2868 O O . LEU A 1 349 ? 2.957 -3.184 -6.972 1.00 95.81 349 LEU A O 1
ATOM 2872 N N . LEU A 1 350 ? 3.680 -5.233 -7.566 1.00 97.44 350 LEU A N 1
ATOM 2873 C CA . LEU A 1 350 ? 2.388 -5.898 -7.376 1.00 97.44 350 LEU A CA 1
ATOM 2874 C C . LEU A 1 350 ? 1.934 -5.831 -5.912 1.00 97.44 350 LEU A C 1
ATOM 2876 O O . LEU A 1 350 ? 0.776 -5.498 -5.669 1.00 97.44 350 LEU A O 1
ATOM 2880 N N . GLU A 1 351 ? 2.834 -6.079 -4.954 1.00 97.62 351 GLU A N 1
ATOM 2881 C CA . GLU A 1 351 ? 2.536 -5.964 -3.519 1.00 97.62 351 GLU A CA 1
ATOM 2882 C C . GLU A 1 351 ? 2.048 -4.555 -3.161 1.00 97.62 351 GLU A C 1
ATOM 2884 O O . GLU A 1 351 ? 0.986 -4.405 -2.561 1.00 97.62 351 GLU A O 1
ATOM 2889 N N . VAL A 1 352 ? 2.765 -3.511 -3.587 1.00 97.25 352 VAL A N 1
ATOM 2890 C CA . VAL A 1 352 ? 2.386 -2.119 -3.287 1.00 97.25 352 VAL A CA 1
ATOM 2891 C C . VAL A 1 352 ? 1.070 -1.730 -3.961 1.00 97.25 352 VAL A C 1
ATOM 2893 O O . VAL A 1 352 ? 0.215 -1.092 -3.342 1.00 97.25 352 VAL A O 1
ATOM 2896 N N . LYS A 1 353 ? 0.874 -2.126 -5.224 1.00 96.69 353 LYS A N 1
ATOM 2897 C CA . LYS A 1 353 ? -0.378 -1.868 -5.946 1.00 96.69 353 LYS A CA 1
ATOM 2898 C C . LYS A 1 353 ? -1.556 -2.552 -5.271 1.00 96.69 353 LYS A C 1
ATOM 2900 O O . LYS A 1 353 ? -2.595 -1.922 -5.108 1.00 96.69 353 LYS A O 1
ATOM 2905 N N . PHE A 1 354 ? -1.393 -3.800 -4.840 1.00 98.19 354 PHE A N 1
ATOM 2906 C CA . PHE A 1 354 ? -2.408 -4.504 -4.066 1.00 98.19 354 PHE A CA 1
ATOM 2907 C C . PHE A 1 354 ? -2.664 -3.813 -2.720 1.00 98.19 354 PHE A C 1
ATOM 2909 O O . PHE A 1 354 ? -3.815 -3.502 -2.409 1.00 98.19 354 PHE A O 1
ATOM 2916 N N . PHE A 1 355 ? -1.607 -3.487 -1.970 1.00 98.31 355 PHE A N 1
ATOM 2917 C CA . PHE A 1 355 ? -1.700 -2.797 -0.684 1.00 98.31 355 PHE A CA 1
ATOM 2918 C C . PHE A 1 355 ? -2.472 -1.479 -0.792 1.00 98.31 355 PHE A C 1
ATOM 2920 O O . PHE A 1 355 ? -3.288 -1.168 0.066 1.00 98.31 355 PHE A O 1
ATOM 2927 N N . LYS A 1 356 ? -2.303 -0.733 -1.886 1.00 97.06 356 LYS A N 1
ATOM 2928 C CA . LYS A 1 356 ? -3.082 0.477 -2.171 1.00 97.06 356 LYS A CA 1
ATOM 2929 C C . LYS A 1 356 ? -4.591 0.216 -2.257 1.00 97.06 356 LYS A C 1
ATOM 2931 O O . LYS A 1 356 ? -5.374 0.971 -1.679 1.00 97.06 356 LYS A O 1
ATOM 2936 N N . TYR A 1 357 ? -5.021 -0.830 -2.965 1.00 97.88 357 TYR A N 1
ATOM 2937 C CA . TYR A 1 357 ? -6.442 -1.200 -3.028 1.00 97.88 357 TYR A CA 1
ATOM 2938 C C . TYR A 1 357 ? -6.956 -1.706 -1.679 1.00 97.88 357 TYR A C 1
ATOM 2940 O O . TYR A 1 357 ? -8.055 -1.327 -1.268 1.00 97.88 357 TYR A O 1
ATOM 2948 N N . PHE A 1 358 ? -6.142 -2.487 -0.968 1.00 98.56 358 PHE A N 1
ATOM 2949 C CA . PHE A 1 358 ? -6.445 -2.935 0.386 1.00 98.56 358 PHE A CA 1
ATOM 2950 C C . PHE A 1 358 ? -6.636 -1.754 1.344 1.00 98.56 358 PHE A C 1
ATOM 2952 O O . PHE A 1 358 ? -7.654 -1.676 2.026 1.00 98.56 358 PHE A O 1
ATOM 2959 N N . LEU A 1 359 ? -5.715 -0.789 1.343 1.00 98.56 359 LEU A N 1
ATOM 2960 C CA . LEU A 1 359 ? -5.787 0.406 2.176 1.00 98.56 359 LEU A CA 1
ATOM 2961 C C . LEU A 1 359 ? -7.024 1.243 1.836 1.00 98.56 359 LEU A C 1
ATOM 2963 O O . LEU A 1 359 ? -7.719 1.700 2.734 1.00 98.56 359 LEU A O 1
ATOM 2967 N N . LYS A 1 360 ? -7.376 1.383 0.553 1.00 98.00 360 LYS A N 1
ATOM 2968 C CA . LYS A 1 360 ? -8.632 2.037 0.153 1.00 98.00 360 LYS A CA 1
ATOM 2969 C C . LYS A 1 360 ? -9.850 1.351 0.781 1.00 98.00 360 LYS A C 1
ATOM 2971 O O . LYS A 1 360 ? -10.757 2.032 1.261 1.00 98.00 360 LYS A O 1
ATOM 2976 N N . ARG A 1 361 ? -9.898 0.014 0.760 1.00 97.75 361 ARG A N 1
ATOM 2977 C CA . ARG A 1 361 ? -10.975 -0.747 1.405 1.00 97.75 361 ARG A CA 1
ATOM 2978 C C . ARG A 1 361 ? -10.969 -0.522 2.915 1.00 97.75 361 ARG A C 1
ATOM 2980 O O . ARG A 1 361 ? -12.013 -0.182 3.458 1.00 97.75 361 ARG A O 1
ATOM 2987 N N . TYR A 1 362 ? -9.799 -0.613 3.540 1.00 98.50 362 TYR A N 1
ATOM 2988 C CA . TYR A 1 362 ? -9.585 -0.364 4.963 1.00 98.50 362 TYR A CA 1
ATOM 2989 C C . TYR A 1 362 ? -10.129 1.005 5.399 1.00 98.50 362 TYR A C 1
ATOM 2991 O O . TYR A 1 362 ? -10.951 1.081 6.307 1.00 98.50 362 TYR A O 1
ATOM 2999 N N . VAL A 1 363 ? -9.740 2.082 4.710 1.00 98.50 363 VAL A N 1
ATOM 3000 C CA . VAL A 1 363 ? -10.186 3.452 5.012 1.00 98.50 363 VAL A CA 1
ATOM 3001 C C . VAL A 1 363 ? -11.703 3.572 4.922 1.00 98.50 363 VAL A C 1
ATOM 3003 O O . VAL A 1 363 ? -12.330 4.130 5.817 1.00 98.50 363 VAL A O 1
ATOM 3006 N N . ASN A 1 364 ? -12.315 3.014 3.876 1.00 98.00 364 ASN A N 1
ATOM 3007 C CA . ASN A 1 364 ? -13.772 3.028 3.736 1.00 98.00 364 ASN A CA 1
ATOM 3008 C C . ASN A 1 364 ? -14.477 2.285 4.873 1.00 98.00 364 ASN A C 1
ATOM 3010 O O . ASN A 1 364 ? -15.520 2.732 5.337 1.00 98.00 364 ASN A O 1
ATOM 3014 N N . SER A 1 365 ? -13.901 1.185 5.344 1.00 97.50 365 SER A N 1
ATOM 3015 C CA . SER A 1 365 ? -14.442 0.419 6.462 1.00 97.50 365 SER A CA 1
ATOM 3016 C C . SER A 1 365 ? -14.343 1.161 7.793 1.00 97.50 365 SER A C 1
ATOM 3018 O O . SER A 1 365 ? -15.293 1.129 8.573 1.00 97.50 365 SER A O 1
ATOM 3020 N N . ILE A 1 366 ? -13.247 1.890 8.030 1.00 97.88 366 ILE A N 1
ATOM 3021 C CA . ILE A 1 366 ? -13.127 2.778 9.194 1.00 97.88 366 ILE A CA 1
ATOM 3022 C C . ILE A 1 366 ? -14.109 3.948 9.096 1.00 97.88 366 ILE A C 1
ATOM 3024 O O . ILE A 1 366 ? -14.760 4.263 10.086 1.00 97.88 366 ILE A O 1
ATOM 3028 N N . LYS A 1 367 ? -14.297 4.543 7.910 1.00 97.56 367 LYS A N 1
ATOM 3029 C CA . LYS A 1 367 ? -15.308 5.593 7.696 1.00 97.56 367 LYS A CA 1
ATOM 3030 C C . LYS A 1 367 ? -16.713 5.110 8.078 1.00 97.56 367 LYS A C 1
ATOM 3032 O O . LYS A 1 367 ? -17.395 5.803 8.819 1.00 97.56 367 LYS A O 1
ATOM 3037 N N . ILE A 1 368 ? -17.109 3.902 7.663 1.00 96.38 368 ILE A N 1
ATOM 3038 C CA . ILE A 1 368 ? -18.399 3.299 8.057 1.00 96.38 368 ILE A CA 1
ATOM 3039 C C . ILE A 1 368 ? -18.498 3.139 9.583 1.00 96.38 368 ILE A C 1
ATOM 3041 O O . ILE A 1 368 ? -19.537 3.432 10.174 1.00 96.38 368 ILE A O 1
ATOM 3045 N N . LEU A 1 369 ? -17.419 2.696 10.236 1.00 95.25 369 LEU A N 1
ATOM 3046 C CA . LEU A 1 369 ? -17.387 2.544 11.691 1.00 95.25 369 LEU A CA 1
ATOM 3047 C C . LEU A 1 369 ? -17.555 3.894 12.409 1.00 95.25 369 LEU A C 1
ATOM 3049 O O . LEU A 1 369 ? -18.354 3.989 13.338 1.00 95.25 369 LEU A O 1
ATOM 3053 N N . VAL A 1 370 ? -16.850 4.934 11.952 1.00 95.38 370 VAL A N 1
ATOM 3054 C CA . VAL A 1 370 ? -16.949 6.305 12.482 1.00 95.38 370 VAL A CA 1
ATOM 3055 C C . VAL A 1 370 ? -18.366 6.854 12.315 1.00 95.38 370 VAL A C 1
ATOM 3057 O O . VAL A 1 370 ? -18.953 7.314 13.290 1.00 95.38 370 VAL A O 1
ATOM 3060 N N . GLU A 1 371 ? -18.959 6.735 11.124 1.00 94.81 371 GLU A N 1
ATOM 3061 C CA . GLU A 1 371 ? -20.348 7.151 10.868 1.00 94.81 371 GLU A CA 1
ATOM 3062 C C . GLU A 1 371 ? -21.321 6.457 11.828 1.00 94.81 371 GLU A C 1
ATOM 3064 O O . GLU A 1 371 ? -22.207 7.095 12.399 1.00 94.81 371 GLU A O 1
ATOM 3069 N N . LYS A 1 372 ? -21.139 5.151 12.066 1.00 94.00 372 LYS A N 1
ATOM 3070 C CA . LYS A 1 372 ? -21.974 4.411 13.015 1.00 94.00 372 LYS A CA 1
ATOM 3071 C C . LYS A 1 372 ? -21.799 4.916 14.448 1.00 94.00 372 LYS A C 1
ATOM 3073 O O . LYS A 1 372 ? -22.800 5.032 15.152 1.00 94.00 372 LYS A O 1
ATOM 3078 N N . MET A 1 373 ? -20.577 5.232 14.878 1.00 91.56 373 MET A N 1
ATOM 3079 C CA . MET A 1 373 ? -20.330 5.820 16.202 1.00 91.56 373 MET A CA 1
ATOM 3080 C C . MET A 1 373 ? -21.020 7.172 16.370 1.00 91.56 373 MET A C 1
ATOM 3082 O O . MET A 1 373 ? -21.642 7.405 17.403 1.00 91.56 373 MET A O 1
ATOM 3086 N N . CYS A 1 374 ? -20.963 8.039 15.358 1.00 90.25 374 CYS A N 1
ATOM 3087 C CA . CYS A 1 374 ? -21.654 9.327 15.387 1.00 90.25 374 CYS A CA 1
ATOM 3088 C C . CYS A 1 374 ? -23.179 9.144 15.455 1.00 90.25 374 CYS A C 1
ATOM 3090 O O . CYS A 1 374 ? -23.839 9.744 16.304 1.00 90.25 374 CYS A O 1
ATOM 3092 N N . ARG A 1 375 ? -23.741 8.232 14.648 1.00 90.50 375 ARG A N 1
ATOM 3093 C CA . ARG A 1 375 ? -25.187 7.937 14.657 1.00 90.50 375 ARG A CA 1
ATOM 3094 C C . ARG A 1 375 ? -25.677 7.361 15.974 1.00 90.50 375 ARG A C 1
ATOM 3096 O O . ARG A 1 375 ? -26.805 7.624 16.376 1.00 90.50 375 ARG A O 1
ATOM 3103 N N . LEU A 1 376 ? -24.833 6.604 16.673 1.00 84.81 376 LEU A N 1
ATOM 3104 C CA . LEU A 1 376 ? -25.129 6.121 18.021 1.00 84.81 376 LEU A CA 1
ATOM 3105 C C . LEU A 1 376 ? -25.377 7.266 19.026 1.00 84.81 376 LEU A C 1
ATOM 3107 O O . LEU A 1 376 ? -25.844 6.976 20.126 1.00 84.81 376 LEU A O 1
ATOM 3111 N N . LEU A 1 377 ? -25.102 8.521 18.662 1.00 75.75 377 LEU A N 1
ATOM 3112 C CA . LEU A 1 377 ? -25.352 9.733 19.448 1.00 75.75 377 LEU A CA 1
ATOM 3113 C C . LEU A 1 377 ? -26.401 10.660 18.828 1.00 75.75 377 LEU A C 1
ATOM 3115 O O . LEU A 1 377 ? -26.543 11.799 19.257 1.00 75.75 377 LEU A O 1
ATOM 3119 N N . GLY A 1 378 ? -27.108 10.200 17.796 1.00 80.19 378 GLY A N 1
ATOM 3120 C CA . GLY A 1 378 ? -28.063 11.030 17.065 1.00 80.19 378 GLY A CA 1
ATOM 3121 C C . GLY A 1 378 ? -27.417 12.067 16.141 1.00 80.19 378 GLY A C 1
ATOM 3122 O O . GLY A 1 378 ? -28.131 12.905 15.601 1.00 80.19 378 GLY A O 1
ATOM 3123 N N . VAL A 1 379 ? -26.095 12.011 15.926 1.00 85.88 379 VAL A N 1
ATOM 3124 C CA . VAL A 1 379 ? -25.403 12.861 14.947 1.00 85.88 379 VAL A CA 1
ATOM 3125 C C . VAL A 1 379 ? -25.287 12.092 13.638 1.00 85.88 379 VAL A C 1
ATOM 3127 O O . VAL A 1 379 ? -24.541 11.114 13.551 1.00 85.88 379 VAL A O 1
ATOM 3130 N N . ASP A 1 380 ? -26.020 12.520 12.613 1.00 86.75 380 ASP A N 1
ATOM 3131 C CA . ASP A 1 380 ? -25.865 11.942 11.282 1.00 86.75 380 ASP A CA 1
ATOM 3132 C C . ASP A 1 380 ? -24.682 12.591 10.562 1.00 86.75 380 ASP A C 1
ATOM 3134 O O . ASP A 1 380 ? -24.610 13.808 10.390 1.00 86.75 380 ASP A O 1
ATOM 3138 N N . VAL A 1 381 ? -23.724 11.755 10.178 1.00 88.94 381 VAL A N 1
ATOM 3139 C CA . VAL A 1 381 ? -22.522 12.148 9.448 1.00 88.94 381 VAL A CA 1
ATOM 3140 C C . VAL A 1 381 ? -22.358 11.177 8.301 1.00 88.94 381 VAL A C 1
ATOM 3142 O O . VAL A 1 381 ? -22.443 9.964 8.490 1.00 88.94 381 VAL A O 1
ATOM 3145 N N . GLU A 1 382 ? -22.080 11.713 7.121 1.00 87.75 382 GLU A N 1
ATOM 3146 C CA . GLU A 1 382 ? -21.727 10.924 5.952 1.00 87.75 382 GLU A CA 1
ATOM 3147 C C . GLU A 1 382 ? -20.320 11.310 5.499 1.00 87.75 382 GLU A C 1
ATOM 3149 O O . GLU A 1 382 ? -20.062 12.430 5.052 1.00 87.75 382 GLU A O 1
ATOM 3154 N N . LEU A 1 383 ? -19.378 10.376 5.630 1.00 89.12 383 LEU A N 1
ATOM 3155 C CA . LEU A 1 383 ? -18.005 10.585 5.208 1.00 89.12 383 LEU A CA 1
ATOM 3156 C C . LEU A 1 383 ? -17.859 10.163 3.753 1.00 89.12 383 LEU A C 1
ATOM 3158 O O . LEU A 1 383 ? -18.135 9.026 3.356 1.00 89.12 383 LEU A O 1
ATOM 3162 N N . LYS A 1 384 ? -17.321 11.074 2.941 1.00 89.25 384 LYS A N 1
ATOM 3163 C CA . LYS A 1 384 ? -17.054 10.808 1.529 1.00 89.25 384 LYS A CA 1
ATOM 3164 C C . LYS A 1 384 ? -16.187 9.557 1.384 1.00 89.25 384 LYS A C 1
ATOM 3166 O O . LYS A 1 384 ? -15.039 9.512 1.838 1.00 89.25 384 LYS A O 1
ATOM 3171 N N . ARG A 1 385 ? -16.731 8.538 0.710 1.00 92.62 385 ARG A N 1
ATOM 3172 C CA . ARG A 1 385 ? -16.014 7.286 0.437 1.00 92.62 385 ARG A CA 1
ATOM 3173 C C . ARG A 1 385 ? -14.724 7.570 -0.331 1.00 92.62 385 ARG A C 1
ATOM 3175 O O . ARG A 1 385 ? -14.730 8.287 -1.335 1.00 92.62 385 ARG A O 1
ATOM 3182 N N . ALA A 1 386 ? -13.635 6.964 0.127 1.00 82.69 386 ALA A N 1
ATOM 3183 C CA . ALA A 1 386 ? -12.321 7.046 -0.478 1.00 82.69 386 ALA A CA 1
ATOM 3184 C C . ALA A 1 386 ? -12.377 6.540 -1.920 1.00 82.69 386 ALA A C 1
ATOM 3186 O O . ALA A 1 386 ? -12.798 5.409 -2.212 1.00 82.69 386 ALA A O 1
ATOM 3187 N N . ARG A 1 387 ? -11.921 7.384 -2.845 1.00 82.12 387 ARG A N 1
ATOM 3188 C CA . ARG A 1 387 ? -11.808 7.051 -4.264 1.00 82.12 387 ARG A CA 1
ATOM 3189 C C . ARG A 1 387 ? -10.345 7.098 -4.657 1.00 82.12 387 ARG A C 1
ATOM 3191 O O . ARG A 1 387 ? -9.676 8.116 -4.496 1.00 82.12 387 ARG A O 1
ATOM 3198 N N . LEU A 1 388 ? -9.886 6.006 -5.260 1.00 79.06 388 LEU A N 1
ATOM 3199 C CA . LEU A 1 388 ? -8.666 6.030 -6.047 1.00 79.06 388 LEU A CA 1
ATOM 3200 C C . LEU A 1 388 ? -8.988 6.783 -7.331 1.00 79.06 388 LEU A C 1
ATOM 3202 O O . LEU A 1 388 ? -9.404 6.203 -8.328 1.00 79.06 388 LEU A O 1
ATOM 3206 N N . THR A 1 389 ? -8.847 8.101 -7.282 1.00 62.53 389 THR A N 1
ATOM 3207 C CA . THR A 1 389 ? -8.610 8.858 -8.501 1.00 62.53 389 THR A CA 1
ATOM 3208 C C . THR A 1 389 ? -7.288 8.353 -9.048 1.00 62.53 389 THR A C 1
ATOM 3210 O O . THR A 1 389 ? -6.333 8.270 -8.263 1.00 62.53 389 THR A O 1
ATOM 3213 N N . PRO A 1 390 ? -7.197 7.987 -10.336 1.00 54.69 390 PRO A N 1
ATOM 3214 C CA . PRO A 1 390 ? -5.907 7.801 -10.956 1.00 54.69 390 PRO A CA 1
ATOM 3215 C C . PRO A 1 390 ? -5.130 9.086 -10.685 1.00 54.69 390 PRO A C 1
ATOM 3217 O O . PRO A 1 390 ? -5.393 10.118 -11.292 1.00 54.69 390 PRO A O 1
ATOM 3220 N N . ILE A 1 391 ? -4.166 9.029 -9.766 1.00 50.19 391 ILE A N 1
ATOM 3221 C CA . ILE A 1 391 ? -3.028 9.927 -9.834 1.00 50.19 391 ILE A CA 1
ATOM 3222 C C . ILE A 1 391 ? -2.194 9.269 -10.916 1.00 50.19 391 ILE A C 1
ATOM 3224 O O . ILE A 1 391 ? -1.131 8.707 -10.683 1.00 50.19 391 ILE A O 1
ATOM 3228 N N . THR A 1 392 ? -2.736 9.243 -12.134 1.00 45.25 392 THR A N 1
ATOM 3229 C CA . THR A 1 392 ? -1.860 9.247 -13.271 1.00 45.25 392 THR A CA 1
ATOM 3230 C C . THR A 1 392 ? -1.085 10.525 -13.038 1.00 45.25 392 THR A C 1
ATOM 3232 O O . THR A 1 392 ? -1.610 11.620 -13.225 1.00 45.25 392 THR A O 1
ATOM 3235 N N . VAL A 1 393 ? 0.157 10.383 -12.583 1.00 53.00 393 VAL A N 1
ATOM 3236 C CA . VAL A 1 393 ? 1.247 11.129 -13.189 1.00 53.00 393 VAL A CA 1
ATOM 3237 C C . VAL A 1 393 ? 0.903 11.076 -14.669 1.00 53.00 393 VAL A C 1
ATOM 3239 O O . VAL A 1 393 ? 1.051 10.006 -15.256 1.00 53.00 393 VAL A O 1
ATOM 3242 N N . ASP A 1 394 ? 0.186 12.083 -15.184 1.00 60.72 394 ASP A N 1
ATOM 3243 C CA . ASP A 1 394 ? -0.529 11.928 -16.443 1.00 60.72 394 ASP A CA 1
ATOM 3244 C C . ASP A 1 394 ? 0.557 11.784 -17.482 1.00 60.72 394 ASP A C 1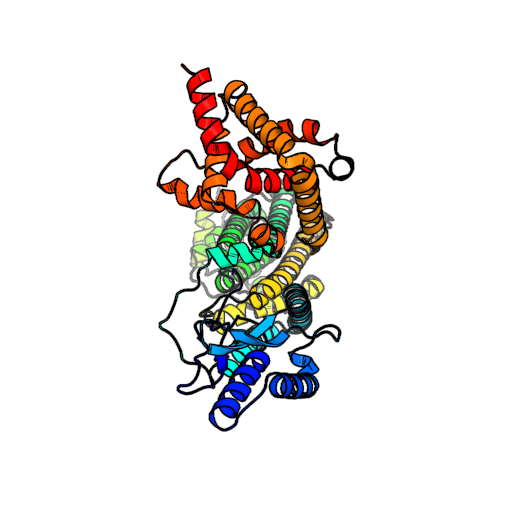
ATOM 3246 O O . ASP A 1 394 ? 1.163 12.755 -17.905 1.00 60.72 394 ASP A O 1
ATOM 3250 N N . VAL A 1 395 ? 0.888 10.541 -17.825 1.00 61.44 395 VAL A N 1
ATOM 3251 C CA . VAL A 1 395 ? 2.024 10.253 -18.681 1.00 61.44 395 VAL A CA 1
ATOM 3252 C C . VAL A 1 395 ? 1.778 10.919 -20.030 1.00 61.44 395 VAL A C 1
ATOM 3254 O O . VAL A 1 395 ? 2.747 11.246 -20.710 1.00 61.44 395 VAL A O 1
ATOM 3257 N N . LYS A 1 396 ? 0.513 11.174 -20.411 1.00 65.62 396 LYS A N 1
ATOM 3258 C CA . LYS A 1 396 ? 0.184 12.011 -21.563 1.00 65.62 396 LYS A CA 1
ATOM 3259 C C . LYS A 1 396 ? 0.517 13.476 -21.292 1.00 65.62 396 LYS A C 1
ATOM 3261 O O . LYS A 1 396 ? 1.256 14.013 -22.106 1.00 65.62 396 LYS A O 1
ATOM 3266 N N . SER A 1 397 ? 0.077 14.093 -20.193 1.00 74.62 397 SER A N 1
ATOM 3267 C CA . SER A 1 397 ? 0.483 15.459 -19.803 1.00 74.62 397 SER A CA 1
ATOM 3268 C C . SER A 1 397 ? 2.001 15.596 -19.656 1.00 74.62 397 SER A C 1
ATOM 3270 O O . SER A 1 397 ? 2.588 16.465 -20.278 1.00 74.62 397 SER A O 1
ATOM 3272 N N . ILE A 1 398 ? 2.701 14.689 -18.974 1.00 75.25 398 ILE A N 1
ATOM 3273 C CA . ILE A 1 398 ? 4.165 14.701 -18.886 1.00 75.25 398 ILE A CA 1
ATOM 3274 C C . ILE A 1 398 ? 4.799 14.569 -20.270 1.00 75.25 398 ILE A C 1
ATOM 3276 O O . ILE A 1 398 ? 5.689 15.343 -20.610 1.00 75.25 398 ILE A O 1
ATOM 3280 N N . LYS A 1 399 ? 4.351 13.627 -21.111 1.00 79.81 399 LYS A N 1
ATOM 3281 C CA . LYS A 1 399 ? 4.869 13.515 -22.485 1.00 79.81 399 LYS A CA 1
ATOM 3282 C C . LYS A 1 399 ? 4.545 14.752 -23.321 1.00 79.81 399 LYS A C 1
ATOM 3284 O O . LYS A 1 399 ? 5.367 15.116 -24.157 1.00 79.81 399 LYS A O 1
ATOM 3289 N N . LYS A 1 400 ? 3.393 15.390 -23.102 1.00 86.00 400 LYS A N 1
ATOM 3290 C CA . LYS A 1 400 ? 2.984 16.662 -23.709 1.00 86.00 400 LYS A CA 1
ATOM 3291 C C . LYS A 1 400 ? 3.930 17.776 -23.256 1.00 86.00 400 LYS A C 1
ATOM 3293 O O . LYS A 1 400 ? 4.525 18.413 -24.117 1.00 86.00 400 LYS A O 1
ATOM 3298 N N . CYS A 1 401 ? 4.189 17.924 -21.958 1.00 88.19 401 CYS A N 1
ATOM 3299 C CA . CYS A 1 401 ? 5.152 18.877 -21.408 1.00 88.19 401 CYS A CA 1
ATOM 3300 C C . CYS A 1 401 ? 6.567 18.632 -21.947 1.00 88.19 401 CYS A C 1
ATOM 3302 O O . CYS A 1 401 ? 7.216 19.565 -22.399 1.00 88.19 401 CYS A O 1
ATOM 3304 N N . ILE A 1 402 ? 7.044 17.383 -21.992 1.00 86.31 402 ILE A N 1
ATOM 3305 C CA . ILE A 1 402 ? 8.359 17.042 -22.562 1.00 86.31 402 ILE A CA 1
ATOM 3306 C C . ILE A 1 402 ? 8.411 17.359 -24.061 1.00 86.31 402 ILE A C 1
ATOM 3308 O O . ILE A 1 402 ? 9.437 17.823 -24.558 1.00 86.31 402 ILE A O 1
ATOM 3312 N N . LYS A 1 403 ? 7.326 17.094 -24.801 1.00 89.00 403 LYS A N 1
ATOM 3313 C CA . LYS A 1 403 ? 7.220 17.416 -26.228 1.00 89.00 403 LYS A CA 1
ATOM 3314 C C . LYS A 1 403 ? 7.313 18.927 -26.440 1.00 89.00 403 LYS A C 1
ATOM 3316 O O . LYS A 1 403 ? 8.139 19.348 -27.240 1.00 89.00 403 LYS A O 1
ATOM 3321 N N . ILE A 1 404 ? 6.552 19.713 -25.682 1.00 90.94 404 ILE A N 1
ATOM 3322 C CA . ILE A 1 404 ? 6.553 21.179 -25.756 1.00 90.94 404 ILE A CA 1
ATOM 3323 C C . ILE A 1 404 ? 7.912 21.743 -25.335 1.00 90.94 404 ILE A C 1
ATOM 3325 O O . ILE A 1 404 ? 8.481 22.550 -26.061 1.00 90.94 404 ILE A O 1
ATOM 3329 N N . ALA A 1 405 ? 8.494 21.254 -24.236 1.00 90.19 405 ALA A N 1
ATOM 3330 C CA . ALA A 1 405 ? 9.846 21.622 -23.817 1.00 90.19 405 ALA A CA 1
ATOM 3331 C C . ALA A 1 405 ? 10.863 21.357 -24.936 1.00 90.19 405 ALA A C 1
ATOM 3333 O O . ALA A 1 405 ? 11.725 22.188 -25.194 1.00 90.19 405 ALA A O 1
ATOM 3334 N N . ARG A 1 406 ? 10.741 20.231 -25.655 1.00 88.75 406 ARG A N 1
ATOM 3335 C CA . ARG A 1 406 ? 11.605 19.911 -26.800 1.00 88.75 406 ARG A CA 1
ATOM 3336 C C . ARG A 1 406 ? 11.390 20.839 -27.990 1.00 88.75 406 ARG A C 1
ATOM 3338 O O . ARG A 1 406 ? 12.359 21.168 -28.664 1.00 88.75 406 ARG A O 1
ATOM 3345 N N . GLU A 1 407 ? 10.140 21.154 -28.309 1.00 89.25 407 GLU A N 1
ATOM 3346 C CA . GLU A 1 407 ? 9.789 22.053 -29.412 1.00 89.25 407 GLU A CA 1
ATOM 3347 C C . GLU A 1 407 ? 10.373 23.439 -29.154 1.00 89.25 407 GLU A C 1
ATOM 3349 O O . GLU A 1 407 ? 11.135 23.937 -29.976 1.00 89.25 407 GLU A O 1
ATOM 3354 N N . ILE A 1 408 ? 10.136 23.985 -27.961 1.00 89.50 408 ILE A N 1
ATOM 3355 C CA . ILE A 1 408 ? 10.688 25.269 -27.525 1.00 89.50 408 ILE A CA 1
ATOM 3356 C C . ILE A 1 408 ? 12.222 25.239 -27.543 1.00 89.50 408 ILE A C 1
ATOM 3358 O O . ILE A 1 408 ? 12.845 26.117 -28.133 1.00 89.50 408 ILE A O 1
ATOM 3362 N N . ALA A 1 409 ? 12.830 24.199 -26.964 1.00 86.56 409 ALA A N 1
ATOM 3363 C CA . ALA A 1 409 ? 14.280 24.020 -26.930 1.00 86.56 409 ALA A CA 1
ATOM 3364 C C . ALA A 1 409 ? 14.907 23.975 -28.334 1.00 86.56 409 ALA A C 1
ATOM 3366 O O . ALA A 1 409 ? 15.938 24.587 -28.575 1.00 86.56 409 ALA A O 1
ATOM 3367 N N . ARG A 1 410 ? 14.286 23.269 -29.285 1.00 86.00 410 ARG A N 1
ATOM 3368 C CA . ARG A 1 410 ? 14.814 23.138 -30.653 1.00 86.00 410 ARG A CA 1
ATOM 3369 C C . ARG A 1 410 ? 14.646 24.391 -31.493 1.00 86.00 410 ARG A C 1
ATOM 3371 O O . ARG A 1 410 ? 15.501 24.668 -32.323 1.00 86.00 410 ARG A O 1
ATOM 3378 N N . SER A 1 411 ? 13.525 25.083 -31.333 1.00 86.56 411 SER A N 1
ATOM 3379 C CA . SER A 1 411 ? 13.188 26.233 -32.168 1.00 86.56 411 SER A CA 1
ATOM 3380 C C . SER A 1 411 ? 13.806 27.534 -31.658 1.00 86.56 411 SER A C 1
ATOM 3382 O O . SER A 1 411 ? 13.998 28.449 -32.450 1.00 86.56 411 SER A O 1
ATOM 3384 N N . TYR A 1 412 ? 14.126 27.624 -30.360 1.00 87.56 412 TYR A N 1
ATOM 3385 C CA . TYR A 1 412 ? 14.508 28.884 -29.711 1.00 87.56 412 TYR A CA 1
ATOM 3386 C C . TYR A 1 412 ? 15.674 28.741 -28.719 1.00 87.56 412 TYR A C 1
ATOM 3388 O O . TYR A 1 412 ? 15.746 29.496 -27.752 1.00 87.56 412 TYR A O 1
ATOM 3396 N N . GLU A 1 413 ? 16.585 27.792 -28.950 1.00 86.56 413 GLU A N 1
ATOM 3397 C CA . GLU A 1 413 ? 17.681 27.417 -28.041 1.00 86.56 413 GLU A CA 1
ATOM 3398 C C . GLU A 1 413 ? 18.383 28.614 -27.373 1.00 86.56 413 GLU A C 1
ATOM 3400 O O . GLU A 1 413 ? 18.318 28.761 -26.151 1.00 86.56 413 GLU A O 1
ATOM 3405 N N . SER A 1 414 ? 18.973 29.519 -28.161 1.00 87.62 414 SER A N 1
ATOM 3406 C CA . SER A 1 414 ? 19.710 30.679 -27.637 1.00 87.62 414 SER A CA 1
ATOM 3407 C C . SER A 1 414 ? 18.824 31.632 -26.830 1.00 87.62 414 SER A C 1
ATOM 3409 O O . SER A 1 414 ? 19.228 32.114 -25.776 1.00 87.62 414 SER A O 1
ATOM 3411 N N . SER A 1 415 ? 17.586 31.870 -27.280 1.00 89.81 415 SER A N 1
ATOM 3412 C CA . SER A 1 415 ? 16.646 32.752 -26.574 1.00 89.81 415 SER A CA 1
ATOM 3413 C C . SER A 1 415 ? 16.218 32.164 -25.228 1.00 89.81 415 SER A C 1
ATOM 3415 O O . SER A 1 415 ? 16.037 32.906 -24.261 1.00 89.81 415 SER A O 1
ATOM 3417 N N . ILE A 1 416 ? 16.070 30.840 -25.145 1.00 91.31 416 ILE A N 1
ATOM 3418 C CA . ILE A 1 416 ? 15.698 30.143 -23.911 1.00 91.31 416 ILE A CA 1
ATOM 3419 C C . ILE A 1 416 ? 16.863 30.102 -22.928 1.00 91.31 416 ILE A C 1
ATOM 3421 O O . ILE A 1 416 ? 16.652 30.385 -21.749 1.00 91.31 416 ILE A O 1
ATOM 3425 N N . MET A 1 417 ? 18.079 29.814 -23.398 1.00 90.12 417 MET A N 1
ATOM 3426 C CA . MET A 1 417 ? 19.284 29.880 -22.566 1.00 90.12 417 MET A CA 1
ATOM 3427 C C . MET A 1 417 ? 19.450 31.268 -21.947 1.00 90.12 417 MET A C 1
ATOM 3429 O O . MET A 1 417 ? 19.627 31.371 -20.734 1.00 90.12 417 MET A O 1
ATOM 3433 N N . GLU A 1 418 ? 19.296 32.325 -22.748 1.00 91.19 418 GLU A N 1
ATOM 3434 C CA . GLU A 1 418 ? 19.390 33.703 -22.261 1.00 91.19 418 GLU A CA 1
ATOM 3435 C C . GLU A 1 418 ? 18.252 34.048 -21.293 1.00 91.19 418 GLU A C 1
ATOM 3437 O O . GLU A 1 418 ? 18.478 34.632 -20.236 1.00 91.19 418 GLU A O 1
ATOM 3442 N N . THR A 1 419 ? 17.025 33.608 -21.592 1.00 92.75 419 THR A N 1
ATOM 3443 C CA . THR A 1 419 ? 15.871 33.790 -20.698 1.00 92.75 419 THR A CA 1
ATOM 3444 C C . THR A 1 419 ? 16.131 33.172 -19.328 1.00 92.75 419 THR A C 1
ATOM 3446 O O . THR A 1 419 ? 15.912 33.832 -18.314 1.00 92.75 419 THR A O 1
ATOM 3449 N N . ILE A 1 420 ? 16.611 31.925 -19.288 1.00 92.81 420 ILE A N 1
ATOM 3450 C CA . ILE A 1 420 ? 16.931 31.224 -18.041 1.00 92.81 420 ILE A CA 1
ATOM 3451 C C . ILE A 1 420 ? 18.076 31.935 -17.317 1.00 92.81 420 ILE A C 1
ATOM 3453 O O . ILE A 1 420 ? 17.954 32.205 -16.123 1.00 92.81 420 ILE A O 1
ATOM 3457 N N . LYS A 1 421 ? 19.159 32.271 -18.029 1.00 92.44 421 LYS A N 1
ATOM 3458 C CA . LYS A 1 421 ? 20.328 32.958 -17.469 1.00 92.44 421 LYS A CA 1
ATOM 3459 C C . LYS A 1 421 ? 19.925 34.267 -16.791 1.00 92.44 421 LYS A C 1
ATOM 3461 O O . LYS A 1 421 ? 20.213 34.467 -15.613 1.00 92.44 421 LYS A O 1
ATOM 3466 N N . MET A 1 422 ? 19.194 35.116 -17.508 1.00 90.62 422 MET A N 1
ATOM 3467 C CA . MET A 1 422 ? 18.733 36.400 -16.994 1.00 90.62 422 MET A CA 1
ATOM 3468 C C . MET A 1 422 ? 17.725 36.244 -15.861 1.00 90.62 422 MET A C 1
ATOM 3470 O O . MET A 1 422 ? 17.719 37.066 -14.954 1.00 90.62 422 MET A O 1
ATOM 3474 N N . SER A 1 423 ? 16.867 35.220 -15.880 1.00 93.25 423 SER A N 1
ATOM 3475 C CA . SER A 1 423 ? 15.943 34.958 -14.768 1.00 93.25 423 SER A CA 1
ATOM 3476 C C . SER A 1 423 ? 16.674 34.520 -13.497 1.00 93.25 423 SER A C 1
ATOM 3478 O O . SER A 1 423 ? 16.324 34.991 -12.420 1.00 93.25 423 SER A O 1
ATOM 3480 N N . ILE A 1 424 ? 17.701 33.669 -13.616 1.00 91.31 424 ILE A N 1
ATOM 3481 C CA . ILE A 1 424 ? 18.533 33.247 -12.480 1.00 91.31 424 ILE A CA 1
ATOM 3482 C C . ILE A 1 424 ? 19.261 34.457 -11.891 1.00 91.31 424 ILE A C 1
ATOM 3484 O O . ILE A 1 424 ? 19.145 34.695 -10.695 1.00 91.31 424 ILE A O 1
ATOM 3488 N N . LEU A 1 425 ? 19.954 35.249 -12.720 1.00 89.56 425 LEU A N 1
ATOM 3489 C CA . LEU A 1 425 ? 20.687 36.436 -12.258 1.00 89.56 425 LEU A CA 1
ATOM 3490 C C . LEU A 1 425 ? 19.760 37.495 -11.653 1.00 89.56 425 LEU A C 1
ATOM 3492 O O . LEU A 1 425 ? 20.090 38.075 -10.625 1.00 89.56 425 LEU A O 1
ATOM 3496 N N . LYS A 1 426 ? 18.590 37.723 -12.262 1.00 89.19 426 LYS A N 1
ATOM 3497 C CA . LYS A 1 426 ? 17.580 38.645 -11.734 1.00 89.19 426 LYS A CA 1
ATOM 3498 C C . LYS A 1 426 ? 17.133 38.222 -10.334 1.00 89.19 426 LYS A C 1
ATOM 3500 O O . LYS A 1 426 ? 17.179 39.030 -9.415 1.00 89.19 426 LYS A O 1
ATOM 3505 N N . LEU A 1 427 ? 16.761 36.952 -10.160 1.00 90.06 427 LEU A N 1
ATOM 3506 C CA . LEU A 1 427 ? 16.317 36.432 -8.865 1.00 90.06 427 LEU A CA 1
ATOM 3507 C C . LEU A 1 427 ? 17.445 36.445 -7.820 1.00 90.06 427 LEU A C 1
ATOM 3509 O O . LEU A 1 427 ? 17.188 36.713 -6.653 1.00 90.06 427 LEU A O 1
ATOM 3513 N N . GLU A 1 428 ? 18.690 36.202 -8.242 1.00 86.06 428 GLU A N 1
ATOM 3514 C CA . GLU A 1 428 ? 19.882 36.230 -7.381 1.00 86.06 428 GLU A CA 1
ATOM 3515 C C . GLU A 1 428 ? 20.135 37.618 -6.760 1.00 86.06 428 GLU A C 1
ATOM 3517 O O . GLU A 1 428 ? 20.681 37.697 -5.657 1.00 86.06 428 GLU A O 1
ATOM 3522 N N . VAL A 1 429 ? 19.749 38.688 -7.470 1.00 84.75 429 VAL A N 1
ATOM 3523 C CA . VAL A 1 429 ? 19.903 40.092 -7.050 1.00 84.75 429 VAL A CA 1
ATOM 3524 C C . VAL A 1 429 ? 18.665 40.604 -6.311 1.00 84.75 429 VAL A C 1
ATOM 3526 O O . VAL A 1 429 ? 18.795 41.242 -5.273 1.00 84.75 429 VAL A O 1
ATOM 3529 N N . GLU A 1 430 ? 17.466 40.335 -6.830 1.00 85.44 430 GLU A N 1
ATOM 3530 C CA . GLU A 1 430 ? 16.215 40.901 -6.301 1.00 85.44 430 GLU A CA 1
ATOM 3531 C C . GLU A 1 430 ? 15.713 40.212 -5.030 1.00 85.44 430 GLU A C 1
ATOM 3533 O O . GLU A 1 430 ? 14.926 40.796 -4.287 1.00 85.44 430 GLU A O 1
ATOM 3538 N N . ARG A 1 431 ? 16.130 38.965 -4.784 1.00 81.50 431 ARG A N 1
ATOM 3539 C CA . ARG A 1 431 ? 15.659 38.159 -3.652 1.00 81.50 431 ARG A CA 1
ATOM 3540 C C . ARG A 1 431 ? 16.822 37.561 -2.854 1.00 81.50 431 ARG A C 1
ATOM 3542 O O . ARG A 1 431 ? 16.997 36.339 -2.834 1.00 81.50 431 ARG A O 1
ATOM 3549 N N . PRO A 1 432 ? 17.635 38.401 -2.182 1.00 75.25 432 PRO A N 1
ATOM 3550 C CA . PRO A 1 432 ? 18.726 37.925 -1.331 1.00 75.25 432 PRO A CA 1
ATOM 3551 C C . PRO A 1 432 ? 18.221 37.183 -0.081 1.00 75.25 432 PRO A C 1
ATOM 3553 O O . PRO A 1 432 ? 18.998 36.492 0.571 1.00 75.25 432 PRO A O 1
ATOM 3556 N N . ASP A 1 433 ? 16.930 37.315 0.239 1.00 77.19 433 ASP A N 1
ATOM 3557 C CA . ASP A 1 433 ? 16.226 36.633 1.328 1.00 77.19 433 ASP A CA 1
ATOM 3558 C C . ASP A 1 433 ? 16.033 35.126 1.088 1.00 77.19 433 ASP A C 1
ATOM 3560 O O . ASP A 1 433 ? 15.778 34.382 2.034 1.00 77.19 433 ASP A O 1
ATOM 3564 N N . ILE A 1 434 ? 16.165 34.652 -0.156 1.00 79.25 434 ILE A N 1
ATOM 3565 C CA . ILE A 1 434 ? 16.004 33.231 -0.477 1.00 79.25 434 ILE A CA 1
ATOM 3566 C C . ILE A 1 434 ? 17.220 32.439 0.027 1.00 79.25 434 ILE A C 1
ATOM 3568 O O . ILE A 1 434 ? 18.345 32.627 -0.441 1.00 79.25 434 ILE A O 1
ATOM 3572 N N . LEU A 1 435 ? 16.978 31.480 0.931 1.00 73.88 435 LEU A N 1
ATOM 3573 C CA . LEU A 1 435 ? 18.036 30.703 1.587 1.00 73.88 435 LEU A CA 1
ATOM 3574 C C . LEU A 1 435 ? 18.851 29.849 0.602 1.00 73.88 435 LEU A C 1
ATOM 3576 O O . LEU A 1 435 ? 20.084 29.802 0.672 1.00 73.88 435 LEU A O 1
ATOM 3580 N N . ILE A 1 436 ? 18.172 29.179 -0.335 1.00 81.06 436 ILE A N 1
ATOM 3581 C CA . ILE A 1 436 ? 18.816 28.500 -1.463 1.00 81.06 436 ILE A CA 1
ATOM 3582 C C . ILE A 1 436 ? 18.921 29.471 -2.628 1.00 81.06 436 ILE A C 1
ATOM 3584 O O . ILE A 1 436 ? 17.965 29.681 -3.374 1.00 81.06 436 ILE A O 1
ATOM 3588 N N . ARG A 1 437 ? 20.112 30.039 -2.816 1.00 86.25 437 ARG A N 1
ATOM 3589 C CA . ARG A 1 437 ? 20.343 30.994 -3.901 1.00 86.25 437 ARG A CA 1
ATOM 3590 C C . ARG A 1 437 ? 20.034 30.361 -5.272 1.00 86.25 437 ARG A C 1
ATOM 3592 O O . ARG A 1 437 ? 20.376 29.191 -5.488 1.00 86.25 437 ARG A O 1
ATOM 3599 N N . PRO A 1 438 ? 19.420 31.093 -6.215 1.00 86.75 438 PRO A N 1
ATOM 3600 C CA . PRO A 1 438 ? 19.171 30.628 -7.584 1.00 86.75 438 PRO A CA 1
ATOM 3601 C C . PRO A 1 438 ? 20.387 29.994 -8.276 1.00 86.75 438 PRO A C 1
ATOM 3603 O O . PRO A 1 438 ? 20.244 28.977 -8.960 1.00 86.75 438 PRO A O 1
ATOM 3606 N N . LEU A 1 439 ? 21.595 30.519 -8.049 1.00 87.12 439 LEU A N 1
ATOM 3607 C CA . LEU A 1 439 ? 22.836 29.900 -8.531 1.00 87.12 439 LEU A CA 1
ATOM 3608 C C . LEU A 1 439 ? 23.086 28.509 -7.928 1.00 87.12 439 LEU A C 1
ATOM 3610 O O . LEU A 1 439 ? 23.502 27.591 -8.635 1.00 87.12 439 LEU A O 1
ATOM 3614 N N . THR A 1 440 ? 22.791 28.310 -6.640 1.00 86.75 440 THR A N 1
ATOM 3615 C CA . THR A 1 440 ? 22.881 26.994 -5.986 1.00 86.75 440 THR A CA 1
ATOM 3616 C C . THR A 1 440 ? 21.890 26.003 -6.597 1.00 86.75 440 THR A C 1
ATOM 3618 O O . THR A 1 440 ? 22.258 24.859 -6.866 1.00 86.75 440 THR A O 1
ATOM 3621 N N . LEU A 1 441 ? 20.662 26.440 -6.896 1.00 87.69 441 LEU A N 1
ATOM 3622 C CA . LEU A 1 441 ? 19.684 25.616 -7.610 1.00 87.69 441 LEU A CA 1
ATOM 3623 C C . LEU A 1 441 ? 20.184 25.235 -9.016 1.00 87.69 441 LEU A C 1
ATOM 3625 O O . LEU A 1 441 ? 20.083 24.074 -9.413 1.00 87.69 441 LEU A O 1
ATOM 3629 N N . ALA A 1 442 ? 20.789 26.170 -9.754 1.00 88.00 442 ALA A N 1
ATOM 3630 C CA . ALA A 1 442 ? 21.383 25.892 -11.063 1.00 88.00 442 ALA A CA 1
ATOM 3631 C C . ALA A 1 442 ? 22.532 24.866 -10.981 1.00 88.00 442 ALA A C 1
ATOM 3633 O O . ALA A 1 442 ? 22.624 23.978 -11.833 1.00 88.00 442 ALA A O 1
ATOM 3634 N N . CYS A 1 443 ? 23.355 24.920 -9.927 1.00 86.88 443 CYS A N 1
ATOM 3635 C CA . CYS A 1 443 ? 24.367 23.899 -9.644 1.00 86.88 443 CYS A CA 1
ATOM 3636 C C . CYS A 1 443 ? 23.749 22.520 -9.386 1.00 86.88 443 CYS A C 1
ATOM 3638 O O . CYS A 1 443 ? 24.285 21.524 -9.864 1.00 86.88 443 CYS A O 1
ATOM 3640 N N . LEU A 1 444 ? 22.612 22.432 -8.684 1.00 86.94 444 LEU A N 1
ATOM 3641 C CA . LEU A 1 444 ? 21.910 21.156 -8.497 1.00 86.94 444 LEU A CA 1
ATOM 3642 C C . LEU A 1 444 ? 21.462 20.566 -9.841 1.00 86.94 444 LEU A C 1
ATOM 3644 O O . LEU A 1 444 ? 21.697 19.385 -10.100 1.00 86.94 444 LEU A O 1
ATOM 3648 N N . PHE A 1 445 ? 20.897 21.382 -10.736 1.00 86.62 445 PHE A N 1
ATOM 3649 C CA . PHE A 1 445 ? 20.567 20.941 -12.097 1.00 86.62 445 PHE A CA 1
ATOM 3650 C C . PHE A 1 445 ? 21.809 20.497 -12.888 1.00 86.62 445 PHE A C 1
ATOM 3652 O O . PHE A 1 445 ? 21.754 19.479 -13.585 1.00 86.62 445 PHE A O 1
ATOM 3659 N N . TYR A 1 446 ? 22.934 21.209 -12.751 1.00 85.50 446 TYR A N 1
ATOM 3660 C CA . TYR A 1 446 ? 24.215 20.808 -13.342 1.00 85.50 446 TYR A CA 1
ATOM 3661 C C . TYR A 1 446 ? 24.696 19.455 -12.807 1.00 85.50 446 TYR A C 1
ATOM 3663 O O . TYR A 1 446 ? 25.064 18.596 -13.603 1.00 85.50 446 TYR A O 1
ATOM 3671 N N . LEU A 1 447 ? 24.623 19.217 -11.493 1.00 82.94 447 LEU A N 1
ATOM 3672 C CA . LEU A 1 447 ? 25.026 17.952 -10.869 1.00 82.94 447 LEU A CA 1
ATOM 3673 C C . LEU A 1 447 ? 24.157 16.771 -11.312 1.00 82.94 447 LEU A C 1
ATOM 3675 O O . LEU A 1 447 ? 24.667 15.667 -11.500 1.00 82.94 447 LEU A O 1
ATOM 3679 N N . VAL A 1 448 ? 22.853 16.983 -11.523 1.00 82.38 448 VAL A N 1
ATOM 3680 C CA . VAL A 1 448 ? 21.991 15.927 -12.077 1.00 82.38 448 VAL A CA 1
ATOM 3681 C C . VAL A 1 448 ? 22.356 15.618 -13.539 1.00 82.38 448 VAL A C 1
ATOM 3683 O O . VAL A 1 448 ? 22.208 14.466 -13.974 1.00 82.38 448 VAL A O 1
ATOM 3686 N N . SER A 1 449 ? 22.821 16.634 -14.282 1.00 75.19 449 SER A N 1
ATOM 3687 C CA . SER A 1 449 ? 23.276 16.579 -15.679 1.00 75.19 449 SER A CA 1
ATOM 3688 C C . SER A 1 449 ? 22.424 15.632 -16.531 1.00 75.19 449 SER A C 1
ATOM 3690 O O . SER A 1 449 ? 22.831 14.538 -16.950 1.00 75.19 449 SER A O 1
ATOM 3692 N N . THR A 1 450 ? 21.151 15.988 -16.701 1.00 79.69 450 THR A N 1
ATOM 3693 C CA . THR A 1 450 ? 20.239 15.178 -17.510 1.00 79.69 450 THR A CA 1
ATOM 3694 C C . THR A 1 450 ? 20.353 15.545 -18.988 1.00 79.69 450 THR A C 1
ATOM 3696 O O . THR A 1 450 ? 20.879 16.584 -19.364 1.00 79.69 450 THR A O 1
ATOM 3699 N N . ASN A 1 451 ? 19.853 14.672 -19.856 1.00 81.50 451 ASN A N 1
ATOM 3700 C CA . ASN A 1 451 ? 19.775 14.941 -21.287 1.00 81.50 451 ASN A CA 1
ATOM 3701 C C . ASN A 1 451 ? 18.380 14.607 -21.807 1.00 81.50 451 ASN A C 1
ATOM 3703 O O . ASN A 1 451 ? 17.611 13.880 -21.170 1.00 81.50 451 ASN A O 1
ATOM 3707 N N . PHE A 1 452 ? 18.065 15.085 -23.011 1.00 80.12 452 PHE A N 1
ATOM 3708 C CA . PHE A 1 452 ? 16.733 14.895 -23.578 1.00 80.12 452 PHE A CA 1
ATOM 3709 C C . PHE A 1 452 ? 16.331 13.416 -23.691 1.00 80.12 452 PHE A C 1
ATOM 3711 O O . PHE A 1 452 ? 15.160 13.078 -23.542 1.00 80.12 452 PHE A O 1
ATOM 3718 N N . LYS A 1 453 ? 17.286 12.504 -23.918 1.00 76.06 453 LYS A N 1
ATOM 3719 C CA . LYS A 1 453 ? 17.005 11.062 -23.983 1.00 76.06 453 LYS A CA 1
ATOM 3720 C C . LYS A 1 453 ? 16.533 10.527 -22.628 1.00 76.06 453 LYS A C 1
ATOM 3722 O O . LYS A 1 453 ? 15.546 9.794 -22.596 1.00 76.06 453 LYS A O 1
ATOM 3727 N N . ARG A 1 454 ? 17.188 10.924 -21.532 1.00 73.69 454 ARG A N 1
ATOM 3728 C CA . ARG A 1 454 ? 16.793 10.566 -20.161 1.00 73.69 454 ARG A CA 1
ATOM 3729 C C . ARG A 1 454 ? 15.432 11.164 -19.803 1.00 73.69 454 ARG A C 1
ATOM 3731 O O . ARG A 1 454 ? 14.573 10.435 -19.318 1.00 73.69 454 ARG A O 1
ATOM 3738 N N . ILE A 1 455 ? 15.190 12.438 -20.121 1.00 77.06 455 ILE A N 1
ATOM 3739 C CA . ILE A 1 455 ? 13.884 13.087 -19.904 1.00 77.06 455 ILE A CA 1
ATOM 3740 C C . ILE A 1 455 ? 12.781 12.368 -20.700 1.00 77.06 455 ILE A C 1
ATOM 3742 O O . ILE A 1 455 ? 11.784 11.938 -20.131 1.00 77.06 455 ILE A O 1
ATOM 3746 N N . LYS A 1 456 ? 12.984 12.142 -22.006 1.00 73.56 456 LYS A N 1
ATOM 3747 C CA . LYS A 1 456 ? 12.021 11.466 -22.896 1.00 73.56 456 LYS A CA 1
ATOM 3748 C C . LYS A 1 456 ? 11.654 10.062 -22.418 1.00 73.56 456 LYS A C 1
ATOM 3750 O O . LYS A 1 456 ? 10.505 9.644 -22.557 1.00 73.56 456 LYS A O 1
ATOM 3755 N N . ASN A 1 457 ? 12.628 9.329 -21.890 1.00 63.69 457 ASN A N 1
ATOM 3756 C CA . ASN A 1 457 ? 12.420 7.987 -21.359 1.00 63.69 457 ASN A CA 1
ATOM 3757 C C . ASN A 1 457 ? 11.825 7.986 -19.941 1.00 63.69 457 ASN A C 1
ATOM 3759 O O . ASN A 1 457 ? 11.690 6.911 -19.358 1.00 63.69 457 ASN A O 1
ATOM 3763 N N . LEU A 1 458 ? 11.493 9.158 -19.382 1.00 64.81 458 LEU A N 1
ATOM 3764 C CA . LEU A 1 458 ? 11.073 9.334 -17.990 1.00 64.81 458 LEU A CA 1
ATOM 3765 C C . LEU A 1 458 ? 12.097 8.760 -17.008 1.00 64.81 458 LEU A C 1
ATOM 3767 O O . LEU A 1 458 ? 11.753 8.275 -15.933 1.00 64.81 458 LEU A O 1
ATOM 3771 N N . GLU A 1 459 ? 13.374 8.776 -17.395 1.00 65.19 459 GLU A N 1
ATOM 3772 C CA . GLU A 1 459 ? 14.499 8.427 -16.534 1.00 65.19 459 GLU A CA 1
ATOM 3773 C C . GLU A 1 459 ? 14.856 9.592 -15.605 1.00 65.19 459 GLU A C 1
ATOM 3775 O O . GLU A 1 459 ? 15.439 9.327 -14.554 1.00 65.19 459 GLU A O 1
ATOM 3780 N N . PHE A 1 460 ? 14.437 10.818 -15.948 1.00 73.69 460 PHE A N 1
ATOM 3781 C CA . PHE A 1 460 ? 14.513 12.023 -15.123 1.00 73.69 460 PHE A CA 1
ATOM 3782 C C . PHE A 1 460 ? 13.132 12.663 -14.903 1.00 73.69 460 PHE A C 1
ATOM 3784 O O . PHE A 1 460 ? 12.352 12.763 -15.853 1.00 73.69 460 PHE A O 1
ATOM 3791 N N . ILE A 1 461 ? 12.857 13.109 -13.675 1.00 72.44 461 ILE A N 1
ATOM 3792 C CA . ILE A 1 461 ? 11.712 13.957 -13.294 1.00 72.44 461 ILE A CA 1
ATOM 3793 C C . ILE A 1 461 ? 12.193 15.084 -12.373 1.00 72.44 461 ILE A C 1
ATOM 3795 O O . ILE A 1 461 ? 13.284 14.980 -11.824 1.00 72.44 461 ILE A O 1
ATOM 3799 N N . GLU A 1 462 ? 11.384 16.129 -12.189 1.00 73.50 462 GLU A N 1
ATOM 3800 C CA . GLU A 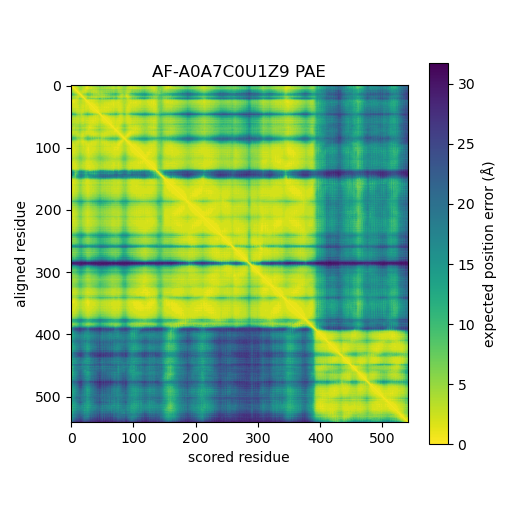1 462 ? 11.700 17.275 -11.315 1.00 73.50 462 GLU A CA 1
ATOM 3801 C C . GLU A 1 462 ? 12.145 16.843 -9.908 1.00 73.50 462 GLU A C 1
ATOM 3803 O O . GLU A 1 462 ? 13.124 17.363 -9.382 1.00 73.50 462 GLU A O 1
ATOM 3808 N N . GLU A 1 463 ? 11.529 15.795 -9.354 1.00 75.75 463 GLU A N 1
ATOM 3809 C CA . GLU A 1 463 ? 11.890 15.262 -8.035 1.00 75.75 463 GLU A CA 1
ATOM 3810 C C . GLU A 1 463 ? 13.341 14.771 -7.914 1.00 75.75 463 GLU A C 1
ATOM 3812 O O . GLU A 1 463 ? 13.886 14.701 -6.813 1.00 75.75 463 GLU A O 1
ATOM 3817 N N . ASP A 1 464 ? 13.995 14.455 -9.035 1.00 77.50 464 ASP A N 1
ATOM 3818 C CA . ASP A 1 464 ? 15.394 14.032 -9.047 1.00 77.50 464 ASP A CA 1
ATOM 3819 C C . ASP A 1 464 ? 16.335 15.134 -8.516 1.00 77.50 464 ASP A C 1
ATOM 3821 O O . ASP A 1 464 ? 17.429 14.816 -8.050 1.00 77.50 464 ASP A O 1
ATOM 3825 N N . ILE A 1 465 ? 15.920 16.406 -8.563 1.00 81.88 465 ILE A N 1
ATOM 3826 C CA . ILE A 1 465 ? 16.667 17.546 -8.008 1.00 81.88 465 ILE A CA 1
ATOM 3827 C C . ILE A 1 465 ? 16.665 17.480 -6.479 1.00 81.88 465 ILE A C 1
ATOM 3829 O O . ILE A 1 465 ? 17.722 17.597 -5.855 1.00 81.88 465 ILE A O 1
ATOM 3833 N N . TYR A 1 466 ? 15.496 17.235 -5.877 1.00 81.88 466 TYR A N 1
ATOM 3834 C CA . TYR A 1 466 ? 15.360 17.089 -4.426 1.00 81.88 466 TYR A CA 1
ATOM 3835 C C . TYR A 1 466 ? 16.129 15.868 -3.915 1.00 81.88 466 TYR A C 1
ATOM 3837 O O . TYR A 1 466 ? 16.708 15.914 -2.834 1.00 81.88 466 TYR A O 1
ATOM 3845 N N . ASP A 1 467 ? 16.206 14.792 -4.704 1.00 75.88 467 ASP A N 1
ATOM 3846 C CA . ASP A 1 467 ? 17.022 13.626 -4.354 1.00 75.88 467 ASP A CA 1
ATOM 3847 C C . ASP A 1 467 ? 18.519 13.969 -4.280 1.00 75.88 467 ASP A C 1
ATOM 3849 O O . ASP A 1 467 ? 19.191 13.561 -3.332 1.00 75.88 467 ASP A O 1
ATOM 3853 N N . VAL A 1 468 ? 19.053 14.726 -5.249 1.00 80.81 468 VAL A N 1
ATOM 3854 C CA . VAL A 1 468 ? 20.458 15.175 -5.204 1.00 80.81 468 VAL A CA 1
ATOM 3855 C C . VAL A 1 468 ? 20.689 16.092 -4.013 1.00 80.81 468 VAL A C 1
ATOM 3857 O O . VAL A 1 468 ? 21.672 15.924 -3.297 1.00 80.81 468 VAL A O 1
ATOM 3860 N N . ALA A 1 469 ? 19.764 17.004 -3.743 1.00 81.75 469 ALA A N 1
ATOM 3861 C CA . ALA A 1 469 ? 19.852 17.853 -2.569 1.00 81.75 469 ALA A CA 1
ATOM 3862 C C . ALA A 1 469 ? 19.851 17.068 -1.255 1.00 81.75 469 ALA A C 1
ATOM 3864 O O . ALA A 1 469 ? 20.675 17.344 -0.391 1.00 81.75 469 ALA A O 1
ATOM 3865 N N . ARG A 1 470 ? 19.004 16.041 -1.126 1.00 77.38 470 ARG A N 1
ATOM 3866 C CA . ARG A 1 470 ? 18.969 15.167 0.056 1.00 77.38 470 ARG A CA 1
ATOM 3867 C C . ARG A 1 470 ? 20.283 14.405 0.247 1.00 77.38 470 ARG A C 1
ATOM 3869 O O . ARG A 1 470 ? 20.702 14.191 1.377 1.00 77.38 470 ARG A O 1
ATOM 3876 N N . ILE A 1 471 ? 20.956 14.021 -0.842 1.00 78.94 471 ILE A N 1
ATOM 3877 C CA . ILE A 1 471 ? 22.303 13.424 -0.788 1.00 78.94 471 ILE A CA 1
ATOM 3878 C C . ILE A 1 471 ? 23.342 14.445 -0.305 1.00 78.94 471 ILE A C 1
ATOM 3880 O O . ILE A 1 471 ? 24.277 14.072 0.397 1.00 78.94 471 ILE A O 1
ATOM 3884 N N . LEU A 1 472 ? 23.189 15.720 -0.672 1.00 80.25 472 LEU A N 1
ATOM 3885 C CA . LEU A 1 472 ? 24.105 16.799 -0.294 1.00 80.25 472 LEU A CA 1
ATOM 3886 C C . LEU A 1 472 ? 23.821 17.388 1.096 1.00 80.25 472 LEU A C 1
ATOM 3888 O O . LEU A 1 472 ? 24.714 17.984 1.690 1.00 80.25 472 LEU A O 1
ATOM 3892 N N . GLN A 1 473 ? 22.615 17.203 1.631 1.00 80.31 473 GLN A N 1
ATOM 3893 C CA . GLN A 1 473 ? 22.171 17.749 2.916 1.00 80.31 473 GLN A CA 1
ATOM 3894 C C . GLN A 1 473 ? 23.088 17.399 4.105 1.00 80.31 473 GLN A C 1
ATOM 3896 O O . GLN A 1 473 ? 23.384 18.303 4.885 1.00 80.31 473 GLN A O 1
ATOM 3901 N N . PRO A 1 474 ? 23.629 16.170 4.246 1.00 78.06 474 PRO A N 1
ATOM 3902 C CA . PRO A 1 474 ? 24.595 15.866 5.306 1.00 78.06 474 PRO A CA 1
ATOM 3903 C C . PRO A 1 474 ? 25.887 16.689 5.216 1.00 78.06 474 PRO A C 1
ATOM 3905 O O . PRO A 1 474 ? 26.577 16.865 6.213 1.00 78.06 474 PRO A O 1
ATOM 3908 N N . PHE A 1 475 ? 26.219 17.190 4.024 1.00 76.25 475 PHE A N 1
ATOM 3909 C CA . PHE A 1 475 ? 27.426 17.972 3.759 1.00 76.25 475 PHE A CA 1
ATOM 3910 C C . PHE A 1 475 ? 27.176 19.485 3.822 1.00 76.25 475 PHE A C 1
ATOM 3912 O O . PHE A 1 475 ? 28.126 20.265 3.841 1.00 76.25 475 PHE A O 1
ATOM 3919 N N . SER A 1 476 ? 25.913 19.926 3.850 1.00 72.94 476 SER A N 1
ATOM 3920 C CA . SER A 1 476 ? 25.553 21.327 4.050 1.00 72.94 476 SER A CA 1
ATOM 3921 C C . SER A 1 476 ? 24.116 21.472 4.543 1.00 72.94 476 SER A C 1
ATOM 3923 O O . SER A 1 476 ? 23.163 21.082 3.866 1.00 72.94 476 SER A O 1
ATOM 3925 N N . PHE A 1 477 ? 23.962 22.162 5.675 1.00 61.94 477 PHE A N 1
ATOM 3926 C CA . PHE A 1 477 ? 22.677 22.521 6.286 1.00 61.94 477 PHE A CA 1
ATOM 3927 C C . PHE A 1 477 ? 21.771 23.378 5.386 1.00 61.94 477 PHE A C 1
ATOM 3929 O O . PHE A 1 477 ? 20.601 23.568 5.701 1.00 61.94 477 PHE A O 1
ATOM 3936 N N . ARG A 1 478 ? 22.289 23.899 4.266 1.00 66.88 478 ARG A N 1
ATOM 3937 C CA . ARG A 1 478 ? 21.527 24.743 3.340 1.00 66.88 478 ARG A CA 1
ATOM 3938 C C . ARG A 1 478 ? 20.569 23.946 2.453 1.00 66.88 478 ARG A C 1
ATOM 3940 O O . ARG A 1 478 ? 19.563 24.502 2.036 1.00 66.88 478 ARG A O 1
ATOM 3947 N N . PHE A 1 479 ? 20.824 22.662 2.181 1.00 70.62 479 PHE A N 1
ATOM 3948 C CA . PHE A 1 479 ? 19.991 21.849 1.280 1.00 70.62 479 PHE A CA 1
ATOM 3949 C C . PHE A 1 479 ? 18.722 21.315 1.961 1.00 70.62 479 PHE A C 1
ATOM 3951 O O . PHE A 1 479 ? 18.566 20.112 2.169 1.00 70.62 479 PHE A O 1
ATOM 3958 N N . VAL A 1 480 ? 17.803 22.217 2.305 1.00 75.19 480 VAL A N 1
ATOM 3959 C CA . VAL A 1 480 ? 16.468 21.879 2.819 1.00 75.19 480 VAL A CA 1
ATOM 3960 C C . VAL A 1 480 ? 15.485 21.761 1.647 1.00 75.19 480 VAL A C 1
ATOM 3962 O O . VAL A 1 480 ? 15.420 22.642 0.792 1.00 75.19 480 VAL A O 1
ATOM 3965 N N . GLU A 1 481 ? 14.715 20.668 1.590 1.00 71.56 481 GLU A N 1
ATOM 3966 C CA . GLU A 1 481 ? 13.809 20.352 0.467 1.00 71.56 481 GLU A CA 1
ATOM 3967 C C . GLU A 1 481 ? 12.767 21.459 0.213 1.00 71.56 481 GLU A C 1
ATOM 3969 O O . GLU A 1 481 ? 12.533 21.822 -0.942 1.00 71.56 481 GLU A O 1
ATOM 3974 N N . SER A 1 482 ? 12.211 22.051 1.278 1.00 76.12 482 SER A N 1
ATOM 3975 C CA . SER A 1 482 ? 11.269 23.177 1.191 1.00 76.12 482 SER A CA 1
ATOM 3976 C C . SER A 1 482 ? 11.886 24.402 0.515 1.00 76.12 482 SER A C 1
ATOM 3978 O O . SER A 1 482 ? 11.269 24.994 -0.365 1.00 76.12 482 SER A O 1
ATOM 3980 N N . GLU A 1 483 ? 13.130 24.737 0.855 1.00 82.75 483 GLU A N 1
ATOM 3981 C CA . GLU A 1 483 ? 13.817 25.921 0.329 1.00 82.75 483 GLU A CA 1
ATOM 3982 C C . GLU A 1 483 ? 14.168 25.772 -1.147 1.00 82.75 483 GLU A C 1
ATOM 3984 O O . GLU A 1 483 ? 14.032 26.711 -1.924 1.00 82.75 483 GLU A O 1
ATOM 3989 N N . ILE A 1 484 ? 14.523 24.563 -1.576 1.00 85.00 484 ILE A N 1
ATOM 3990 C CA . ILE A 1 484 ? 14.728 24.261 -2.997 1.00 85.00 484 ILE A CA 1
ATOM 3991 C C . ILE A 1 484 ? 13.418 24.419 -3.767 1.00 85.00 484 ILE A C 1
ATOM 3993 O O . ILE A 1 484 ? 13.416 24.960 -4.874 1.00 85.00 484 ILE A O 1
ATOM 3997 N N . GLY A 1 485 ? 12.303 23.964 -3.185 1.00 84.38 485 GLY A N 1
ATOM 3998 C CA . GLY A 1 485 ? 10.969 24.145 -3.752 1.00 84.38 485 GLY A CA 1
ATOM 3999 C C . GLY A 1 485 ? 10.579 25.617 -3.876 1.00 84.38 485 GLY A C 1
ATOM 4000 O O . GLY A 1 485 ? 10.067 26.020 -4.922 1.00 84.38 485 GLY A O 1
ATOM 4001 N N . ASN A 1 486 ? 10.887 26.424 -2.860 1.00 86.00 486 ASN A N 1
ATOM 4002 C CA . ASN A 1 486 ? 10.638 27.865 -2.851 1.00 86.00 486 ASN A CA 1
ATOM 4003 C C . ASN A 1 486 ? 11.440 28.577 -3.950 1.00 86.00 486 ASN A C 1
ATOM 4005 O O . ASN A 1 486 ? 10.858 29.292 -4.768 1.00 86.00 486 ASN A O 1
ATOM 4009 N N . THR A 1 487 ? 12.750 28.321 -4.042 1.00 89.38 487 THR A N 1
ATOM 4010 C CA . THR A 1 487 ? 13.608 28.909 -5.084 1.00 89.38 487 THR A CA 1
ATOM 4011 C C . THR A 1 487 ? 13.172 28.489 -6.483 1.00 89.38 487 THR A C 1
ATOM 4013 O O . THR A 1 487 ? 13.118 29.319 -7.391 1.00 89.38 487 THR A O 1
ATOM 4016 N N . LEU A 1 488 ? 12.841 27.207 -6.678 1.00 90.12 488 LEU A N 1
ATOM 4017 C CA . LEU A 1 488 ? 12.375 26.704 -7.970 1.00 90.12 488 LEU A CA 1
ATOM 4018 C C . LEU A 1 488 ? 11.047 27.352 -8.374 1.00 90.12 488 LEU A C 1
ATOM 4020 O O . LEU A 1 488 ? 10.904 27.766 -9.523 1.00 90.12 488 LEU A O 1
ATOM 4024 N N . SER A 1 489 ? 10.111 27.494 -7.434 1.00 89.19 489 SER A N 1
ATOM 4025 C CA . SER A 1 489 ? 8.815 28.139 -7.677 1.00 89.19 489 SER A CA 1
ATOM 4026 C C . SER A 1 489 ? 8.979 29.618 -8.037 1.00 89.19 489 SER A C 1
ATOM 4028 O O . SER A 1 489 ? 8.429 30.061 -9.043 1.00 89.19 489 SER A O 1
ATOM 4030 N N . ALA A 1 490 ? 9.806 30.359 -7.292 1.00 89.56 490 ALA A N 1
ATOM 4031 C CA . ALA A 1 490 ? 10.105 31.763 -7.583 1.00 89.56 490 ALA A CA 1
ATOM 4032 C C . ALA A 1 490 ? 10.765 31.936 -8.963 1.00 89.56 490 ALA A C 1
ATOM 4034 O O . ALA A 1 490 ? 10.424 32.837 -9.732 1.00 89.56 490 ALA A O 1
ATOM 4035 N N . LEU A 1 491 ? 11.678 31.031 -9.327 1.00 92.00 491 LEU A N 1
ATOM 4036 C CA . LEU A 1 491 ? 12.311 31.046 -10.642 1.00 92.00 491 LEU A CA 1
ATOM 4037 C C . LEU A 1 491 ? 11.305 30.740 -11.763 1.00 92.00 491 LEU A C 1
ATOM 4039 O O . LEU A 1 491 ? 11.330 31.390 -12.811 1.00 92.00 491 LEU A O 1
ATOM 4043 N N . GLN A 1 492 ? 10.402 29.779 -11.550 1.00 93.50 492 GLN A N 1
ATOM 4044 C CA . GLN A 1 492 ? 9.322 29.474 -12.489 1.00 93.50 492 GLN A CA 1
ATOM 4045 C C . GLN A 1 492 ? 8.405 30.687 -12.691 1.00 93.50 492 GLN A C 1
ATOM 4047 O O . GLN A 1 492 ? 8.079 31.000 -13.833 1.00 93.50 492 GLN A O 1
ATOM 4052 N N . GLU A 1 493 ? 8.041 31.408 -11.630 1.00 92.44 493 GLU A N 1
ATOM 4053 C CA . GLU A 1 493 ? 7.197 32.610 -11.707 1.00 92.44 493 GLU A CA 1
ATOM 4054 C C . GLU A 1 493 ? 7.816 33.724 -12.560 1.00 92.44 493 GLU A C 1
ATOM 4056 O O . GLU A 1 493 ? 7.106 34.367 -13.330 1.00 92.44 493 GLU A O 1
ATOM 4061 N N . ILE A 1 494 ? 9.141 33.897 -12.524 1.00 93.38 494 ILE A N 1
ATOM 4062 C CA . ILE A 1 494 ? 9.844 34.862 -13.388 1.00 93.38 494 ILE A CA 1
ATOM 4063 C C . ILE A 1 494 ? 9.893 34.389 -14.847 1.00 93.38 494 ILE A C 1
ATOM 4065 O O . ILE A 1 494 ? 9.831 35.197 -15.779 1.00 93.38 494 ILE A O 1
ATOM 4069 N N . ILE A 1 495 ? 10.048 33.082 -15.072 1.00 94.12 495 ILE A N 1
ATOM 4070 C CA . ILE A 1 495 ? 10.207 32.518 -16.417 1.00 94.12 495 ILE A CA 1
ATOM 4071 C C . ILE A 1 495 ? 8.863 32.418 -17.152 1.00 94.12 495 ILE A C 1
ATOM 4073 O O . ILE A 1 495 ? 8.839 32.656 -18.360 1.00 94.12 495 ILE A O 1
ATOM 4077 N N . ILE A 1 496 ? 7.757 32.109 -16.461 1.00 95.19 496 ILE A N 1
ATOM 4078 C CA . ILE A 1 496 ? 6.432 31.897 -17.074 1.00 95.19 496 ILE A CA 1
ATOM 4079 C C . ILE A 1 496 ? 6.046 33.044 -18.025 1.00 95.19 496 ILE A C 1
ATOM 4081 O O . ILE A 1 496 ? 5.864 32.753 -19.211 1.00 95.19 496 ILE A O 1
ATOM 4085 N N . PRO A 1 497 ? 6.015 34.328 -17.604 1.00 94.25 497 PRO A N 1
ATOM 4086 C CA . PRO A 1 497 ? 5.608 35.431 -18.477 1.00 94.25 497 PRO A CA 1
ATOM 4087 C C . PRO A 1 497 ? 6.465 35.555 -19.742 1.00 94.25 497 PRO A C 1
ATOM 4089 O O . PRO A 1 497 ? 5.973 35.918 -20.806 1.00 94.25 497 PRO A O 1
ATOM 4092 N N . ARG A 1 498 ? 7.758 35.211 -19.655 1.00 92.25 498 ARG A N 1
ATOM 4093 C CA . ARG A 1 498 ? 8.701 35.283 -20.784 1.00 92.25 498 ARG A CA 1
ATOM 4094 C C . ARG A 1 498 ? 8.472 34.178 -21.819 1.00 92.25 498 ARG A C 1
ATOM 4096 O O . ARG A 1 498 ? 8.889 34.325 -22.971 1.00 92.25 498 ARG A O 1
ATOM 4103 N N . LEU A 1 499 ? 7.827 33.082 -21.419 1.00 92.38 499 LEU A N 1
ATOM 4104 C CA . LEU A 1 499 ? 7.494 31.948 -22.280 1.00 92.38 499 LEU A CA 1
ATOM 4105 C C . LEU A 1 499 ? 6.050 31.987 -22.815 1.00 92.38 499 LEU A C 1
ATOM 4107 O O . LEU A 1 499 ? 5.757 31.254 -23.758 1.00 92.38 499 LEU A O 1
ATOM 4111 N N . GLU A 1 500 ? 5.170 32.857 -22.302 1.00 93.06 500 GLU A N 1
ATOM 4112 C CA . GLU A 1 500 ? 3.782 33.019 -22.796 1.00 93.06 500 GLU A CA 1
ATOM 4113 C C . GLU A 1 500 ? 3.706 33.409 -24.281 1.00 93.06 500 GLU A C 1
ATOM 4115 O O . GLU A 1 500 ? 2.721 33.125 -24.955 1.00 93.06 500 GLU A O 1
ATOM 4120 N N . LYS A 1 501 ? 4.770 33.997 -24.841 1.00 90.25 501 LYS A N 1
ATOM 4121 C CA . LYS A 1 501 ? 4.852 34.301 -26.280 1.00 90.25 501 LYS A CA 1
ATOM 4122 C C . LYS A 1 501 ? 4.812 33.057 -27.183 1.00 90.25 501 LYS A C 1
ATOM 4124 O O . LYS A 1 501 ? 4.590 33.182 -28.383 1.00 90.25 501 LYS A O 1
ATOM 4129 N N . TYR A 1 502 ? 5.045 31.861 -26.637 1.00 90.75 502 TYR A N 1
ATOM 4130 C CA . TYR A 1 502 ? 4.984 30.607 -27.384 1.00 90.75 502 TYR A CA 1
ATOM 4131 C C . TYR A 1 502 ? 3.592 29.979 -27.238 1.00 90.75 502 TYR A C 1
ATOM 4133 O O . TYR A 1 502 ? 3.246 29.472 -26.173 1.00 90.75 502 TYR A O 1
ATOM 4141 N N . SER A 1 503 ? 2.803 29.951 -28.317 1.00 86.31 503 SER A N 1
ATOM 4142 C CA . SER A 1 503 ? 1.394 29.506 -28.311 1.00 86.31 503 SER A CA 1
ATOM 4143 C C . SER A 1 503 ? 1.167 28.133 -27.655 1.00 86.31 503 SER A C 1
ATOM 4145 O O . SER A 1 503 ? 0.267 27.970 -26.829 1.00 86.31 503 SER A O 1
ATOM 4147 N N . ASN A 1 504 ? 2.034 27.156 -27.948 1.00 87.12 504 ASN A N 1
ATOM 4148 C CA . ASN A 1 504 ? 1.968 25.817 -27.352 1.00 87.12 504 ASN A CA 1
ATOM 4149 C C . ASN A 1 504 ? 2.205 25.828 -25.831 1.00 87.12 504 ASN A C 1
ATOM 4151 O O . ASN A 1 504 ? 1.648 24.987 -25.132 1.00 87.12 504 ASN A O 1
ATOM 4155 N N . PHE A 1 505 ? 3.006 26.764 -25.314 1.00 92.62 505 PHE A N 1
ATOM 4156 C CA . PHE A 1 505 ? 3.226 26.951 -23.877 1.00 92.62 505 PHE A CA 1
ATOM 4157 C C . PHE A 1 505 ? 2.074 27.718 -23.224 1.00 92.62 505 PHE A C 1
ATOM 4159 O O . PHE A 1 505 ? 1.613 27.326 -22.155 1.00 92.62 505 PHE A O 1
ATOM 4166 N N . ALA A 1 506 ? 1.574 28.769 -23.878 1.00 90.75 506 ALA A N 1
ATOM 4167 C CA . ALA A 1 506 ? 0.517 29.622 -23.340 1.00 90.75 506 ALA A CA 1
ATOM 4168 C C . ALA A 1 506 ? -0.768 28.847 -23.019 1.00 90.75 506 ALA A C 1
ATOM 4170 O O . ALA A 1 506 ? -1.401 29.087 -21.991 1.00 90.75 506 ALA A O 1
ATOM 4171 N N . SER A 1 507 ? -1.095 27.858 -23.859 1.00 89.56 507 SER A N 1
ATOM 4172 C CA . SER A 1 507 ? -2.270 26.984 -23.716 1.00 89.56 507 SER A CA 1
ATOM 4173 C C . SER A 1 507 ? -2.221 25.985 -22.544 1.00 89.56 507 SER A C 1
ATOM 4175 O O . SER A 1 507 ? -3.184 25.249 -22.324 1.00 89.56 507 SER A O 1
ATOM 4177 N N . LEU A 1 508 ? -1.104 25.901 -21.817 1.00 90.12 508 LEU A N 1
ATOM 4178 C CA . LEU A 1 508 ? -0.916 24.961 -20.710 1.00 90.12 508 LEU A CA 1
ATOM 4179 C C . LEU A 1 508 ? -1.545 25.460 -19.402 1.00 90.12 508 LEU A C 1
ATOM 4181 O O . LEU A 1 508 ? -1.603 26.663 -19.143 1.00 90.12 508 LEU A O 1
ATOM 4185 N N . SER A 1 509 ? -1.949 24.530 -18.530 1.00 89.00 509 SER A N 1
ATOM 4186 C CA . SER A 1 509 ? -2.290 24.885 -17.145 1.00 89.00 509 SER A CA 1
ATOM 4187 C C . SER A 1 509 ? -1.049 25.381 -16.388 1.00 89.00 509 SER A C 1
ATOM 4189 O O . SER A 1 509 ? 0.083 25.082 -16.773 1.00 89.00 509 SER A O 1
ATOM 4191 N N . LEU A 1 510 ? -1.232 26.108 -15.282 1.00 86.19 510 LEU A N 1
ATOM 4192 C CA . LEU A 1 510 ? -0.108 26.613 -14.479 1.00 86.19 510 LEU A CA 1
ATOM 4193 C C . LEU A 1 510 ? 0.847 25.488 -14.032 1.00 86.19 510 LEU A C 1
ATOM 4195 O O . LEU A 1 510 ? 2.066 25.635 -14.105 1.00 86.19 510 LEU A O 1
ATOM 4199 N N . GLU A 1 511 ? 0.302 24.340 -13.630 1.00 82.25 511 GLU A N 1
ATOM 4200 C CA . GLU A 1 511 ? 1.085 23.163 -13.237 1.00 82.25 511 GLU A CA 1
ATOM 4201 C C . GLU A 1 511 ? 1.876 22.576 -14.421 1.00 82.25 511 GLU A C 1
ATOM 4203 O O . GLU A 1 511 ? 3.051 22.226 -14.289 1.00 82.25 511 GLU A O 1
ATOM 4208 N N . GLU A 1 512 ? 1.265 22.516 -15.609 1.00 86.75 512 GLU A N 1
ATOM 4209 C CA . GLU A 1 512 ? 1.939 22.076 -16.832 1.00 86.75 512 GLU A CA 1
ATOM 4210 C C . GLU A 1 512 ? 3.062 23.046 -17.246 1.00 86.75 512 GLU A C 1
ATOM 4212 O O . GLU A 1 512 ? 4.148 22.589 -17.617 1.00 86.75 512 GLU A O 1
ATOM 4217 N N . LYS A 1 513 ? 2.841 24.365 -17.123 1.00 92.81 513 LYS A N 1
ATOM 4218 C CA . LYS A 1 513 ? 3.843 25.416 -17.389 1.00 92.81 513 LYS A CA 1
ATOM 4219 C C . LYS A 1 513 ? 5.066 25.264 -16.487 1.00 92.81 513 LYS A C 1
ATOM 4221 O O . LYS A 1 513 ? 6.192 25.217 -16.988 1.00 92.81 513 LYS A O 1
ATOM 4226 N N . ARG A 1 514 ? 4.847 25.108 -15.175 1.00 90.31 514 ARG A N 1
ATOM 4227 C CA . ARG A 1 514 ? 5.913 24.874 -14.185 1.00 90.31 514 ARG A CA 1
ATOM 4228 C C . ARG A 1 514 ? 6.754 23.646 -14.546 1.00 90.31 514 ARG A C 1
ATOM 4230 O O . ARG A 1 514 ? 7.975 23.750 -14.641 1.00 90.31 514 ARG A O 1
ATOM 4237 N N . ARG A 1 515 ? 6.114 22.524 -14.905 1.00 87.88 515 ARG A N 1
ATOM 4238 C CA . ARG A 1 515 ? 6.817 21.304 -15.352 1.00 87.88 515 ARG A CA 1
ATOM 4239 C C . ARG A 1 515 ? 7.646 21.501 -16.621 1.00 87.88 515 ARG A C 1
ATOM 4241 O O . ARG A 1 515 ? 8.761 20.988 -16.704 1.00 87.88 515 ARG A O 1
ATOM 4248 N N . VAL A 1 516 ? 7.122 22.214 -17.624 1.00 91.56 516 VAL A N 1
ATOM 4249 C CA . VAL A 1 516 ? 7.885 22.522 -18.849 1.00 91.56 516 VAL A CA 1
ATOM 4250 C C . VAL A 1 516 ? 9.151 23.303 -18.504 1.00 91.56 516 VAL A C 1
ATOM 4252 O O . VAL A 1 516 ? 10.227 22.947 -18.985 1.00 91.56 516 VAL A O 1
ATOM 4255 N N . ILE A 1 517 ? 9.046 24.307 -17.631 1.00 93.06 517 ILE A N 1
ATOM 4256 C CA . ILE A 1 517 ? 10.195 25.098 -17.174 1.00 93.06 517 ILE A CA 1
ATOM 4257 C C . ILE A 1 517 ? 11.202 24.223 -16.433 1.00 93.06 517 ILE A C 1
ATOM 4259 O O . ILE A 1 517 ? 12.387 24.296 -16.744 1.00 93.06 517 ILE A O 1
ATOM 4263 N N . SER A 1 518 ? 10.759 23.340 -15.536 1.00 89.81 518 SER A N 1
ATOM 4264 C CA . SER A 1 518 ? 11.649 22.396 -14.849 1.00 89.81 518 SER A CA 1
ATOM 4265 C C . SER A 1 518 ? 12.452 21.542 -15.837 1.00 89.81 518 SER A C 1
ATOM 4267 O O . SER A 1 518 ? 13.655 21.349 -15.654 1.00 89.81 518 SER A O 1
ATOM 4269 N N . TYR A 1 519 ? 11.841 21.077 -16.936 1.00 89.75 519 TYR A N 1
ATOM 4270 C CA . TYR A 1 519 ? 12.568 20.356 -17.988 1.00 89.75 519 TYR A CA 1
ATOM 4271 C C . TYR A 1 519 ? 13.540 21.243 -18.770 1.00 89.75 519 TYR A C 1
ATOM 4273 O O . TYR A 1 519 ? 14.635 20.781 -19.089 1.00 89.75 519 TYR A O 1
ATOM 4281 N N . LEU A 1 520 ? 13.176 22.493 -19.068 1.00 91.38 520 LEU A N 1
ATOM 4282 C CA . LEU A 1 520 ? 14.066 23.446 -19.736 1.00 91.38 520 LEU A CA 1
ATOM 4283 C C . LEU A 1 520 ? 15.276 23.800 -18.860 1.00 91.38 520 LEU A C 1
ATOM 4285 O O . LEU A 1 520 ? 16.399 23.752 -19.352 1.00 91.38 520 LEU A O 1
ATOM 4289 N N . LEU A 1 521 ? 15.072 24.060 -17.565 1.00 91.12 521 LEU A N 1
ATOM 4290 C CA . LEU A 1 521 ? 16.148 24.254 -16.585 1.00 91.12 521 LEU A CA 1
ATOM 4291 C C . LEU A 1 521 ? 17.070 23.034 -16.548 1.00 91.12 521 LEU A C 1
ATOM 4293 O O . LEU A 1 521 ? 18.281 23.152 -16.698 1.00 91.12 521 LEU A O 1
ATOM 4297 N N . SER A 1 522 ? 16.494 21.836 -16.482 1.00 88.50 522 SER A N 1
ATOM 4298 C CA . SER A 1 522 ? 17.269 20.592 -16.484 1.00 88.50 522 SER A CA 1
ATOM 4299 C C . SER A 1 522 ? 18.112 20.391 -17.743 1.00 88.50 522 SER A C 1
ATOM 4301 O O . SER A 1 522 ? 19.172 19.772 -17.675 1.00 88.50 522 SER A O 1
ATOM 4303 N N . LEU A 1 523 ? 17.632 20.872 -18.893 1.00 87.50 523 LEU A N 1
ATOM 4304 C CA . LEU A 1 523 ? 18.354 20.795 -20.157 1.00 87.50 523 LEU A CA 1
ATOM 4305 C C . LEU A 1 523 ? 19.429 21.872 -20.273 1.00 87.50 523 LEU A C 1
ATOM 4307 O O . LEU A 1 523 ? 20.502 21.555 -20.764 1.00 87.50 523 LEU A O 1
ATOM 4311 N N . TYR A 1 524 ? 19.160 23.107 -19.843 1.00 90.00 524 TYR A N 1
ATOM 4312 C CA . TYR A 1 524 ? 20.000 24.263 -20.172 1.00 90.00 524 TYR A CA 1
ATOM 4313 C C . TYR A 1 524 ? 20.866 24.784 -19.034 1.00 90.00 524 TYR A C 1
ATOM 4315 O O . TYR A 1 524 ? 21.962 25.266 -19.316 1.00 90.00 524 TYR A O 1
ATOM 4323 N N . SER A 1 525 ? 20.453 24.636 -17.769 1.00 85.81 525 SER A N 1
ATOM 4324 C CA . SER A 1 525 ? 21.284 25.002 -16.614 1.00 85.81 525 SER A CA 1
ATOM 4325 C C . SER A 1 525 ? 22.694 24.407 -16.697 1.00 85.81 525 SER A C 1
ATOM 4327 O O . SER A 1 525 ? 23.636 25.151 -16.426 1.00 85.81 525 SER A O 1
ATOM 4329 N N . PRO A 1 526 ? 22.898 23.149 -17.155 1.00 84.12 526 PRO A N 1
ATOM 4330 C CA . PRO A 1 526 ? 24.245 22.611 -17.267 1.00 84.12 526 PRO A CA 1
ATOM 4331 C C . PRO A 1 526 ? 25.157 23.327 -18.273 1.00 84.12 526 PRO A C 1
ATOM 4333 O O . PRO A 1 526 ? 26.372 23.313 -18.104 1.00 84.12 526 PRO A O 1
ATOM 4336 N N . TYR A 1 527 ? 24.584 23.944 -19.308 1.00 84.62 527 TYR A N 1
ATOM 4337 C CA . TYR A 1 527 ? 25.333 24.625 -20.366 1.00 84.62 527 TYR A CA 1
ATOM 4338 C C . TYR A 1 527 ? 25.628 26.088 -20.030 1.00 84.62 527 TYR A C 1
ATOM 4340 O O . TYR A 1 527 ? 26.640 26.617 -20.472 1.00 84.62 527 TYR A O 1
ATOM 4348 N N . ILE A 1 528 ? 24.771 26.735 -19.236 1.00 87.94 528 ILE A N 1
ATOM 4349 C CA . ILE A 1 528 ? 24.924 28.154 -18.878 1.00 87.94 528 ILE A CA 1
ATOM 4350 C C . ILE A 1 528 ? 25.648 28.373 -17.545 1.00 87.94 528 ILE A C 1
ATOM 4352 O O . ILE A 1 528 ? 25.956 29.514 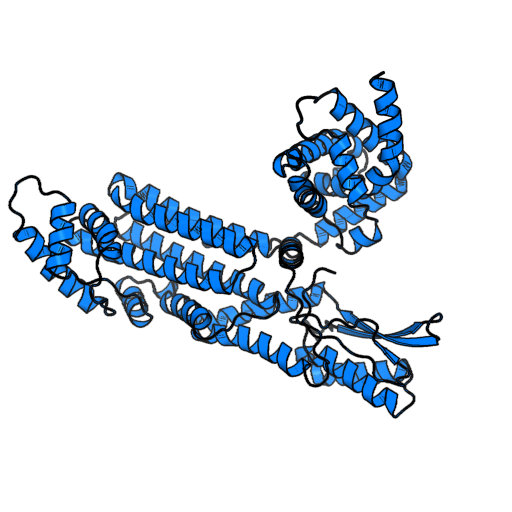-17.214 1.00 87.94 528 ILE A O 1
ATOM 4356 N N . ILE A 1 529 ? 25.914 27.320 -16.760 1.00 85.25 529 ILE A N 1
ATOM 4357 C CA . ILE A 1 529 ? 26.440 27.460 -15.392 1.00 85.25 529 ILE A CA 1
ATOM 4358 C C . ILE A 1 529 ? 27.793 28.183 -15.351 1.00 85.25 529 ILE A C 1
ATOM 4360 O O . ILE A 1 529 ? 27.995 29.081 -14.537 1.00 85.25 529 ILE A O 1
ATOM 4364 N N . THR A 1 530 ? 28.697 27.856 -16.275 1.00 80.94 530 THR A N 1
ATOM 4365 C CA . THR A 1 530 ? 30.025 28.477 -16.359 1.00 80.94 530 THR A CA 1
ATOM 4366 C C . THR A 1 530 ? 29.921 29.969 -16.671 1.00 80.94 530 THR A C 1
ATOM 4368 O O . THR A 1 530 ? 30.645 30.779 -16.092 1.00 80.94 530 THR A O 1
ATOM 4371 N N . ASP A 1 531 ? 28.990 30.345 -17.546 1.00 82.44 531 ASP A N 1
ATOM 4372 C CA . ASP A 1 531 ? 28.761 31.741 -17.914 1.00 82.44 531 ASP A CA 1
ATOM 4373 C C . ASP A 1 531 ? 28.036 32.510 -16.808 1.00 82.44 531 ASP A C 1
ATOM 4375 O O . ASP A 1 531 ? 28.342 33.677 -16.582 1.00 82.44 531 ASP A O 1
ATOM 4379 N N . LEU A 1 532 ? 27.128 31.859 -16.074 1.00 85.50 532 LEU A N 1
ATOM 4380 C CA . LEU A 1 532 ? 26.478 32.427 -14.892 1.00 85.50 532 LEU A CA 1
ATOM 4381 C C . LEU A 1 532 ? 27.503 32.836 -13.832 1.00 85.50 532 LEU A C 1
ATOM 4383 O O . LEU A 1 532 ? 27.443 33.963 -13.348 1.00 85.50 532 LEU A O 1
ATOM 4387 N N . PHE A 1 533 ? 28.472 31.972 -13.515 1.00 81.12 533 PHE A N 1
ATOM 4388 C CA . PHE A 1 533 ? 29.520 32.299 -12.542 1.00 81.12 533 PHE A CA 1
ATOM 4389 C C . PHE A 1 533 ? 30.439 33.426 -13.018 1.00 81.12 533 PHE A C 1
ATOM 4391 O O . PHE A 1 533 ? 30.772 34.309 -12.228 1.00 81.12 533 PHE A O 1
ATOM 4398 N N . LYS A 1 534 ? 30.801 33.448 -14.309 1.00 81.25 534 LYS A N 1
ATOM 4399 C CA . LYS A 1 534 ? 31.570 34.558 -14.893 1.00 81.25 534 LYS A CA 1
ATOM 4400 C C . LYS A 1 534 ? 30.812 35.877 -14.770 1.00 81.25 534 LYS A C 1
ATOM 4402 O O . LYS A 1 534 ? 31.350 36.836 -14.228 1.00 81.25 534 LYS A O 1
ATOM 4407 N N . THR A 1 535 ? 29.558 35.923 -15.217 1.00 78.75 535 THR A N 1
ATOM 4408 C CA . THR A 1 535 ? 28.738 37.139 -15.161 1.00 78.75 535 THR A CA 1
ATOM 4409 C C . THR A 1 535 ? 28.476 37.583 -13.718 1.00 78.75 535 THR A C 1
ATOM 4411 O O . THR A 1 535 ? 28.630 38.761 -13.414 1.00 78.75 535 THR A O 1
ATOM 4414 N N . TRP A 1 536 ? 28.171 36.660 -12.805 1.00 74.56 536 TRP A N 1
ATOM 4415 C CA . TRP A 1 536 ? 27.978 36.974 -11.387 1.00 74.56 536 TRP A CA 1
ATOM 4416 C C . TRP A 1 536 ? 29.238 37.576 -10.747 1.00 74.56 536 TRP A C 1
ATOM 4418 O O . TRP A 1 536 ? 29.150 38.592 -10.062 1.00 74.56 536 TRP A O 1
ATOM 4428 N N . SER A 1 537 ? 30.418 37.018 -11.047 1.00 70.62 537 SER A N 1
ATOM 4429 C CA . SER A 1 537 ? 31.698 37.532 -10.537 1.00 70.62 537 SER A CA 1
ATOM 4430 C C . SER A 1 537 ? 32.041 38.949 -11.014 1.00 70.62 537 SER A C 1
ATOM 4432 O O . SER A 1 537 ? 32.794 39.641 -10.340 1.00 70.62 537 SER A O 1
ATOM 4434 N N . VAL A 1 538 ? 31.490 39.383 -12.154 1.00 70.62 538 VAL A N 1
ATOM 4435 C CA . VAL A 1 538 ? 31.650 40.748 -12.685 1.00 70.62 538 VAL A CA 1
ATOM 4436 C C . VAL A 1 538 ? 30.649 41.715 -12.055 1.00 70.62 538 VAL A C 1
ATOM 4438 O O . VAL A 1 538 ? 30.988 42.865 -11.839 1.00 70.62 538 VAL A O 1
ATOM 4441 N N . ILE A 1 539 ? 29.431 41.261 -11.743 1.00 66.19 539 ILE A N 1
ATOM 4442 C CA . ILE A 1 539 ? 28.393 42.100 -11.117 1.00 66.19 539 ILE A CA 1
ATOM 4443 C C . ILE A 1 539 ? 28.710 42.383 -9.635 1.00 66.19 539 ILE A C 1
ATOM 4445 O O . ILE A 1 539 ? 28.221 43.362 -9.088 1.00 66.19 539 ILE A O 1
ATOM 4449 N N . HIS A 1 540 ? 29.455 41.496 -8.966 1.00 58.94 540 HIS A N 1
ATOM 4450 C CA . HIS A 1 540 ? 29.733 41.563 -7.520 1.00 58.94 540 HIS A CA 1
ATOM 4451 C C . HIS A 1 540 ? 31.206 41.880 -7.186 1.00 58.94 540 HIS A C 1
ATOM 4453 O O . HIS A 1 540 ? 31.615 41.755 -6.031 1.00 58.94 540 HIS A O 1
ATOM 4459 N N . ARG A 1 541 ? 32.001 42.249 -8.194 1.00 51.41 541 ARG A N 1
ATOM 4460 C CA . ARG A 1 541 ? 33.230 43.034 -8.024 1.00 51.41 541 ARG A CA 1
ATOM 4461 C C . ARG A 1 541 ? 32.871 44.496 -8.203 1.00 51.41 541 ARG A C 1
ATOM 4463 O O . ARG A 1 541 ? 33.478 45.312 -7.481 1.00 51.41 541 ARG A O 1
#

Foldseek 3Di:
DLFWFDLWFQDQDPPFLEDEPGGTHGAPQALLLVVLVLVVSVCRNVDPDDQVNSQVVQVVSCVVCVVRQHDPSHGQWDWGWDQDPVVNGIYIDIDGPVVRSLVVLLVVLVVLVVVLLVFLLSLVVLVVSRVCRVVVNPVRTDRDDQDFADQVSNVVVCVQQVLLVLQVVLLVLLLVLLVVLCVLQCVVAVLSCVLSVVLNVLSVVLNVCSSSPVLLVNLVSLLVSLVSLVQLLLQQVLCVVPHSNLSSNLCSVLVVPAPADADAASVVLSVQQNVLLVVLVVVDPPDDDDSVNSNVSCRVSRRHHHDYALVSVVVVCVVQVLVQLSSSSLSSNSVCSNPPNDDDSMDDPSSSSSSSVSSLSSSQSSSSSSQSSCVVVVHHDHRDRDDPDPPPCVVVLLLLLLVVLVVCCVPPVVVLLVLLLCLLVVCQPPCVVQLCRSLNLLVLLLVVQDASVCSNVVVDFLCVSLVSLVVCCVVDVSSDSVSSVVSLVSSLVSSLVVCCVPVSLVPDDSVSSSRSVSVNSSHNSNVCSVVSVVVVVVVVD

pLDDT: mean 87.67, std 9.76, range [45.25, 98.56]

Secondary structure (DSSP, 8-state):
--S-EEEEEPPPPTT-SEEES--EEETTS-THHHHHHHHHHHHHHHS---HHHHHHHHHHHHHHTHHHHEETTEESEEEEEEEETTTTEEEEEEEE-HHHHHHHHHHHHHHHHHHHHH-GGGHHHHHHHHHHHHHHHHTT-BPPSP----HHHHHHHHHHTTHHHHHHHHHHHHHHHHHHHHHHHTTT-TTHHHHHHHHHHHHHHHHHHHHTT-HHHHHHHHHHHHHHHHHHHHHHHHHTTS-HHHHHHHHHHHHHH--PPEE--HHHHHHHHHHHHHHHHHTS-SS---HHHHHHHHHHTTPPEEPP-HHHHHHHHHHHT-GGG-HHHHHHHHHHHHHH-PPPSS--HHHHHHHHHHHHHHHHHHHHHHHHHHHTTT----PPPP--------HHHHHHHHHHHHHHHHHHHHHHHHHHHHHHHHHHHH-TT-SS-HHHHHHHHHHH---HHHHHTTS--THHHHHHHHHHGGG-TT--HHHHHHHHHHHHHHHHHHHTTSHHHHTS-HHHHHHHHHHHHHHHHHHHHHHHHHHHHHH--

Nearest PDB structures (foldseek):
  6d0k-assembly1_A  TM=1.231E-01  e=4.285E+00  Enterococcus casseliflavus EC10
  6d0j-assembly1_A  TM=1.238E-01  e=6.580E+00  Enterococcus casseliflavus EC10